Protein AF-A0AAW0F7T2-F1 (afdb_monomer_lite)

Organism: NCBI:txid1808958

pLDDT: mean 71.41, std 20.28, range [28.72, 95.94]

Structure (mmCIF, N/CA/C/O backbone):
data_AF-A0AAW0F7T2-F1
#
_entry.id   AF-A0AAW0F7T2-F1
#
loop_
_atom_site.group_PDB
_atom_site.id
_atom_site.type_symbol
_atom_site.label_atom_id
_atom_site.label_alt_id
_atom_site.label_comp_id
_atom_site.label_asym_id
_atom_site.label_entity_id
_atom_site.label_seq_id
_atom_site.pdbx_PDB_ins_code
_atom_site.Cartn_x
_atom_site.Cartn_y
_atom_site.Cartn_z
_atom_site.occupancy
_atom_site.B_iso_or_equiv
_atom_site.auth_seq_id
_atom_site.auth_comp_id
_atom_site.auth_asym_id
_atom_site.auth_atom_id
_atom_site.pdbx_PDB_model_num
ATOM 1 N N . MET A 1 1 ? -10.206 17.831 54.491 1.00 90.25 1 MET A N 1
ATOM 2 C CA . MET A 1 1 ? -8.932 17.092 54.314 1.00 90.25 1 MET A CA 1
ATOM 3 C C . MET A 1 1 ? -9.171 15.622 53.980 1.00 90.25 1 MET A C 1
ATOM 5 O O . MET A 1 1 ? -8.763 15.217 52.904 1.00 90.25 1 MET A O 1
ATOM 9 N N . ARG A 1 2 ? -9.907 14.862 54.807 1.00 95.25 2 ARG A N 1
ATOM 10 C CA . ARG A 1 2 ? -10.278 13.454 54.549 1.00 95.25 2 ARG A CA 1
ATOM 11 C C . ARG A 1 2 ? -10.832 13.186 53.139 1.00 95.25 2 ARG A C 1
ATOM 13 O O . ARG A 1 2 ? -10.235 12.413 52.409 1.00 95.25 2 ARG A O 1
ATOM 20 N N . ALA A 1 3 ? -11.844 13.939 52.705 1.00 91.94 3 ALA A N 1
ATOM 21 C CA . ALA A 1 3 ? -12.403 13.808 51.353 1.00 91.94 3 ALA A CA 1
ATOM 22 C C . ALA A 1 3 ? -11.383 14.060 50.217 1.00 91.94 3 ALA A C 1
ATOM 24 O O . ALA A 1 3 ? -11.514 13.501 49.135 1.00 91.94 3 ALA A O 1
ATOM 25 N N . ARG A 1 4 ? -10.348 14.890 50.441 1.00 93.81 4 ARG A N 1
ATOM 26 C CA . ARG A 1 4 ? -9.272 15.104 49.453 1.00 93.81 4 ARG A CA 1
ATOM 27 C C . ARG A 1 4 ? -8.321 13.906 49.396 1.00 93.81 4 ARG A C 1
ATOM 29 O O . ARG A 1 4 ? -7.909 13.541 48.304 1.00 93.81 4 ARG A O 1
ATOM 36 N N . LEU A 1 5 ? -8.007 13.298 50.544 1.00 95.19 5 LEU A N 1
ATOM 37 C CA . LEU A 1 5 ? -7.190 12.080 50.615 1.00 95.19 5 LEU A CA 1
ATOM 38 C C . LEU A 1 5 ? -7.923 10.878 50.010 1.00 95.19 5 LEU A C 1
ATOM 40 O O . LEU A 1 5 ? -7.323 10.121 49.261 1.00 95.19 5 LEU A O 1
ATOM 44 N N . GLU A 1 6 ? -9.225 10.741 50.267 1.00 92.94 6 GLU A N 1
ATOM 45 C CA . GLU A 1 6 ? -10.055 9.683 49.675 1.00 92.94 6 GLU A CA 1
ATOM 46 C C . GLU A 1 6 ? -10.135 9.820 48.145 1.00 92.94 6 GLU A C 1
ATOM 48 O O . GLU A 1 6 ? -9.966 8.827 47.441 1.00 92.94 6 GLU A O 1
ATOM 53 N N . ARG A 1 7 ? -10.287 11.048 47.618 1.00 88.56 7 ARG A N 1
ATOM 54 C CA . ARG A 1 7 ? -10.204 11.313 46.168 1.00 88.56 7 ARG A CA 1
ATOM 55 C C . ARG A 1 7 ? -8.823 10.997 45.594 1.00 88.56 7 ARG A C 1
ATOM 57 O O . ARG A 1 7 ? -8.749 10.329 44.573 1.00 88.56 7 ARG A O 1
ATOM 64 N N . ALA A 1 8 ? -7.742 11.431 46.246 1.00 91.00 8 ALA A N 1
ATOM 65 C CA . ALA A 1 8 ? -6.381 11.150 45.785 1.00 91.00 8 ALA A CA 1
ATOM 66 C C . ALA A 1 8 ? -6.091 9.640 45.742 1.00 91.00 8 ALA A C 1
ATOM 68 O O . ALA A 1 8 ? -5.611 9.139 44.733 1.00 91.00 8 ALA A O 1
ATOM 69 N N . ALA A 1 9 ? -6.477 8.902 46.785 1.00 89.75 9 ALA A N 1
ATOM 70 C CA . ALA A 1 9 ? -6.328 7.449 46.833 1.00 89.75 9 ALA A CA 1
ATOM 71 C C . ALA A 1 9 ? -7.230 6.720 45.822 1.00 89.75 9 ALA A C 1
ATOM 73 O O . ALA A 1 9 ? -6.949 5.579 45.463 1.00 89.75 9 ALA A O 1
ATOM 74 N N . CYS A 1 10 ? -8.343 7.332 45.404 1.00 84.56 10 CYS A N 1
ATOM 75 C CA . CYS A 1 10 ? -9.192 6.820 44.330 1.00 84.56 10 CYS A CA 1
ATOM 76 C C . CYS A 1 10 ? -8.508 6.987 42.967 1.00 84.56 10 CYS A C 1
ATOM 78 O O . CYS A 1 10 ? -8.368 6.006 42.247 1.00 84.56 10 CYS A O 1
ATOM 80 N N . ILE A 1 11 ? -8.007 8.191 42.669 1.00 84.31 11 ILE A N 1
ATOM 81 C CA . ILE A 1 11 ? -7.270 8.502 41.432 1.00 84.31 11 ILE A CA 1
ATOM 82 C C . ILE A 1 11 ? -6.021 7.622 41.307 1.00 84.31 11 ILE A C 1
ATOM 84 O O . ILE A 1 11 ? -5.758 7.064 40.251 1.00 84.31 11 ILE A O 1
ATOM 88 N N . GLU A 1 12 ? -5.267 7.441 42.391 1.00 89.38 12 GLU A N 1
ATOM 89 C CA . GLU A 1 12 ? -4.058 6.612 42.384 1.00 89.38 12 GLU A CA 1
ATOM 90 C C . GLU A 1 12 ? -4.367 5.126 42.138 1.00 89.38 12 GLU A C 1
ATOM 92 O O . GLU A 1 12 ? -3.623 4.445 41.435 1.00 89.38 12 GLU A O 1
ATOM 97 N N . ARG A 1 13 ? -5.471 4.608 42.695 1.00 84.31 13 ARG A N 1
ATOM 98 C CA . ARG A 1 13 ? -5.924 3.234 42.423 1.00 84.31 13 ARG A CA 1
ATOM 99 C C . ARG A 1 13 ? -6.389 3.068 40.982 1.00 84.31 13 ARG A C 1
ATOM 101 O O . ARG A 1 13 ? -6.028 2.075 40.365 1.00 84.31 13 ARG A O 1
ATOM 108 N N . GLN A 1 14 ? -7.130 4.042 40.462 1.00 82.62 14 GLN A N 1
ATOM 109 C CA . GLN A 1 14 ? -7.554 4.062 39.068 1.00 82.62 14 GLN A CA 1
ATOM 110 C C . GLN A 1 14 ? -6.341 4.080 38.128 1.00 82.62 14 GLN A C 1
ATOM 112 O O . GLN A 1 14 ? -6.240 3.230 37.257 1.00 82.62 14 GLN A O 1
ATOM 117 N N . HIS A 1 15 ? -5.364 4.954 38.375 1.00 85.88 15 HIS A N 1
ATOM 118 C CA . HIS A 1 15 ? -4.148 5.022 37.569 1.00 85.88 15 HIS A CA 1
ATOM 119 C C . HIS A 1 15 ? -3.354 3.705 37.580 1.00 85.88 15 HIS A C 1
ATOM 121 O O . HIS A 1 15 ? -2.890 3.261 36.537 1.00 85.88 15 HIS A O 1
ATOM 127 N N . ARG A 1 16 ? -3.224 3.039 38.737 1.00 88.12 16 ARG A N 1
ATOM 128 C CA . ARG A 1 16 ? -2.580 1.714 38.805 1.00 88.12 16 ARG A CA 1
ATOM 129 C C . ARG A 1 16 ? -3.336 0.650 38.009 1.00 88.12 16 ARG A C 1
ATOM 131 O O . ARG A 1 16 ? -2.690 -0.186 37.391 1.00 88.12 16 ARG A O 1
ATOM 138 N N . ALA A 1 17 ? -4.668 0.669 38.049 1.00 84.62 17 ALA A N 1
ATOM 139 C CA . ALA A 1 17 ? -5.490 -0.253 37.271 1.00 84.62 17 ALA A CA 1
ATOM 140 C C . ALA A 1 17 ? -5.351 0.011 35.764 1.00 84.62 17 ALA A C 1
ATOM 142 O O . ALA A 1 17 ? -5.186 -0.930 35.001 1.00 84.62 17 ALA A O 1
ATOM 143 N N . GLU A 1 18 ? -5.326 1.281 35.350 1.00 85.75 18 GLU A N 1
ATOM 144 C CA . GLU A 1 18 ? -5.090 1.674 33.956 1.00 85.75 18 GLU A CA 1
ATOM 145 C C . GLU A 1 18 ? -3.715 1.217 33.460 1.00 85.75 18 GLU A C 1
ATOM 147 O O . GLU A 1 18 ? -3.623 0.665 32.372 1.00 85.75 18 GLU A O 1
ATOM 152 N N . VAL A 1 19 ? -2.656 1.389 34.259 1.00 90.62 19 VAL A N 1
ATOM 153 C CA . VAL A 1 19 ? -1.307 0.912 33.907 1.00 90.62 19 VAL A CA 1
ATOM 154 C C . VAL A 1 19 ? -1.271 -0.613 33.793 1.00 90.62 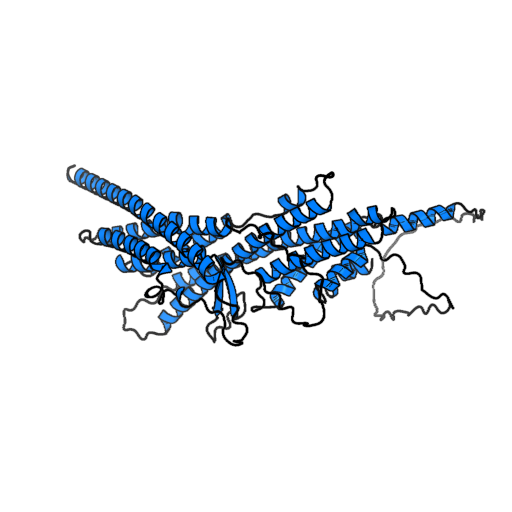19 VAL A C 1
ATOM 156 O O . VAL A 1 19 ? -0.728 -1.131 32.825 1.00 90.62 19 VAL A O 1
ATOM 159 N N . ALA A 1 20 ? -1.878 -1.332 34.742 1.00 90.25 20 ALA A N 1
ATOM 160 C CA . ALA A 1 20 ? -1.921 -2.793 34.708 1.00 90.25 20 ALA A CA 1
ATOM 161 C C . ALA A 1 20 ? -2.683 -3.321 33.482 1.00 90.25 20 ALA A C 1
ATOM 163 O O . ALA A 1 20 ? -2.239 -4.269 32.838 1.00 90.25 20 ALA A O 1
ATOM 164 N N . LEU A 1 21 ? -3.801 -2.684 33.132 1.00 89.19 21 LEU A N 1
ATOM 165 C CA . LEU A 1 21 ? -4.538 -2.998 31.918 1.00 89.19 21 LEU A CA 1
ATOM 166 C C . LEU A 1 21 ? -3.710 -2.696 30.664 1.00 89.19 21 LEU A C 1
ATOM 168 O O . LEU A 1 21 ? -3.705 -3.502 29.741 1.00 89.19 21 LEU A O 1
ATOM 172 N N . ASP A 1 22 ? -3.039 -1.543 30.610 1.00 91.88 22 ASP A N 1
ATOM 173 C CA . ASP A 1 22 ? -2.213 -1.140 29.466 1.00 91.88 22 ASP A CA 1
ATOM 174 C C . ASP A 1 22 ? -1.095 -2.165 29.210 1.00 91.88 22 ASP A C 1
ATOM 176 O O . ASP A 1 22 ? -0.863 -2.544 28.065 1.00 91.88 22 ASP A O 1
ATOM 180 N N . GLU A 1 23 ? -0.465 -2.670 30.277 1.00 94.25 23 GLU A N 1
ATOM 181 C CA . GLU A 1 23 ? 0.548 -3.732 30.225 1.00 94.25 23 GLU A CA 1
ATOM 182 C C . GLU A 1 23 ? -0.031 -5.072 29.742 1.00 94.25 23 GLU A C 1
ATOM 184 O O . GLU A 1 23 ? 0.541 -5.706 28.854 1.00 94.25 23 GLU A O 1
ATOM 189 N N . GLN A 1 24 ? -1.180 -5.495 30.278 1.00 95.00 24 GLN A N 1
ATOM 190 C CA . GLN A 1 24 ? -1.834 -6.747 29.872 1.00 95.00 24 GLN A CA 1
ATOM 191 C C . GLN A 1 24 ? -2.334 -6.687 28.425 1.00 95.00 24 GLN A C 1
ATOM 193 O O . GLN A 1 24 ? -2.203 -7.652 27.672 1.00 95.00 24 GLN A O 1
ATOM 198 N N . LEU A 1 25 ? -2.884 -5.544 28.013 1.00 93.56 25 LEU A N 1
ATOM 199 C CA . LEU A 1 25 ? -3.337 -5.332 26.647 1.00 93.56 25 LEU A CA 1
ATOM 200 C C . LEU A 1 25 ? -2.157 -5.297 25.667 1.00 93.56 25 LEU A C 1
ATOM 202 O O . LEU A 1 25 ? -2.276 -5.851 24.577 1.00 93.56 25 LEU A O 1
ATOM 206 N N . ASP A 1 26 ? -1.020 -4.700 26.044 1.00 94.44 26 ASP A N 1
ATOM 207 C CA . ASP A 1 26 ? 0.216 -4.743 25.247 1.00 94.44 26 ASP A CA 1
ATOM 208 C C . ASP A 1 26 ? 0.658 -6.194 25.003 1.00 94.44 26 ASP A C 1
ATOM 210 O O . ASP A 1 26 ? 0.854 -6.593 23.855 1.00 94.44 26 ASP A O 1
ATOM 214 N N . GLU A 1 27 ? 0.729 -7.017 26.054 1.00 95.12 27 GLU A N 1
ATOM 215 C CA . GLU A 1 27 ? 1.109 -8.432 25.945 1.00 95.12 27 GLU A CA 1
ATOM 216 C C . GLU A 1 27 ? 0.171 -9.216 25.013 1.00 95.12 27 GLU A C 1
ATOM 218 O O . GLU A 1 27 ? 0.636 -9.898 24.094 1.00 95.12 27 GLU A O 1
ATOM 223 N N . LEU A 1 28 ? -1.148 -9.070 25.183 1.00 95.94 28 LEU A N 1
ATOM 224 C CA . LEU A 1 28 ? -2.134 -9.766 24.352 1.00 95.94 28 LEU A CA 1
ATOM 225 C C . LEU A 1 28 ? -2.121 -9.300 22.891 1.00 95.94 28 LEU A C 1
ATOM 227 O O . LEU A 1 28 ? -2.297 -10.112 21.982 1.00 95.94 28 LEU A O 1
ATOM 231 N N . LEU A 1 29 ? -1.910 -8.006 22.630 1.00 95.69 29 LEU A N 1
ATOM 232 C CA . LEU A 1 29 ? -1.833 -7.489 21.261 1.00 95.69 29 LEU A CA 1
ATOM 233 C C . LEU A 1 29 ? -0.533 -7.893 20.560 1.00 95.69 29 LEU A C 1
ATOM 235 O O . LEU A 1 29 ? -0.545 -8.127 19.348 1.00 95.69 29 LEU A O 1
ATOM 239 N N . LEU A 1 30 ? 0.570 -8.018 21.301 1.00 93.69 30 LEU A N 1
ATOM 240 C CA . LEU A 1 30 ? 1.815 -8.584 20.785 1.00 93.69 30 LEU A CA 1
ATOM 241 C C . LEU A 1 30 ? 1.654 -10.073 20.452 1.00 93.69 30 LEU A C 1
ATOM 243 O O . LEU A 1 30 ? 2.085 -10.501 19.376 1.00 93.69 30 LEU A O 1
ATOM 247 N N . ASP A 1 31 ? 0.990 -10.845 21.316 1.00 95.31 31 ASP A N 1
ATOM 248 C CA . ASP A 1 31 ? 0.675 -12.252 21.049 1.00 95.31 31 ASP A CA 1
ATOM 249 C C . ASP A 1 31 ? -0.259 -12.407 19.839 1.00 95.31 31 ASP A C 1
ATOM 251 O O . ASP A 1 31 ? 0.004 -13.210 18.940 1.00 95.31 31 ASP A O 1
ATOM 255 N N . LEU A 1 32 ? -1.282 -11.553 19.722 1.00 95.31 32 LEU A N 1
ATOM 256 C CA . LEU A 1 32 ? -2.145 -11.493 18.541 1.00 95.31 32 LEU A CA 1
ATOM 257 C C . LEU A 1 32 ? -1.340 -11.186 17.270 1.00 95.31 32 LEU A C 1
ATOM 259 O O . LEU A 1 32 ? -1.518 -11.856 16.251 1.00 95.31 32 LEU A O 1
ATOM 263 N N . GLY A 1 33 ? -0.428 -10.212 17.316 1.00 94.50 33 GLY A N 1
ATOM 264 C CA . GLY A 1 33 ? 0.466 -9.895 16.201 1.00 94.50 33 GLY A CA 1
ATOM 265 C C . GLY A 1 33 ? 1.339 -11.088 15.787 1.00 94.50 33 GLY A C 1
ATOM 266 O O . GLY A 1 33 ? 1.466 -11.377 14.595 1.00 94.50 33 GLY A O 1
ATOM 267 N N . SER A 1 34 ? 1.878 -11.826 16.761 1.00 94.00 34 SER A N 1
ATOM 268 C CA . SER A 1 34 ? 2.644 -13.064 16.547 1.00 94.00 34 SER A CA 1
ATOM 269 C C . SER A 1 34 ? 1.791 -14.180 15.928 1.00 94.00 34 SER A C 1
ATOM 271 O O . SER A 1 34 ? 2.203 -14.833 14.960 1.00 94.00 34 SER A O 1
ATOM 273 N N . CYS A 1 35 ? 0.563 -14.360 16.421 1.00 93.31 35 CYS A N 1
ATOM 274 C CA . CYS A 1 35 ? -0.406 -15.308 15.880 1.00 93.31 35 CYS A CA 1
ATOM 275 C C . CYS A 1 35 ? -0.763 -14.977 14.426 1.00 93.31 35 CYS A C 1
ATOM 277 O O . CYS A 1 35 ? -0.783 -15.874 13.585 1.00 93.31 35 CYS A O 1
ATOM 279 N N . ILE A 1 36 ? -0.985 -13.698 14.103 1.00 93.75 36 ILE A N 1
ATOM 280 C CA . ILE A 1 36 ? -1.265 -13.238 12.735 1.00 93.75 36 ILE A CA 1
ATOM 281 C C . ILE A 1 36 ? -0.067 -13.493 11.821 1.00 93.75 36 ILE A C 1
ATOM 283 O O . ILE A 1 36 ? -0.248 -14.002 10.716 1.00 93.75 36 ILE A O 1
ATOM 287 N N . ALA A 1 37 ? 1.153 -13.192 12.270 1.00 90.69 37 ALA A N 1
ATOM 288 C CA . ALA A 1 37 ? 2.360 -13.462 11.495 1.00 90.69 37 ALA A CA 1
ATOM 289 C C . ALA A 1 37 ? 2.514 -14.966 11.203 1.00 90.69 37 ALA A C 1
ATOM 291 O O . ALA A 1 37 ? 2.692 -15.357 10.048 1.00 90.69 37 ALA A O 1
ATOM 292 N N . THR A 1 38 ? 2.350 -15.816 12.218 1.00 90.62 38 THR A N 1
ATOM 293 C CA . THR A 1 38 ? 2.440 -17.279 12.083 1.00 90.62 38 THR A CA 1
ATOM 294 C C . THR A 1 38 ? 1.352 -17.837 11.165 1.00 90.62 38 THR A C 1
ATOM 296 O O . THR A 1 38 ? 1.649 -18.610 10.255 1.00 90.62 38 THR A O 1
ATOM 299 N N . CYS A 1 39 ? 0.105 -17.403 11.365 1.00 89.69 39 CYS A N 1
ATOM 300 C CA . CYS A 1 39 ? -1.043 -17.791 10.549 1.00 89.69 39 CYS A CA 1
ATOM 301 C C . CYS A 1 39 ? -0.854 -17.364 9.090 1.00 89.69 39 CYS A C 1
ATOM 303 O O . CYS A 1 39 ? -1.066 -18.159 8.176 1.00 89.69 39 CYS A O 1
ATOM 305 N N . SER A 1 40 ? -0.379 -16.135 8.862 1.00 88.38 40 SER A N 1
ATOM 306 C CA . SER A 1 40 ? -0.085 -15.655 7.514 1.00 88.38 40 SER A CA 1
ATOM 307 C C . SER A 1 40 ? 0.957 -16.543 6.835 1.00 88.38 40 SER A C 1
ATOM 309 O O . SER A 1 40 ? 0.699 -17.038 5.746 1.00 88.38 40 SER A O 1
ATOM 311 N N . ALA A 1 41 ? 2.063 -16.870 7.511 1.00 86.06 41 ALA A N 1
ATOM 312 C CA . ALA A 1 41 ? 3.103 -17.730 6.957 1.00 86.06 41 ALA A CA 1
ATOM 313 C C . ALA A 1 41 ? 2.606 -19.156 6.650 1.00 86.06 41 ALA A C 1
ATOM 315 O O . ALA A 1 41 ? 2.922 -19.702 5.589 1.00 86.06 41 ALA A O 1
ATOM 316 N N . SER A 1 42 ? 1.810 -19.766 7.540 1.00 84.69 42 SER A N 1
ATOM 317 C CA . SER A 1 42 ? 1.251 -21.102 7.296 1.00 84.69 42 SER A CA 1
ATOM 318 C C . SER A 1 42 ? 0.278 -21.101 6.123 1.00 84.69 42 SER A C 1
ATOM 320 O O . SER A 1 42 ? 0.299 -22.016 5.300 1.00 84.69 42 SER A O 1
ATOM 322 N N . TRP A 1 43 ? -0.534 -20.050 6.017 1.00 81.94 43 TRP A N 1
ATOM 323 C CA . TRP A 1 43 ? -1.490 -19.879 4.934 1.00 81.94 43 TRP A CA 1
ATOM 324 C C . TRP A 1 43 ? -0.795 -19.731 3.577 1.00 81.94 43 TRP A C 1
ATOM 326 O O . TRP A 1 43 ? -1.147 -20.423 2.617 1.00 81.94 43 TRP A O 1
ATOM 336 N N . CYS A 1 44 ? 0.254 -18.906 3.506 1.00 79.94 44 CYS A N 1
ATOM 337 C CA . CYS A 1 44 ? 1.088 -18.773 2.312 1.00 79.94 44 CYS A CA 1
ATOM 338 C C . CYS A 1 44 ? 1.696 -20.124 1.909 1.00 79.94 44 CYS A C 1
ATOM 340 O O . CYS A 1 44 ? 1.631 -20.520 0.744 1.00 79.94 44 CYS A O 1
ATOM 342 N N . ALA A 1 45 ? 2.216 -20.885 2.880 1.00 78.12 45 ALA A N 1
ATOM 343 C CA . ALA A 1 45 ? 2.798 -22.205 2.641 1.00 78.12 45 ALA A CA 1
ATOM 344 C C . ALA A 1 45 ? 1.768 -23.246 2.160 1.00 78.12 45 ALA A C 1
ATOM 346 O O . ALA A 1 45 ? 2.099 -24.110 1.341 1.00 78.12 45 ALA A O 1
ATOM 347 N N . ALA A 1 46 ? 0.524 -23.174 2.640 1.00 71.69 46 ALA A N 1
ATOM 348 C CA . ALA A 1 46 ? -0.560 -24.057 2.218 1.00 71.69 46 ALA A CA 1
ATOM 349 C C . ALA A 1 46 ? -1.029 -23.747 0.786 1.00 71.69 46 ALA A C 1
ATOM 351 O O . ALA A 1 46 ? -1.273 -24.666 0.001 1.00 71.69 46 ALA A O 1
ATOM 352 N N . ARG A 1 47 ? -1.095 -22.463 0.408 1.00 64.19 47 ARG A N 1
ATOM 353 C CA . ARG A 1 47 ? -1.559 -22.034 -0.921 1.00 64.19 47 ARG A CA 1
ATOM 354 C C . ARG A 1 47 ? -0.619 -22.382 -2.065 1.00 64.19 47 ARG A C 1
ATOM 356 O O . ARG A 1 47 ? -1.105 -22.663 -3.157 1.00 64.19 47 ARG A O 1
ATOM 363 N N . VAL A 1 48 ? 0.689 -22.462 -1.813 1.00 55.81 48 VAL A N 1
ATOM 364 C CA . VAL A 1 48 ? 1.678 -22.942 -2.803 1.00 55.81 48 VAL A CA 1
ATOM 365 C C . VAL A 1 48 ? 1.353 -24.362 -3.305 1.00 55.81 48 VAL A C 1
ATOM 367 O O . VAL A 1 48 ? 1.853 -24.777 -4.346 1.00 55.81 48 VAL A O 1
ATOM 370 N N . ARG A 1 49 ? 0.492 -25.117 -2.606 1.00 44.06 49 ARG A N 1
ATOM 371 C CA . ARG A 1 49 ? 0.137 -26.502 -2.954 1.00 44.06 49 ARG A CA 1
ATOM 372 C C . ARG A 1 49 ? -1.194 -26.670 -3.687 1.00 44.06 49 ARG A C 1
ATOM 374 O O . ARG A 1 49 ? -1.514 -27.803 -4.042 1.00 44.06 49 ARG A O 1
ATOM 381 N N . VAL A 1 50 ? -1.983 -25.613 -3.899 1.00 39.94 50 VAL A N 1
ATOM 382 C CA . VAL A 1 50 ? -3.251 -25.751 -4.635 1.00 39.94 50 VAL A CA 1
ATOM 383 C C . VAL A 1 50 ? -2.930 -25.858 -6.132 1.00 39.94 50 VAL A C 1
ATOM 385 O O . VAL A 1 50 ? -2.332 -24.928 -6.671 1.00 39.94 50 VAL A O 1
ATOM 388 N N . PRO A 1 51 ? -3.271 -26.974 -6.806 1.00 41.09 51 PRO A N 1
ATOM 389 C CA . PRO A 1 51 ? -2.968 -27.155 -8.219 1.00 41.09 51 PRO A CA 1
ATOM 390 C C . PRO A 1 51 ? -3.679 -26.091 -9.056 1.00 41.09 51 PRO A C 1
ATOM 392 O O . PRO A 1 51 ? -4.827 -25.746 -8.780 1.00 41.09 51 PRO A O 1
ATOM 395 N N . ASP A 1 52 ? -2.967 -25.585 -10.061 1.00 42.47 52 ASP A N 1
ATOM 396 C CA . ASP A 1 52 ? -3.407 -24.575 -11.023 1.00 42.47 52 ASP A CA 1
ATOM 397 C C . ASP A 1 52 ? -4.734 -25.026 -11.666 1.00 42.47 52 ASP A C 1
ATOM 399 O O . ASP A 1 52 ? -4.759 -25.888 -12.547 1.00 42.47 52 ASP A O 1
ATOM 403 N N . VAL A 1 53 ? -5.869 -24.519 -11.167 1.00 42.56 53 VAL A N 1
ATOM 404 C CA . VAL A 1 53 ? -7.207 -24.841 -11.690 1.00 42.56 53 VAL A CA 1
ATOM 405 C C . VAL A 1 53 ? -7.395 -24.053 -12.988 1.00 42.56 53 VAL A C 1
ATOM 407 O O . VAL A 1 53 ? -8.080 -23.035 -13.025 1.00 42.56 53 VAL A O 1
ATOM 410 N N . ARG A 1 54 ? -6.734 -24.509 -14.056 1.00 44.28 54 ARG A N 1
ATOM 411 C CA . ARG A 1 54 ? -6.746 -23.872 -15.384 1.00 44.28 54 ARG A CA 1
ATOM 412 C C . ARG A 1 54 ? -8.078 -23.989 -16.136 1.00 44.28 54 ARG A C 1
ATOM 414 O O . ARG A 1 54 ? -8.284 -23.241 -17.082 1.00 44.28 54 ARG A O 1
ATOM 421 N N . ASP A 1 55 ? -9.021 -24.815 -15.680 1.00 36.56 55 ASP A N 1
ATOM 422 C CA . ASP A 1 55 ? -10.189 -25.180 -16.504 1.00 36.56 55 ASP A CA 1
ATOM 423 C C . ASP A 1 55 ? -11.536 -24.570 -16.064 1.00 36.56 55 ASP A C 1
ATOM 425 O O . ASP A 1 55 ? -12.594 -25.004 -16.512 1.00 36.56 55 ASP A O 1
ATOM 429 N N . SER A 1 56 ? -11.550 -23.546 -15.202 1.00 37.22 56 SER A N 1
ATOM 430 C CA . SER A 1 56 ? -12.803 -22.896 -14.761 1.00 37.22 56 SER A CA 1
ATOM 431 C C . SER A 1 56 ? -12.849 -21.418 -15.152 1.00 37.22 56 SER A C 1
ATOM 433 O O . SER A 1 56 ? -12.592 -20.547 -14.323 1.00 37.22 56 SER A O 1
ATOM 435 N N . SER A 1 57 ? -13.226 -21.107 -16.398 1.00 36.19 57 SER A N 1
ATOM 436 C CA . SER A 1 57 ? -13.267 -19.733 -16.944 1.00 36.19 57 SER A CA 1
ATOM 437 C C . SER A 1 57 ? -14.318 -18.792 -16.314 1.00 36.19 57 SER A C 1
ATOM 439 O O . SER A 1 57 ? -14.655 -17.756 -16.886 1.00 36.19 57 SER A O 1
ATOM 441 N N . THR A 1 58 ? -14.859 -19.125 -15.145 1.00 34.78 58 THR A N 1
ATOM 442 C CA . THR A 1 58 ? -15.834 -18.312 -14.399 1.00 34.78 58 THR A CA 1
ATOM 443 C C . THR A 1 58 ? -15.556 -18.248 -12.896 1.00 34.78 58 THR A C 1
ATOM 445 O O . THR A 1 58 ? -16.229 -17.500 -12.185 1.00 34.78 58 THR A O 1
ATOM 448 N N . ALA A 1 59 ? -14.538 -18.950 -12.388 1.00 32.81 59 ALA A N 1
ATOM 449 C CA . ALA A 1 59 ? -14.171 -18.883 -10.979 1.00 32.81 59 ALA A CA 1
ATOM 450 C C . ALA A 1 59 ? -13.263 -17.670 -10.738 1.00 32.81 59 ALA A C 1
ATOM 452 O O . ALA A 1 59 ? -12.042 -17.773 -10.647 1.00 32.81 59 ALA A O 1
ATOM 453 N N . CYS A 1 60 ? -13.877 -16.487 -10.651 1.00 36.56 60 CYS A N 1
ATOM 454 C CA . CYS A 1 60 ? -13.227 -15.325 -10.060 1.00 36.56 60 CYS A CA 1
ATOM 455 C C . CYS A 1 60 ? -12.636 -15.750 -8.712 1.00 36.56 60 CYS A C 1
ATOM 457 O O . CYS A 1 60 ? -13.378 -16.212 -7.845 1.00 36.56 60 CYS A O 1
ATOM 459 N N . ALA A 1 61 ? -11.323 -15.594 -8.529 1.00 41.31 61 ALA A N 1
ATOM 460 C CA . ALA A 1 61 ? -10.682 -15.746 -7.231 1.00 41.31 61 ALA A CA 1
ATOM 461 C C . ALA A 1 61 ? -11.194 -14.630 -6.306 1.00 41.31 61 ALA A C 1
ATOM 463 O O . ALA A 1 61 ? -10.576 -13.578 -6.153 1.00 41.31 61 ALA A O 1
ATOM 464 N N . ALA A 1 62 ? -12.389 -14.838 -5.756 1.00 52.19 62 ALA A N 1
ATOM 465 C CA . ALA A 1 62 ? -12.908 -14.104 -4.624 1.00 52.19 62 ALA A CA 1
ATOM 466 C C . ALA A 1 62 ? -11.914 -14.251 -3.469 1.00 52.19 62 ALA A C 1
ATOM 468 O O . ALA A 1 62 ? -11.152 -15.226 -3.417 1.00 52.19 62 ALA A O 1
ATOM 469 N N . VAL A 1 63 ? -11.938 -13.293 -2.536 1.00 55.25 63 VAL A N 1
ATOM 470 C CA . VAL A 1 63 ? -11.293 -13.468 -1.229 1.00 55.25 63 VAL A CA 1
ATOM 471 C C . VAL A 1 63 ? -11.652 -14.875 -0.758 1.00 55.25 63 VAL A C 1
ATOM 473 O O . VAL A 1 63 ? -12.848 -15.179 -0.701 1.00 55.25 63 VAL A O 1
ATOM 476 N N . PRO A 1 64 ? -10.668 -15.771 -0.546 1.00 61.06 64 PRO A N 1
ATOM 477 C CA . PRO A 1 64 ? -10.976 -17.156 -0.241 1.00 61.06 64 PRO A CA 1
ATOM 478 C C . PRO A 1 64 ? -11.933 -17.151 0.946 1.00 61.06 64 PRO A C 1
ATOM 480 O O . PRO A 1 64 ? -11.665 -16.415 1.896 1.00 61.06 64 PRO A O 1
ATOM 483 N N . PRO A 1 65 ? -13.046 -17.904 0.895 1.00 62.56 65 PRO A N 1
ATOM 484 C CA . PRO A 1 65 ? -14.122 -17.768 1.867 1.00 62.56 65 PRO A CA 1
ATOM 485 C C . PRO A 1 65 ? -13.608 -17.790 3.304 1.00 62.56 65 PRO A C 1
ATOM 487 O O . PRO A 1 65 ? -14.082 -17.002 4.106 1.00 62.56 65 PRO A O 1
ATOM 490 N N . ALA A 1 66 ? -12.577 -18.594 3.584 1.00 59.69 66 ALA A N 1
ATOM 491 C CA . ALA A 1 66 ? -11.898 -18.702 4.874 1.00 59.69 66 ALA A CA 1
ATOM 492 C C . ALA A 1 66 ? -11.333 -17.386 5.446 1.00 59.69 66 ALA A C 1
ATOM 494 O O . ALA A 1 66 ? -11.173 -17.290 6.655 1.00 59.69 66 ALA A O 1
ATOM 495 N N . LEU A 1 67 ? -11.032 -16.384 4.615 1.00 62.69 67 LEU A N 1
ATOM 496 C CA . LEU A 1 67 ? -10.544 -15.071 5.048 1.00 62.69 67 LEU A CA 1
ATOM 497 C C . LEU A 1 67 ? -11.674 -14.078 5.350 1.00 62.69 67 LEU A C 1
ATOM 499 O O . LEU A 1 67 ? -11.413 -13.047 5.966 1.00 62.69 67 LEU A O 1
ATOM 503 N N . LEU A 1 68 ? -12.924 -14.378 4.979 1.00 66.81 68 LEU A N 1
ATOM 504 C CA . LEU A 1 68 ? -14.060 -13.517 5.306 1.00 66.81 68 LEU A CA 1
ATOM 505 C C . LEU A 1 68 ? -14.409 -13.640 6.801 1.00 66.81 68 LEU A C 1
ATOM 507 O O . LEU A 1 68 ? -14.492 -14.766 7.292 1.00 66.81 68 LEU A O 1
ATOM 511 N N . PRO A 1 69 ? -14.689 -12.527 7.509 1.00 56.75 69 PRO A N 1
ATOM 512 C CA . PRO A 1 69 ? -14.906 -12.516 8.962 1.00 56.75 69 PRO A CA 1
ATOM 513 C C . PRO A 1 69 ? -15.935 -13.534 9.480 1.00 56.75 69 PRO A C 1
ATOM 515 O O . PRO A 1 69 ? -15.771 -14.069 10.569 1.00 56.75 69 PRO A O 1
ATOM 518 N N . GLY A 1 70 ? -16.972 -13.849 8.695 1.00 66.31 70 GLY A N 1
ATOM 519 C CA . GLY A 1 70 ? -18.015 -14.817 9.072 1.00 66.31 70 GLY A CA 1
ATOM 520 C C . GLY A 1 70 ? -17.660 -16.292 8.850 1.00 66.31 70 GLY A C 1
ATOM 521 O O . GLY A 1 70 ? -18.423 -17.166 9.238 1.00 66.31 70 GLY A O 1
ATOM 522 N N . ASN A 1 71 ? -16.524 -16.586 8.220 1.00 69.56 71 ASN A N 1
ATOM 523 C CA . ASN A 1 71 ? -16.119 -17.946 7.852 1.00 69.56 71 ASN A CA 1
ATOM 524 C C . ASN A 1 71 ? -14.887 -18.429 8.622 1.00 69.56 71 ASN A C 1
ATOM 526 O O . ASN A 1 71 ? -14.403 -19.535 8.372 1.00 69.56 71 ASN A O 1
ATOM 530 N N . TRP A 1 72 ? -14.362 -17.614 9.541 1.00 75.62 72 TRP A N 1
ATOM 531 C CA . TRP A 1 72 ? -13.187 -17.991 10.317 1.00 75.62 72 TRP A CA 1
ATOM 532 C C . TRP A 1 72 ? -13.486 -19.228 11.158 1.00 75.62 72 TRP A C 1
ATOM 534 O O . TRP A 1 72 ? -12.638 -20.112 11.231 1.00 75.62 72 TRP A O 1
ATOM 544 N N . ASP A 1 73 ? -14.694 -19.351 11.715 1.00 70.81 73 ASP A N 1
ATOM 545 C CA . ASP A 1 73 ? -15.082 -20.384 12.686 1.00 70.81 73 ASP A CA 1
ATOM 546 C C . ASP A 1 73 ? -14.736 -21.824 12.275 1.00 70.81 73 ASP A C 1
ATOM 548 O O . ASP A 1 73 ? -14.324 -22.616 13.125 1.00 70.81 73 ASP A O 1
ATOM 552 N N . GLY A 1 74 ? -14.791 -22.151 10.980 1.00 70.62 74 GLY A N 1
ATOM 553 C CA . GLY A 1 74 ? -14.449 -23.481 10.461 1.00 70.62 74 GLY A CA 1
ATOM 554 C C . GLY A 1 74 ? -12.976 -23.697 10.094 1.00 70.62 74 GLY A C 1
ATOM 555 O O . GLY A 1 74 ? -12.566 -24.832 9.859 1.00 70.62 74 GLY A O 1
ATOM 556 N N . ALA A 1 75 ? -12.166 -22.641 10.028 1.00 78.31 75 ALA A N 1
ATOM 557 C CA . ALA A 1 75 ? -10.780 -22.721 9.586 1.00 78.31 75 ALA A CA 1
ATOM 558 C C . ALA A 1 75 ? -9.827 -22.888 10.782 1.00 78.31 75 ALA A C 1
ATOM 560 O O . ALA A 1 75 ? -9.621 -21.970 11.579 1.00 78.31 75 ALA A O 1
ATOM 561 N N . SER A 1 76 ? -9.217 -24.075 10.890 1.00 81.56 76 SER A N 1
ATOM 562 C CA . SER A 1 76 ? -8.283 -24.435 11.971 1.00 81.56 76 SER A CA 1
ATOM 563 C C . SER A 1 76 ? -7.061 -23.517 12.050 1.00 81.56 76 SER A C 1
ATOM 565 O O . SER A 1 76 ? -6.487 -23.338 13.119 1.00 81.56 76 SER A O 1
ATOM 567 N N . GLU A 1 77 ? -6.681 -22.913 10.925 1.00 80.88 77 GLU A N 1
ATOM 568 C CA . GLU A 1 77 ? -5.537 -22.005 10.805 1.00 80.88 77 GLU A CA 1
ATOM 569 C C . GLU A 1 77 ? -5.741 -20.687 11.574 1.00 80.88 77 GLU A C 1
ATOM 571 O O . GLU A 1 77 ? -4.764 -20.071 11.993 1.00 80.88 77 GLU A O 1
ATOM 576 N N . PHE A 1 78 ? -6.993 -20.285 11.833 1.00 85.44 78 PHE A N 1
ATOM 577 C CA . PHE A 1 78 ? -7.326 -19.044 12.545 1.00 85.44 78 PHE A CA 1
ATOM 578 C C . PHE A 1 78 ? -7.660 -19.253 14.024 1.00 85.44 78 PHE A C 1
ATOM 580 O O . PHE A 1 78 ? -8.003 -18.292 14.709 1.00 85.44 78 PHE A O 1
ATOM 587 N N . VAL A 1 79 ? -7.561 -20.480 14.548 1.00 90.44 79 VAL A N 1
ATOM 588 C CA . VAL A 1 79 ? -7.924 -20.781 15.946 1.00 90.44 79 VAL A CA 1
ATOM 589 C C . VAL A 1 79 ? -7.086 -19.963 16.930 1.00 90.44 79 VAL A C 1
ATOM 591 O O . VAL A 1 79 ? -7.646 -19.399 17.864 1.00 90.44 79 VAL A O 1
ATOM 594 N N . ALA A 1 80 ? -5.777 -19.839 16.692 1.00 90.31 80 ALA A N 1
ATOM 595 C CA . ALA A 1 80 ? -4.889 -19.044 17.543 1.00 90.31 80 ALA A CA 1
ATOM 596 C C . ALA A 1 80 ? -5.236 -17.545 17.498 1.00 90.31 80 ALA A C 1
ATOM 598 O O . ALA A 1 80 ? -5.359 -16.911 18.540 1.00 90.31 80 ALA A O 1
ATOM 599 N N . VAL A 1 81 ? -5.490 -16.999 16.301 1.00 91.62 81 VAL A N 1
ATOM 600 C CA . VAL A 1 81 ? -5.897 -15.594 16.120 1.00 91.62 81 VAL A CA 1
ATOM 601 C C . VAL A 1 81 ? -7.222 -15.314 16.837 1.00 91.62 81 VAL A C 1
ATOM 603 O O . VAL A 1 81 ? -7.327 -14.332 17.566 1.00 91.62 81 VAL A O 1
ATOM 606 N N . ARG A 1 82 ? -8.219 -16.201 16.698 1.00 90.81 82 ARG A N 1
ATOM 607 C CA . ARG A 1 82 ? -9.501 -16.076 17.409 1.00 90.81 82 ARG A CA 1
ATOM 608 C C . ARG A 1 82 ? -9.341 -16.164 18.921 1.00 90.81 82 ARG A C 1
ATOM 610 O O . ARG A 1 82 ? -9.962 -15.381 19.628 1.00 90.81 82 ARG A O 1
ATOM 617 N N . ALA A 1 83 ? -8.532 -17.101 19.411 1.00 92.56 83 ALA A N 1
ATOM 618 C CA . ALA A 1 83 ? -8.276 -17.248 20.840 1.00 92.56 83 ALA A CA 1
ATOM 619 C C . ALA A 1 83 ? -7.612 -15.990 21.421 1.00 92.56 83 ALA A C 1
ATOM 621 O O . ALA A 1 83 ? -8.041 -15.514 22.468 1.00 92.56 83 ALA A O 1
ATOM 622 N N . ALA A 1 84 ? -6.641 -15.407 20.711 1.00 92.25 84 ALA A N 1
ATOM 623 C CA . ALA A 1 84 ? -6.001 -14.155 21.108 1.00 92.25 84 ALA A CA 1
ATOM 624 C C . ALA A 1 84 ? -6.981 -12.964 21.082 1.00 92.25 84 ALA A C 1
ATOM 626 O O . ALA A 1 84 ? -7.032 -12.190 22.034 1.00 92.25 84 ALA A O 1
ATOM 627 N N . MET A 1 85 ? -7.825 -12.839 20.047 1.00 93.75 85 MET A N 1
ATOM 628 C CA . MET A 1 85 ? -8.881 -11.812 20.013 1.00 93.75 85 MET A CA 1
ATOM 629 C C . MET A 1 85 ? -9.883 -11.970 21.164 1.00 93.75 85 MET A C 1
ATOM 631 O O . MET A 1 85 ? -10.252 -10.978 21.790 1.00 93.75 85 MET A O 1
ATOM 635 N N . ALA A 1 86 ? -10.295 -13.205 21.462 1.00 93.50 86 ALA A N 1
ATOM 636 C CA . ALA A 1 86 ? -11.180 -13.501 22.582 1.00 93.50 86 ALA A CA 1
ATOM 637 C C . ALA A 1 86 ? -10.521 -13.140 23.919 1.00 93.50 86 ALA A C 1
ATOM 639 O O . ALA A 1 86 ? -11.168 -12.532 24.760 1.00 93.50 86 ALA A O 1
ATOM 640 N N . ALA A 1 87 ? -9.228 -13.421 24.102 1.00 94.81 87 ALA A N 1
ATOM 641 C CA . ALA A 1 87 ? -8.501 -13.022 25.307 1.00 94.81 87 ALA A CA 1
ATOM 642 C C . ALA A 1 87 ? -8.492 -11.494 25.501 1.00 94.81 87 ALA A C 1
ATOM 644 O O . ALA A 1 87 ? -8.724 -11.019 26.610 1.00 94.81 87 ALA A O 1
ATOM 645 N N . VAL A 1 88 ? -8.299 -10.719 24.425 1.00 93.38 88 VAL A N 1
ATOM 646 C CA . VAL A 1 88 ? -8.397 -9.247 24.470 1.00 93.38 88 VAL A CA 1
ATOM 647 C C . VAL A 1 88 ? -9.806 -8.796 24.869 1.00 93.38 88 VAL A C 1
ATOM 649 O O . VAL A 1 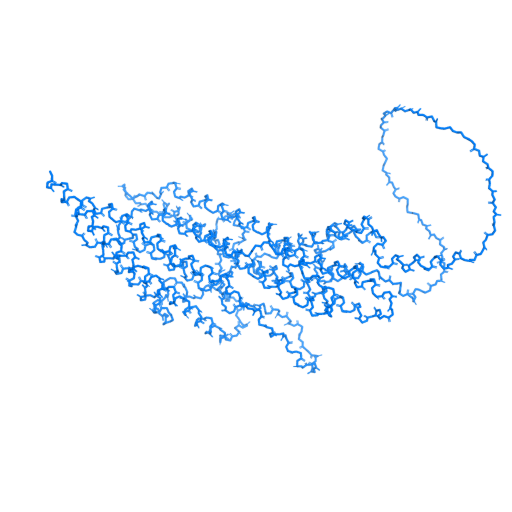88 ? -9.960 -7.918 25.716 1.00 93.38 88 VAL A O 1
ATOM 652 N N . GLN A 1 89 ? -10.840 -9.398 24.279 1.00 93.62 89 GLN A N 1
ATOM 653 C CA . GLN A 1 89 ? -12.241 -9.095 24.587 1.00 93.62 89 GLN A CA 1
ATOM 654 C C . GLN A 1 89 ? -12.599 -9.428 26.041 1.00 93.62 89 GLN A C 1
ATOM 656 O O . GLN A 1 89 ? -13.258 -8.636 26.707 1.00 93.62 89 GLN A O 1
ATO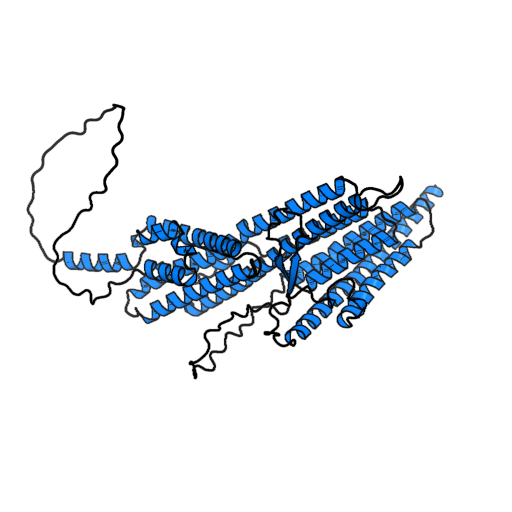M 661 N N . GLU A 1 90 ? -12.155 -10.578 26.545 1.00 94.38 90 GLU A N 1
ATOM 662 C CA . GLU A 1 90 ? -12.380 -10.993 27.930 1.00 94.38 90 GLU A CA 1
ATOM 663 C C . GLU A 1 90 ? -11.678 -10.056 28.916 1.00 94.38 90 GLU A C 1
ATOM 665 O O . GLU A 1 90 ? -12.302 -9.623 29.883 1.00 94.38 90 GLU A O 1
ATOM 670 N N . LEU A 1 91 ? -10.436 -9.651 28.627 1.00 93.56 91 LEU A N 1
ATOM 671 C CA . LEU A 1 91 ? -9.711 -8.674 29.439 1.00 93.56 91 LEU A CA 1
ATOM 672 C C . LEU A 1 91 ? -10.482 -7.350 29.552 1.00 93.56 91 LEU A C 1
ATOM 674 O O . LEU A 1 91 ? -10.632 -6.807 30.647 1.00 93.56 91 LEU A O 1
ATOM 678 N N . VAL A 1 92 ? -10.997 -6.830 28.433 1.00 92.19 92 VAL A N 1
ATOM 679 C CA . VAL A 1 92 ? -11.813 -5.605 28.428 1.00 92.19 92 VAL A CA 1
ATOM 680 C C . VAL A 1 92 ? -13.101 -5.807 29.220 1.00 92.19 92 VAL A C 1
ATOM 682 O O . VAL A 1 92 ? -13.455 -4.945 30.023 1.00 92.19 92 VAL A O 1
ATOM 685 N N . ARG A 1 93 ? -13.787 -6.940 29.038 1.00 92.50 93 ARG A N 1
ATOM 686 C CA . ARG A 1 93 ? -15.032 -7.263 29.745 1.00 92.50 93 ARG A CA 1
ATOM 687 C C . ARG A 1 93 ? -14.830 -7.314 31.261 1.00 92.50 93 ARG A C 1
ATOM 689 O O . ARG A 1 93 ? -15.617 -6.728 31.997 1.00 92.50 93 ARG A O 1
ATOM 696 N N . GLU A 1 94 ? -13.748 -7.936 31.729 1.00 91.69 94 GLU A N 1
ATOM 697 C CA . GLU A 1 94 ? -13.392 -7.982 33.155 1.00 91.69 94 GLU A CA 1
ATOM 698 C C . GLU A 1 94 ? -13.192 -6.582 33.757 1.00 91.69 94 GLU A C 1
ATOM 700 O O . GLU A 1 94 ? -13.587 -6.337 34.898 1.00 91.69 94 GLU A O 1
ATOM 705 N N . HIS A 1 95 ? -12.632 -5.648 32.984 1.00 88.00 95 HIS A N 1
ATOM 706 C CA . HIS A 1 95 ? -12.451 -4.252 33.395 1.00 88.00 95 HIS A CA 1
ATOM 707 C C . HIS A 1 95 ? -13.721 -3.402 33.221 1.00 88.00 95 HIS A C 1
ATOM 709 O O . HIS A 1 95 ? -13.880 -2.382 33.893 1.00 88.00 95 HIS A O 1
ATOM 715 N N . ALA A 1 96 ? -14.648 -3.814 32.357 1.00 87.31 96 ALA A N 1
ATOM 716 C CA . ALA A 1 96 ? -15.945 -3.166 32.186 1.00 87.31 96 ALA A CA 1
ATOM 717 C C . ALA A 1 96 ? -16.901 -3.464 33.355 1.00 87.31 96 ALA A C 1
ATOM 719 O O . ALA A 1 96 ? -17.657 -2.587 33.767 1.00 87.31 96 ALA A O 1
ATOM 720 N N . ASP A 1 97 ? -16.826 -4.666 33.939 1.00 85.12 97 ASP A N 1
ATOM 721 C CA . ASP A 1 97 ? -17.729 -5.147 34.998 1.00 85.12 97 ASP A CA 1
ATOM 722 C C . ASP A 1 97 ? -17.503 -4.481 36.388 1.00 85.12 97 ASP A C 1
ATOM 724 O O . ASP A 1 97 ? -18.169 -4.819 37.375 1.00 85.12 97 ASP A O 1
ATOM 728 N N . THR A 1 98 ? -16.594 -3.503 36.509 1.00 75.06 98 THR A N 1
ATOM 729 C CA . THR A 1 98 ? -16.404 -2.713 37.747 1.00 75.06 98 THR A CA 1
ATOM 730 C C . THR A 1 98 ? -17.659 -1.873 38.084 1.00 75.06 98 THR A C 1
ATOM 732 O O . THR A 1 98 ? -18.301 -1.329 37.188 1.00 75.06 98 THR A O 1
ATOM 735 N N . PRO A 1 99 ? -18.069 -1.747 39.368 1.00 54.53 99 PRO A N 1
ATOM 736 C CA . PRO A 1 99 ? -19.453 -1.437 39.724 1.00 54.53 99 PRO A CA 1
ATOM 737 C C . PRO A 1 99 ? -19.922 -0.039 39.275 1.00 54.53 99 PRO A C 1
ATOM 739 O O . PRO A 1 99 ? -19.173 0.936 39.381 1.00 54.53 99 PRO A O 1
ATOM 742 N N . PRO A 1 100 ? -21.194 0.077 38.848 1.00 47.81 100 PRO A N 1
ATOM 743 C CA . PRO A 1 100 ? -21.704 1.234 38.126 1.00 47.81 100 PRO A CA 1
ATOM 744 C C . PRO A 1 100 ? -21.894 2.466 39.020 1.00 47.81 100 PRO A C 1
ATOM 746 O O . PRO A 1 100 ? -22.511 2.423 40.085 1.00 47.81 100 PRO A O 1
ATOM 749 N N . GLY A 1 101 ? -21.422 3.602 38.515 1.00 68.88 101 GLY A N 1
ATOM 750 C CA . GLY A 1 101 ? -21.757 4.955 38.950 1.00 68.88 101 GLY A CA 1
ATOM 751 C C . GLY A 1 101 ? -21.637 5.900 37.755 1.00 68.88 101 GLY A C 1
ATOM 752 O O . GLY A 1 101 ? -21.222 5.482 36.685 1.00 68.88 101 GLY A O 1
ATOM 753 N N . GLN A 1 102 ? -21.951 7.185 37.905 1.00 61.66 102 GLN A N 1
ATOM 754 C CA . GLN A 1 102 ? -21.813 8.174 36.817 1.00 61.66 102 GLN A CA 1
ATOM 755 C C . GLN A 1 102 ? -20.357 8.336 36.320 1.00 61.66 102 GLN A C 1
ATOM 757 O O . GLN A 1 102 ? -20.128 8.856 35.242 1.00 61.66 102 GLN A O 1
ATOM 762 N N . ALA A 1 103 ? -19.381 7.826 37.081 1.00 65.88 103 ALA A N 1
ATOM 763 C CA . ALA A 1 103 ? -17.987 7.663 36.666 1.00 65.88 103 ALA A CA 1
ATOM 764 C C . ALA A 1 103 ? -17.754 6.497 35.675 1.00 65.88 103 ALA A C 1
ATOM 766 O O . ALA A 1 103 ? -16.645 6.344 35.178 1.00 65.88 103 ALA A O 1
ATOM 767 N N . ALA A 1 104 ? -18.762 5.658 35.408 1.00 76.31 104 ALA A N 1
ATOM 768 C CA . ALA A 1 104 ? -18.636 4.477 34.555 1.00 76.31 104 ALA A CA 1
ATOM 769 C C . ALA A 1 104 ? -18.606 4.827 33.062 1.00 76.31 104 ALA A C 1
ATOM 771 O O . ALA A 1 104 ? -17.872 4.186 32.321 1.00 76.31 104 ALA A O 1
ATOM 772 N N . THR A 1 105 ? -19.339 5.857 32.622 1.00 80.31 105 THR A N 1
ATOM 773 C CA . THR A 1 105 ? -19.300 6.316 31.221 1.00 80.31 105 THR A CA 1
ATOM 774 C C . THR A 1 105 ? -17.936 6.908 30.881 1.00 80.31 105 THR A C 1
ATOM 776 O O . THR A 1 105 ? -17.326 6.519 29.892 1.00 80.31 105 THR A O 1
ATOM 779 N N . ASP A 1 106 ? -17.405 7.768 31.754 1.00 82.94 106 ASP A N 1
ATOM 780 C CA . ASP A 1 106 ? -16.081 8.373 31.568 1.00 82.94 106 ASP A CA 1
ATOM 781 C C . ASP A 1 106 ? -14.975 7.306 31.596 1.00 82.94 106 ASP A C 1
ATOM 783 O O . ASP A 1 106 ? -14.031 7.355 30.807 1.00 82.94 106 ASP A O 1
ATOM 787 N N . ALA A 1 107 ? -15.108 6.302 32.471 1.00 84.25 107 ALA A N 1
ATOM 788 C CA . ALA A 1 107 ? -14.188 5.171 32.526 1.00 84.25 107 ALA A CA 1
ATOM 789 C C . ALA A 1 107 ? -14.262 4.297 31.263 1.00 84.25 107 ALA A C 1
ATOM 791 O O . ALA A 1 107 ? -13.217 3.902 30.754 1.00 84.25 107 ALA A O 1
ATOM 792 N N . ALA A 1 108 ? -15.460 4.031 30.730 1.00 87.62 108 ALA A N 1
ATOM 793 C CA . ALA A 1 108 ? -15.648 3.261 29.501 1.00 87.62 108 ALA A CA 1
ATOM 794 C C . ALA A 1 108 ? -15.030 3.966 28.284 1.00 87.62 108 ALA A C 1
ATOM 796 O O . ALA A 1 108 ? -14.304 3.336 27.517 1.00 87.62 108 ALA A O 1
ATOM 797 N N . VAL A 1 109 ? -15.237 5.280 28.140 1.00 87.88 109 VAL A N 1
ATOM 798 C CA . VAL A 1 109 ? -14.632 6.078 27.058 1.00 87.88 109 VAL A CA 1
ATOM 799 C C . VAL A 1 109 ? -13.106 6.095 27.171 1.00 87.88 109 VAL A C 1
ATOM 801 O O . VAL A 1 109 ? -12.405 5.918 26.172 1.00 87.88 109 VAL A O 1
ATOM 804 N N . HIS A 1 110 ? -12.564 6.257 28.380 1.00 87.38 110 HIS A N 1
ATOM 805 C CA . HIS A 1 110 ? -11.114 6.238 28.603 1.00 87.38 110 HIS A CA 1
ATOM 806 C C . HIS A 1 110 ? -10.496 4.858 28.330 1.00 87.38 110 HIS A C 1
ATOM 808 O O . HIS A 1 110 ? -9.453 4.749 27.678 1.00 87.38 110 HIS A O 1
ATOM 814 N N . LEU A 1 111 ? -11.178 3.793 28.758 1.00 88.25 111 LEU A N 1
ATOM 815 C CA . LEU A 1 111 ? -10.825 2.404 28.473 1.00 88.25 111 LEU A CA 1
ATOM 816 C C . LEU A 1 111 ? -10.808 2.136 26.962 1.00 88.25 111 LEU A C 1
ATOM 818 O O . LEU A 1 111 ? -9.828 1.610 26.431 1.00 88.25 111 LEU A O 1
ATOM 822 N N . TYR A 1 112 ? -11.853 2.572 26.258 1.00 90.81 112 TYR A N 1
ATOM 823 C CA . TYR A 1 112 ? -11.959 2.457 24.808 1.00 90.81 112 TYR A CA 1
ATOM 824 C C . TYR A 1 112 ? -10.836 3.218 24.096 1.00 90.81 112 TYR A C 1
ATOM 826 O O . TYR A 1 112 ? -10.128 2.648 23.271 1.00 90.81 112 TYR A O 1
ATOM 834 N N . THR A 1 113 ? -10.587 4.471 24.482 1.00 90.44 113 THR A N 1
ATOM 835 C CA . THR A 1 113 ? -9.503 5.300 23.925 1.00 90.44 113 THR A CA 1
ATOM 836 C C . THR A 1 113 ? -8.130 4.652 24.132 1.00 90.44 113 THR A C 1
ATOM 838 O O . THR A 1 113 ? -7.288 4.639 23.229 1.00 90.44 113 THR A O 1
ATOM 841 N N . THR A 1 114 ? -7.902 4.059 25.306 1.00 90.50 114 THR A N 1
ATOM 842 C CA . THR A 1 114 ? -6.672 3.315 25.612 1.00 90.50 114 THR A CA 1
ATOM 843 C C . THR A 1 114 ? -6.529 2.095 24.705 1.00 90.50 114 THR A C 1
ATOM 845 O O . THR A 1 114 ? -5.457 1.885 24.131 1.00 90.50 114 THR A O 1
ATOM 848 N N . ALA A 1 115 ? -7.612 1.342 24.499 1.00 91.12 115 ALA A N 1
ATOM 849 C CA . ALA A 1 115 ? -7.618 0.195 23.602 1.00 91.12 115 ALA A CA 1
ATOM 850 C C . ALA A 1 115 ? -7.327 0.587 22.146 1.00 91.12 115 ALA A C 1
ATOM 852 O O . ALA A 1 115 ? -6.491 -0.043 21.500 1.00 91.12 115 ALA A O 1
ATOM 853 N N . VAL A 1 116 ? -7.934 1.668 21.646 1.00 92.44 116 VAL A N 1
ATOM 854 C CA . VAL A 1 116 ? -7.677 2.213 20.299 1.00 92.44 116 VAL A CA 1
ATOM 855 C C . VAL A 1 116 ? -6.202 2.563 20.131 1.00 92.44 116 VAL A C 1
ATOM 857 O O . VAL A 1 116 ? -5.560 2.146 19.163 1.00 92.44 116 VAL A O 1
ATOM 860 N N . ARG A 1 117 ? -5.630 3.277 21.106 1.00 93.75 117 ARG A N 1
ATOM 861 C CA . ARG A 1 117 ? -4.210 3.637 21.105 1.00 93.75 117 ARG A CA 1
ATOM 862 C C . ARG A 1 117 ? -3.316 2.398 21.046 1.00 93.75 117 ARG A C 1
ATOM 864 O O . ARG A 1 117 ? -2.382 2.382 20.248 1.00 93.75 117 ARG A O 1
ATOM 871 N N . GLN A 1 118 ? -3.594 1.375 21.854 1.00 92.88 118 GLN A N 1
ATOM 872 C CA . GLN A 1 118 ? -2.793 0.147 21.876 1.00 92.88 118 GLN A CA 1
ATOM 873 C C . GLN A 1 118 ? -2.951 -0.677 20.590 1.00 92.88 118 GLN A C 1
ATOM 875 O O . GLN A 1 118 ? -1.956 -1.158 20.046 1.00 92.88 118 GLN A O 1
ATOM 880 N N . LEU A 1 119 ? -4.158 -0.762 20.021 1.00 92.81 119 LEU A N 1
ATOM 881 C CA . LEU A 1 119 ? -4.381 -1.373 18.704 1.00 92.81 119 LEU A CA 1
ATOM 882 C C . LEU A 1 119 ? -3.521 -0.700 17.628 1.00 92.81 119 LEU A C 1
ATOM 884 O O . LEU A 1 119 ? -2.874 -1.378 16.827 1.00 92.81 119 LEU A O 1
ATOM 888 N N . ILE A 1 120 ? -3.454 0.632 17.635 1.00 91.75 120 ILE A N 1
ATOM 889 C CA . ILE A 1 120 ? -2.611 1.388 16.708 1.00 91.75 120 ILE A CA 1
ATOM 890 C C . ILE A 1 120 ? -1.127 1.059 16.919 1.00 91.75 120 ILE A C 1
ATOM 892 O O . ILE A 1 120 ? -0.432 0.685 15.968 1.00 91.75 120 ILE A O 1
ATOM 896 N N . THR A 1 121 ? -0.622 1.217 18.144 1.00 93.19 121 THR A N 1
ATOM 897 C CA . THR A 1 121 ? 0.821 1.187 18.421 1.00 93.19 121 THR A CA 1
ATOM 898 C C . THR A 1 121 ? 1.406 -0.222 18.435 1.00 93.19 121 THR A C 1
ATOM 900 O O . THR A 1 121 ? 2.567 -0.384 18.048 1.00 93.19 121 THR A O 1
ATOM 903 N N . ARG A 1 122 ? 0.632 -1.231 18.851 1.00 93.88 122 ARG A N 1
ATOM 904 C CA . ARG A 1 122 ? 1.112 -2.605 19.081 1.00 93.88 122 ARG A CA 1
ATOM 905 C C . ARG A 1 122 ? 0.702 -3.593 18.009 1.00 93.88 122 ARG A C 1
ATOM 907 O O . ARG A 1 122 ? 1.458 -4.522 17.742 1.00 93.88 122 ARG A O 1
ATOM 914 N N . LEU A 1 123 ? -0.429 -3.364 17.344 1.00 93.69 123 LEU A N 1
ATOM 915 C CA . LEU A 1 123 ? -0.909 -4.255 16.292 1.00 93.69 123 LEU A CA 1
ATOM 916 C C . LEU A 1 123 ? -0.698 -3.653 14.900 1.00 93.69 123 LEU A C 1
ATOM 918 O O . LEU A 1 123 ? 0.086 -4.175 14.106 1.00 93.69 123 LEU A O 1
ATOM 922 N N . ILE A 1 124 ? -1.357 -2.532 14.594 1.00 92.44 124 ILE A N 1
ATOM 923 C CA . ILE A 1 124 ? -1.400 -1.990 13.229 1.00 92.44 124 ILE A CA 1
ATOM 924 C C . ILE A 1 124 ? -0.035 -1.480 12.770 1.00 92.44 124 ILE A C 1
ATOM 926 O O . ILE A 1 124 ? 0.426 -1.858 11.689 1.00 92.44 124 ILE A O 1
ATOM 930 N N . ALA A 1 125 ? 0.633 -0.641 13.565 1.00 91.00 125 ALA A N 1
ATOM 931 C CA . ALA A 1 125 ? 1.896 -0.030 13.157 1.00 91.00 125 ALA A CA 1
ATOM 932 C C . ALA A 1 125 ? 3.043 -1.046 12.980 1.00 91.00 125 ALA A C 1
ATOM 934 O O . ALA A 1 125 ? 3.771 -0.941 11.984 1.00 91.00 125 ALA A O 1
ATOM 935 N N . PRO A 1 126 ? 3.249 -2.028 13.883 1.00 92.38 126 PRO A N 1
ATOM 936 C CA . PRO A 1 126 ? 4.292 -3.036 13.711 1.00 92.38 126 PRO A CA 1
ATOM 937 C C . PRO A 1 126 ? 4.001 -3.989 12.552 1.00 92.38 126 PRO A C 1
ATOM 939 O O . PRO A 1 126 ? 4.900 -4.236 11.751 1.00 92.38 126 PRO A O 1
ATOM 942 N N . LEU A 1 127 ? 2.754 -4.460 12.400 1.00 90.81 127 LEU A N 1
ATOM 943 C CA . LEU A 1 127 ? 2.383 -5.348 11.291 1.00 90.81 127 LEU A CA 1
ATOM 944 C C . LEU A 1 127 ? 2.522 -4.655 9.936 1.00 90.81 127 LEU A C 1
ATOM 946 O O . LEU A 1 127 ? 3.054 -5.248 9.001 1.00 90.81 127 LEU A O 1
ATOM 950 N N . THR A 1 128 ? 2.101 -3.392 9.833 1.00 88.44 128 THR A N 1
ATOM 951 C CA . THR A 1 128 ? 2.211 -2.621 8.586 1.00 88.44 128 THR A CA 1
ATOM 952 C C . THR A 1 128 ? 3.675 -2.428 8.189 1.00 88.44 128 THR A C 1
ATOM 954 O O . THR A 1 128 ? 4.044 -2.705 7.048 1.00 88.44 128 THR A O 1
ATOM 957 N N . ARG A 1 129 ? 4.536 -2.043 9.144 1.00 89.00 129 ARG A N 1
ATOM 958 C CA . ARG A 1 129 ? 5.984 -1.931 8.913 1.00 89.00 129 ARG A CA 1
ATOM 959 C C . ARG A 1 129 ? 6.603 -3.271 8.527 1.00 89.00 129 ARG A C 1
ATOM 961 O O . ARG A 1 129 ? 7.313 -3.338 7.530 1.00 89.00 129 ARG A O 1
ATOM 968 N N . ALA A 1 130 ? 6.309 -4.338 9.268 1.00 88.19 130 ALA A N 1
ATOM 969 C CA . ALA A 1 130 ? 6.837 -5.666 8.978 1.00 88.19 130 ALA A CA 1
ATOM 970 C C . ALA A 1 130 ? 6.415 -6.152 7.584 1.00 88.19 130 ALA A C 1
ATOM 972 O O . ALA A 1 130 ? 7.257 -6.621 6.829 1.00 88.19 130 ALA A O 1
ATOM 973 N N . ALA A 1 131 ? 5.148 -5.980 7.201 1.00 86.00 131 ALA A N 1
ATOM 974 C CA . ALA A 1 131 ? 4.625 -6.423 5.909 1.00 86.00 131 ALA A CA 1
ATOM 975 C C . ALA A 1 131 ? 5.216 -5.658 4.709 1.00 86.00 131 ALA A C 1
ATOM 977 O O . ALA A 1 131 ? 5.420 -6.240 3.638 1.00 86.00 131 ALA A O 1
ATOM 978 N N . LEU A 1 132 ? 5.494 -4.361 4.877 1.00 82.81 132 LEU A N 1
ATOM 979 C CA . LEU A 1 132 ? 6.091 -3.528 3.830 1.00 82.81 132 LEU A CA 1
ATOM 980 C C . LEU A 1 132 ? 7.613 -3.711 3.728 1.00 82.81 132 LEU A C 1
ATOM 982 O O . LEU A 1 132 ? 8.144 -3.667 2.622 1.00 82.81 132 LEU A O 1
ATOM 986 N N . VAL A 1 133 ? 8.299 -4.000 4.840 1.00 82.12 133 VAL A N 1
ATOM 987 C CA . VAL A 1 133 ? 9.742 -4.310 4.857 1.00 82.12 133 VAL A CA 1
ATOM 988 C C . VAL A 1 133 ? 10.028 -5.740 4.397 1.00 82.12 133 VAL A C 1
ATOM 990 O O . VAL A 1 133 ? 11.025 -5.983 3.720 1.00 82.12 133 VAL A O 1
ATOM 993 N N . ALA A 1 134 ? 9.156 -6.696 4.720 1.00 74.44 134 ALA A N 1
ATOM 994 C CA . ALA A 1 134 ? 9.332 -8.112 4.404 1.00 74.44 134 ALA A CA 1
ATOM 995 C C . ALA A 1 134 ? 9.104 -8.450 2.921 1.00 74.44 134 ALA A C 1
ATOM 997 O O . ALA A 1 134 ? 8.720 -9.573 2.608 1.00 74.44 134 ALA A O 1
ATOM 998 N N . THR A 1 135 ? 9.321 -7.518 1.984 1.00 62.50 135 THR A N 1
ATOM 999 C CA . THR A 1 135 ? 9.369 -7.866 0.559 1.00 62.50 135 THR A CA 1
ATOM 1000 C C . THR A 1 135 ? 10.435 -8.940 0.363 1.00 62.50 135 THR A C 1
ATOM 1002 O O . THR A 1 135 ? 11.618 -8.643 0.566 1.00 62.50 135 THR A O 1
ATOM 1005 N N . PRO A 1 136 ? 10.050 -10.185 0.017 1.00 58.16 136 PRO A N 1
ATOM 1006 C CA . PRO A 1 136 ? 11.024 -11.244 -0.132 1.00 58.16 136 PRO A CA 1
ATOM 1007 C C . PRO A 1 136 ? 12.011 -10.813 -1.218 1.00 58.16 136 PRO A C 1
ATOM 1009 O O . PRO A 1 136 ? 11.587 -10.255 -2.240 1.00 58.16 136 PRO A O 1
ATOM 1012 N N . PRO A 1 137 ? 13.324 -11.039 -1.031 1.00 52.78 137 PRO A N 1
ATOM 1013 C CA . PRO A 1 137 ? 14.255 -10.867 -2.127 1.00 52.78 137 PRO A CA 1
ATOM 1014 C C . PRO A 1 137 ? 13.735 -11.759 -3.248 1.00 52.78 137 PRO A C 1
ATOM 1016 O O . PRO A 1 137 ? 13.597 -12.960 -3.026 1.00 52.78 137 PRO A O 1
ATOM 1019 N N . LEU A 1 138 ? 13.395 -11.163 -4.400 1.00 54.38 138 LEU A N 1
ATOM 1020 C CA . LEU A 1 138 ? 12.998 -11.886 -5.610 1.00 54.38 138 LEU A CA 1
ATOM 1021 C C . LEU A 1 138 ? 13.905 -13.105 -5.715 1.00 54.38 138 LEU A C 1
ATOM 1023 O O . LEU A 1 138 ? 15.115 -12.950 -5.921 1.00 54.38 138 LEU A O 1
ATOM 1027 N N . SER A 1 139 ? 13.344 -14.284 -5.431 1.00 44.38 139 SER A N 1
ATOM 1028 C CA . SER A 1 139 ? 14.116 -15.513 -5.438 1.00 44.38 139 SER A CA 1
ATOM 1029 C C . SER A 1 139 ? 14.674 -15.609 -6.842 1.00 44.38 139 SER A C 1
ATOM 1031 O O . SER A 1 139 ? 13.920 -15.642 -7.812 1.00 44.38 139 SER A O 1
ATOM 1033 N N . ALA A 1 140 ? 15.999 -15.566 -6.949 1.00 41.53 140 ALA A N 1
ATOM 1034 C CA . ALA A 1 140 ? 16.735 -15.598 -8.202 1.00 41.53 140 ALA A CA 1
ATOM 1035 C C . ALA A 1 140 ? 16.666 -16.987 -8.862 1.00 41.53 140 ALA A C 1
ATOM 1037 O O . ALA A 1 140 ? 17.610 -17.399 -9.531 1.00 41.53 140 ALA A O 1
ATOM 1038 N N . ALA A 1 141 ? 15.556 -17.708 -8.680 1.00 42.53 141 ALA A N 1
ATOM 1039 C CA . ALA A 1 141 ? 15.125 -18.754 -9.581 1.00 42.53 141 ALA A CA 1
ATOM 1040 C C . ALA A 1 141 ? 14.794 -18.071 -10.912 1.00 42.53 141 ALA A C 1
ATOM 1042 O O . ALA A 1 141 ? 13.641 -17.816 -11.252 1.00 42.53 141 ALA A O 1
ATOM 1043 N N . GLY A 1 142 ? 15.850 -17.699 -11.638 1.00 41.44 142 GLY A N 1
ATOM 1044 C CA . GLY A 1 142 ? 15.739 -17.465 -13.058 1.00 41.44 142 GLY A CA 1
ATOM 1045 C C . GLY A 1 142 ? 15.093 -18.696 -13.693 1.00 41.44 142 GLY A C 1
ATOM 1046 O O . GLY A 1 142 ? 15.213 -19.797 -13.136 1.00 41.44 142 GLY A O 1
ATOM 1047 N N . PRO A 1 143 ? 14.403 -18.529 -14.832 1.00 43.72 143 PRO A N 1
ATOM 1048 C CA . PRO A 1 143 ? 14.051 -19.672 -15.656 1.00 43.72 143 PRO A CA 1
ATOM 1049 C C . PRO A 1 143 ? 15.344 -20.456 -15.836 1.00 43.72 143 PRO A C 1
ATOM 1051 O O . PRO A 1 143 ? 16.340 -19.929 -16.328 1.00 43.72 143 PRO A O 1
ATOM 1054 N N . THR A 1 144 ? 15.392 -21.650 -15.264 1.00 40.19 144 THR A N 1
ATOM 1055 C CA . THR A 1 144 ? 16.576 -22.482 -15.363 1.00 40.19 144 THR A CA 1
ATOM 1056 C C . THR A 1 144 ? 16.647 -22.810 -16.844 1.00 40.19 144 THR A C 1
ATOM 1058 O O . THR A 1 144 ? 15.781 -23.522 -17.343 1.00 40.19 144 THR A O 1
ATOM 1061 N N . GLU A 1 145 ? 17.610 -22.224 -17.557 1.00 43.34 145 GLU A N 1
ATOM 1062 C CA . GLU A 1 145 ? 17.954 -22.525 -18.954 1.00 43.34 145 GLU A CA 1
ATOM 1063 C C . GLU A 1 145 ? 18.526 -23.955 -19.061 1.00 43.34 145 GLU A C 1
ATOM 1065 O O . GLU A 1 145 ? 19.576 -24.206 -19.638 1.00 43.34 145 GLU A O 1
ATOM 1070 N N . ALA A 1 146 ? 17.864 -24.918 -18.426 1.00 41.62 146 ALA A N 1
ATOM 1071 C CA . ALA A 1 146 ? 18.161 -26.331 -18.489 1.00 41.62 146 ALA A CA 1
ATOM 1072 C C . ALA A 1 146 ? 17.116 -26.961 -19.412 1.00 41.62 146 ALA A C 1
ATOM 1074 O O . ALA A 1 146 ? 16.098 -27.471 -18.950 1.00 41.62 146 ALA A O 1
ATOM 1075 N N . GLY A 1 147 ? 17.361 -26.877 -20.720 1.00 41.41 147 GLY A N 1
ATOM 1076 C CA . GLY A 1 147 ? 16.581 -27.612 -21.716 1.00 41.41 147 GLY A CA 1
ATOM 1077 C C . GLY A 1 147 ? 16.321 -26.860 -23.013 1.00 41.41 147 GLY A C 1
ATOM 1078 O O . GLY A 1 147 ? 15.179 -26.777 -23.451 1.00 41.41 147 GLY A O 1
ATOM 1079 N N . GLU A 1 148 ? 17.366 -26.331 -23.645 1.00 45.06 148 GLU A N 1
ATOM 1080 C CA . GLU A 1 148 ? 17.353 -25.992 -25.071 1.00 45.06 148 GLU A CA 1
ATOM 1081 C C . GLU A 1 148 ? 17.343 -27.293 -25.896 1.00 45.06 148 GLU A C 1
ATOM 1083 O O . GLU A 1 148 ? 18.327 -27.643 -26.523 1.00 45.06 148 GLU A O 1
ATOM 1088 N N . GLU A 1 149 ? 16.267 -28.076 -25.834 1.00 42.94 149 GLU A N 1
ATOM 1089 C CA . GLU A 1 149 ? 16.044 -29.226 -26.719 1.00 42.94 149 GLU A CA 1
ATOM 1090 C C . GLU A 1 149 ? 14.571 -29.648 -26.604 1.00 42.94 149 GLU A C 1
ATOM 1092 O O . GLU A 1 149 ? 14.208 -30.457 -25.759 1.00 42.94 149 GLU A O 1
ATOM 1097 N N . ASP A 1 150 ? 13.701 -28.983 -27.374 1.00 41.50 150 ASP A N 1
ATOM 1098 C CA . ASP A 1 150 ? 12.657 -29.578 -28.240 1.00 41.50 150 ASP A CA 1
ATOM 1099 C C . ASP A 1 150 ? 11.531 -28.556 -28.515 1.00 41.50 150 ASP A C 1
ATOM 1101 O O . ASP A 1 150 ? 10.389 -28.650 -28.062 1.00 41.50 150 ASP A O 1
ATOM 1105 N N . ASN A 1 151 ? 11.883 -27.494 -29.244 1.00 44.94 151 ASN A N 1
ATOM 1106 C CA . ASN A 1 151 ? 11.004 -26.363 -29.517 1.00 44.94 151 ASN A CA 1
ATOM 1107 C C . ASN A 1 151 ? 10.223 -26.584 -30.826 1.00 44.94 151 ASN A C 1
ATOM 1109 O O . ASN A 1 151 ? 10.611 -26.079 -31.880 1.00 44.94 151 ASN A O 1
ATOM 1113 N N . ARG A 1 152 ? 9.132 -27.365 -30.778 1.00 47.22 152 ARG A N 1
ATOM 1114 C CA . ARG A 1 152 ? 8.055 -27.369 -31.795 1.00 47.22 152 ARG A CA 1
ATOM 1115 C C . ARG A 1 152 ? 6.704 -27.811 -31.212 1.00 47.22 152 ARG A C 1
ATOM 1117 O O . ARG A 1 152 ? 6.201 -28.867 -31.585 1.00 47.22 152 ARG A O 1
ATOM 1124 N N . ARG A 1 153 ? 6.079 -26.993 -30.356 1.00 41.94 153 ARG A N 1
ATOM 1125 C CA . ARG A 1 153 ? 4.606 -26.835 -30.256 1.00 41.94 153 ARG A CA 1
ATOM 1126 C C . ARG A 1 153 ? 4.215 -25.964 -29.064 1.00 41.94 153 ARG A C 1
ATOM 1128 O O . ARG A 1 153 ? 4.507 -26.335 -27.936 1.00 41.94 153 ARG A O 1
ATOM 1135 N N . GLY A 1 154 ? 3.420 -24.931 -29.334 1.00 39.12 154 GLY A N 1
ATOM 1136 C CA . GLY A 1 154 ? 2.508 -24.336 -28.354 1.00 39.12 154 GLY A CA 1
ATOM 1137 C C . GLY A 1 154 ? 2.735 -22.850 -28.133 1.00 39.12 154 GLY A C 1
ATOM 1138 O O . GLY A 1 154 ? 3.425 -22.469 -27.202 1.00 39.12 154 GLY A O 1
ATOM 1139 N N . ASP A 1 155 ? 2.114 -22.041 -28.985 1.00 41.56 155 ASP A N 1
ATOM 1140 C CA . ASP A 1 155 ? 2.012 -20.578 -28.910 1.00 41.56 155 ASP A CA 1
ATOM 1141 C C . ASP A 1 155 ? 0.973 -20.162 -27.838 1.00 41.56 155 ASP A C 1
ATOM 1143 O O . ASP A 1 155 ? 0.035 -19.425 -28.117 1.00 41.56 155 ASP A O 1
ATOM 1147 N N . ASP A 1 156 ? 1.103 -20.690 -26.615 1.00 39.00 156 ASP A N 1
ATOM 1148 C CA . ASP A 1 156 ? 0.234 -20.384 -25.464 1.00 39.00 156 ASP A CA 1
ATOM 1149 C C . ASP A 1 156 ? 1.095 -19.961 -24.257 1.00 39.00 156 ASP A C 1
ATOM 1151 O O . ASP A 1 156 ? 1.008 -20.510 -23.154 1.00 39.00 156 ASP A O 1
ATOM 1155 N N . ASP A 1 157 ? 1.961 -18.966 -24.475 1.00 39.75 157 ASP A N 1
ATOM 1156 C CA . ASP A 1 157 ? 2.735 -18.284 -23.432 1.00 39.75 157 ASP A CA 1
ATOM 1157 C C . ASP A 1 157 ? 1.813 -17.387 -22.587 1.00 39.75 157 ASP A C 1
ATOM 1159 O O . ASP A 1 157 ? 1.808 -16.156 -22.654 1.00 39.75 157 ASP A O 1
ATOM 1163 N N . ALA A 1 158 ? 1.008 -18.026 -21.739 1.00 41.12 158 ALA A N 1
ATOM 1164 C CA . ALA A 1 158 ? 0.392 -17.367 -20.604 1.00 41.12 158 ALA A CA 1
ATOM 1165 C C . ALA A 1 158 ? 1.491 -17.061 -19.579 1.00 41.12 158 ALA A C 1
ATOM 1167 O O . ALA A 1 158 ? 1.882 -17.910 -18.776 1.00 41.12 158 ALA A O 1
ATOM 1168 N N . THR A 1 159 ? 1.970 -15.818 -19.615 1.00 42.81 159 THR A N 1
ATOM 1169 C CA . THR A 1 159 ? 2.683 -15.120 -18.543 1.00 42.81 159 THR A CA 1
ATOM 1170 C C . THR A 1 159 ? 1.977 -15.335 -17.204 1.00 42.81 159 THR A C 1
ATOM 1172 O O . THR A 1 159 ? 1.136 -14.542 -16.783 1.00 42.81 159 THR A O 1
ATOM 1175 N N . GLY A 1 160 ? 2.321 -16.425 -16.521 1.00 43.28 160 GLY A N 1
ATOM 1176 C CA . GLY A 1 160 ? 1.958 -16.675 -15.137 1.00 43.28 160 GLY A CA 1
ATOM 1177 C C . GLY A 1 160 ? 2.662 -15.639 -14.280 1.00 43.28 160 GLY A C 1
ATOM 1178 O O . GLY A 1 160 ? 3.803 -15.833 -13.868 1.00 43.28 160 GLY A O 1
ATOM 1179 N N . GLY A 1 161 ? 2.008 -14.496 -14.078 1.00 45.97 161 GLY A N 1
ATOM 1180 C CA . GLY A 1 161 ? 2.499 -13.430 -13.225 1.00 45.97 161 GLY A CA 1
ATOM 1181 C C . GLY A 1 161 ? 2.719 -13.989 -11.830 1.00 45.97 161 GLY A C 1
ATOM 1182 O O . GLY A 1 161 ? 1.754 -14.154 -11.086 1.00 45.97 161 GLY A O 1
ATOM 1183 N N . GLY A 1 162 ? 3.980 -14.289 -11.506 1.00 45.12 162 GLY A N 1
ATOM 1184 C CA . GLY A 1 162 ? 4.428 -14.787 -10.212 1.00 45.12 162 GLY A CA 1
ATOM 1185 C C . GLY A 1 162 ? 4.004 -13.824 -9.113 1.00 45.12 162 GLY A C 1
ATOM 1186 O O . GLY A 1 162 ? 4.713 -12.870 -8.787 1.00 45.12 162 GLY A O 1
ATOM 1187 N N . GLY A 1 163 ? 2.797 -14.032 -8.593 1.00 52.94 163 GLY A N 1
ATOM 1188 C CA . GLY A 1 163 ? 2.359 -13.431 -7.353 1.00 52.94 163 GLY A CA 1
ATOM 1189 C C . GLY A 1 163 ? 3.280 -13.946 -6.265 1.00 52.94 163 GLY A C 1
ATOM 1190 O O . GLY A 1 163 ? 3.587 -15.139 -6.229 1.00 52.94 163 GLY A O 1
ATOM 1191 N N . SER A 1 164 ? 3.745 -13.046 -5.402 1.00 61.62 164 SER A N 1
ATOM 1192 C CA . SER A 1 164 ? 4.339 -13.496 -4.153 1.00 61.62 164 SER A CA 1
ATOM 1193 C C . SER A 1 164 ? 3.305 -14.389 -3.468 1.00 61.62 164 SER A C 1
ATOM 1195 O O . SER A 1 164 ? 2.138 -14.001 -3.376 1.00 61.62 164 SER A O 1
ATOM 1197 N N . ALA A 1 165 ? 3.711 -15.577 -3.011 1.00 62.22 165 ALA A N 1
ATOM 1198 C CA . ALA A 1 165 ? 2.832 -16.492 -2.277 1.00 62.22 165 ALA A CA 1
ATOM 1199 C C . ALA A 1 165 ? 2.209 -15.831 -1.027 1.00 62.22 165 ALA A C 1
ATOM 1201 O O . ALA A 1 165 ? 1.231 -16.342 -0.487 1.00 62.22 165 ALA A O 1
ATOM 1202 N N . ASP A 1 166 ? 2.752 -14.674 -0.627 1.00 76.81 166 ASP A N 1
ATOM 1203 C CA . ASP A 1 166 ? 2.371 -13.904 0.550 1.00 76.81 166 ASP A CA 1
ATOM 1204 C C . ASP A 1 166 ? 1.264 -12.861 0.345 1.00 76.81 166 ASP A C 1
ATOM 1206 O O . ASP A 1 166 ? 0.882 -12.179 1.301 1.00 76.81 166 ASP A O 1
ATOM 1210 N N . ASP A 1 167 ? 0.741 -12.718 -0.874 1.00 79.44 167 ASP A N 1
ATOM 1211 C CA . ASP A 1 167 ? -0.284 -11.719 -1.179 1.00 79.44 167 ASP A CA 1
ATOM 1212 C C . ASP A 1 167 ? -1.700 -12.326 -1.228 1.00 79.44 167 ASP A C 1
ATOM 1214 O O . ASP A 1 167 ? -1.965 -13.344 -1.878 1.00 79.44 167 ASP A O 1
ATOM 1218 N N . VAL A 1 168 ? -2.660 -11.642 -0.601 1.00 78.88 168 VAL A N 1
ATOM 1219 C CA . VAL A 1 168 ? -4.097 -11.853 -0.816 1.00 78.88 168 VAL A CA 1
ATOM 1220 C C . VAL A 1 168 ? -4.537 -10.990 -1.988 1.00 78.88 168 VAL A C 1
ATOM 1222 O O . VAL A 1 168 ? -4.311 -9.783 -1.999 1.00 78.88 168 VAL A O 1
ATOM 1225 N N . VAL A 1 169 ? -5.210 -11.601 -2.962 1.00 79.31 169 VAL A N 1
ATOM 1226 C CA . VAL A 1 169 ? -5.889 -10.874 -4.038 1.00 79.31 169 VAL A CA 1
ATOM 1227 C C . VAL A 1 169 ? -7.301 -10.536 -3.569 1.00 79.31 169 VAL A C 1
ATOM 1229 O O . VAL A 1 169 ? -8.113 -11.427 -3.324 1.00 79.31 169 VAL A O 1
ATOM 1232 N N . LEU A 1 170 ? -7.581 -9.247 -3.428 1.00 73.12 170 LEU A N 1
ATOM 1233 C CA . LEU A 1 170 ? -8.873 -8.697 -3.043 1.00 73.12 170 LEU A CA 1
ATOM 1234 C C . LEU A 1 170 ? -9.545 -8.129 -4.286 1.00 73.12 170 LEU A C 1
ATOM 1236 O O . LEU A 1 170 ? -8.911 -7.394 -5.037 1.00 73.12 170 LEU A O 1
ATOM 1240 N N . ARG A 1 171 ? -10.821 -8.444 -4.509 1.00 71.38 171 ARG A N 1
ATOM 1241 C CA . ARG A 1 171 ? -11.614 -7.827 -5.577 1.00 71.38 171 ARG A CA 1
ATOM 1242 C C . ARG A 1 171 ? -12.535 -6.783 -4.959 1.00 71.38 171 ARG A C 1
ATOM 1244 O O . ARG A 1 171 ? -13.408 -7.122 -4.167 1.00 71.38 171 ARG A O 1
ATOM 1251 N N . CYS A 1 172 ? -12.330 -5.526 -5.315 1.00 66.00 172 CYS A N 1
ATOM 1252 C CA . CYS A 1 172 ? -13.203 -4.422 -4.960 1.00 66.00 172 CYS A CA 1
ATOM 1253 C C . CYS A 1 172 ? -14.323 -4.360 -6.005 1.00 66.00 172 CYS A C 1
ATOM 1255 O O . CYS A 1 172 ? -14.075 -3.995 -7.155 1.00 66.00 172 CYS A O 1
ATOM 1257 N N . SER A 1 173 ? -15.538 -4.761 -5.627 1.00 59.72 173 SER A N 1
ATOM 1258 C CA . SER A 1 173 ? -16.736 -4.538 -6.440 1.00 59.72 173 SER A CA 1
ATOM 1259 C C . SER A 1 173 ? -17.413 -3.246 -6.006 1.00 59.72 173 SER A C 1
ATOM 1261 O O . SER A 1 173 ? -17.703 -3.077 -4.819 1.00 59.72 173 SER A O 1
ATOM 1263 N N . ALA A 1 174 ? -17.709 -2.361 -6.954 1.00 57.03 174 ALA A N 1
ATOM 1264 C CA . ALA A 1 174 ? -18.724 -1.340 -6.719 1.00 57.03 174 ALA A CA 1
ATOM 1265 C C . ALA A 1 174 ? -20.086 -2.039 -6.599 1.00 57.03 174 ALA A C 1
ATOM 1267 O O . ALA A 1 174 ? -20.340 -2.993 -7.333 1.00 57.03 174 ALA A O 1
ATOM 1268 N N . ALA A 1 175 ? -20.946 -1.599 -5.681 1.00 55.34 175 ALA A N 1
ATOM 1269 C CA . ALA A 1 175 ? -22.336 -2.038 -5.704 1.00 55.34 175 ALA A CA 1
ATOM 1270 C C . ALA A 1 175 ? -22.978 -1.560 -7.018 1.00 55.34 175 ALA A C 1
ATOM 1272 O O . ALA A 1 175 ? -22.784 -0.407 -7.414 1.00 55.34 175 ALA A O 1
ATOM 1273 N N . ASP A 1 176 ? -23.701 -2.450 -7.701 1.00 47.47 176 ASP A N 1
ATOM 1274 C CA . ASP A 1 176 ? -24.370 -2.155 -8.969 1.00 47.47 176 ASP A CA 1
ATOM 1275 C C . ASP A 1 176 ? -25.300 -0.938 -8.804 1.00 47.47 176 ASP A C 1
ATOM 1277 O O . ASP A 1 176 ? -26.343 -1.029 -8.160 1.00 47.47 176 ASP A O 1
ATOM 1281 N N . GLY A 1 177 ? -24.918 0.216 -9.363 1.00 55.19 177 GLY A N 1
ATOM 1282 C CA . GLY A 1 177 ? -25.753 1.425 -9.384 1.00 55.19 177 GLY A CA 1
ATOM 1283 C C . GLY A 1 177 ? -25.056 2.727 -8.990 1.00 55.19 177 GLY A C 1
ATOM 1284 O O . GLY A 1 177 ? -25.490 3.786 -9.443 1.00 55.19 177 GLY A O 1
ATOM 1285 N N . ASP A 1 178 ? -23.951 2.678 -8.243 1.00 51.84 178 ASP A N 1
ATOM 1286 C CA . ASP A 1 178 ? -23.195 3.887 -7.908 1.00 51.84 178 ASP A CA 1
ATOM 1287 C C . ASP A 1 178 ? -22.136 4.161 -8.976 1.00 51.84 178 ASP A C 1
ATOM 1289 O O . ASP A 1 178 ? -21.004 3.685 -8.914 1.00 51.84 178 ASP A O 1
ATOM 1293 N N . ALA A 1 179 ? -22.495 5.003 -9.949 1.00 46.09 179 ALA A N 1
ATOM 1294 C CA . ALA A 1 179 ? -21.585 5.582 -10.943 1.00 46.09 179 ALA A CA 1
ATOM 1295 C C . ALA A 1 179 ? -20.572 6.574 -10.329 1.00 46.09 179 ALA A C 1
ATOM 1297 O O . ALA A 1 179 ? -20.107 7.501 -10.995 1.00 46.09 179 ALA A O 1
ATOM 1298 N N . SER A 1 180 ? -20.237 6.406 -9.047 1.00 46.84 180 SER A N 1
ATOM 1299 C CA . SER A 1 180 ? -19.132 7.134 -8.448 1.00 46.84 180 SER A CA 1
ATOM 1300 C C . SER A 1 180 ? -17.859 6.706 -9.175 1.00 46.84 180 SER A C 1
ATOM 1302 O O . SER A 1 180 ? -17.622 5.502 -9.306 1.00 46.84 180 SER A O 1
ATOM 1304 N N . PRO A 1 181 ? -17.037 7.654 -9.658 1.00 46.72 181 PRO A N 1
ATOM 1305 C CA . PRO A 1 181 ? -15.747 7.346 -10.240 1.00 46.72 181 PRO A CA 1
ATOM 1306 C C . PRO A 1 181 ? -14.844 6.887 -9.098 1.00 46.72 181 PRO A C 1
ATOM 1308 O O . PRO A 1 181 ? -14.052 7.648 -8.547 1.00 46.72 181 PRO A O 1
ATOM 1311 N N . LEU A 1 182 ? -14.994 5.629 -8.688 1.00 50.81 182 LEU A N 1
ATOM 1312 C CA . LEU A 1 182 ? -13.937 4.943 -7.979 1.00 50.81 182 LEU A CA 1
ATOM 1313 C C . LEU A 1 182 ? -12.683 5.131 -8.838 1.00 50.81 182 LEU A C 1
ATOM 1315 O O . LEU A 1 182 ? -12.733 4.985 -10.062 1.00 50.81 182 LEU A O 1
ATOM 1319 N N . LEU A 1 183 ? -11.562 5.474 -8.201 1.00 49.72 183 LEU A N 1
ATOM 1320 C CA . LEU A 1 183 ? -10.261 5.626 -8.870 1.00 49.72 183 LEU A CA 1
ATOM 1321 C C . LEU A 1 183 ? -9.886 4.416 -9.742 1.00 49.72 183 LEU A C 1
ATOM 1323 O O . LEU A 1 183 ? -9.025 4.520 -10.611 1.00 49.72 183 LEU A O 1
ATOM 1327 N N . PHE A 1 184 ? -10.560 3.287 -9.530 1.00 53.34 184 PHE A N 1
ATOM 1328 C CA . PHE A 1 184 ? -10.487 2.089 -10.337 1.00 53.34 184 PHE A CA 1
ATOM 1329 C C . PHE A 1 184 ? -11.904 1.662 -10.715 1.00 53.34 184 PHE A C 1
ATOM 1331 O O . PHE A 1 184 ? -12.815 1.752 -9.893 1.00 53.34 184 PHE A O 1
ATOM 1338 N N . GLY A 1 185 ? -12.093 1.201 -11.955 1.00 55.56 185 GLY A N 1
ATOM 1339 C CA . GLY A 1 185 ? -13.389 0.714 -12.436 1.00 55.56 185 GLY A CA 1
ATOM 1340 C C . GLY A 1 185 ? -13.992 -0.360 -11.521 1.00 55.56 185 GLY A C 1
ATOM 1341 O O . GLY A 1 185 ? -13.301 -0.926 -10.677 1.00 55.56 185 GLY A O 1
ATOM 1342 N N . ALA A 1 186 ? -15.277 -0.672 -11.715 1.00 56.03 186 ALA A N 1
ATOM 1343 C CA . ALA A 1 186 ? -16.121 -1.501 -10.838 1.00 56.03 186 ALA A CA 1
ATOM 1344 C C . ALA A 1 186 ? -15.612 -2.929 -10.490 1.00 56.03 186 ALA A C 1
ATOM 1346 O O . ALA A 1 186 ? -16.302 -3.666 -9.790 1.00 56.03 186 ALA A O 1
ATOM 1347 N N . ALA A 1 187 ? -14.425 -3.334 -10.951 1.00 61.47 187 ALA A N 1
ATOM 1348 C CA . ALA A 1 187 ? -13.813 -4.640 -10.733 1.00 61.47 187 ALA A CA 1
ATOM 1349 C C . ALA A 1 187 ? -12.296 -4.553 -10.463 1.00 61.47 187 ALA A C 1
ATOM 1351 O O . ALA A 1 187 ? -11.505 -5.290 -11.059 1.00 61.47 187 ALA A O 1
ATOM 1352 N N . ALA A 1 188 ? -11.869 -3.657 -9.573 1.00 65.00 188 ALA A N 1
ATOM 1353 C CA . ALA A 1 188 ? -10.458 -3.542 -9.221 1.00 65.00 188 ALA A CA 1
ATOM 1354 C C . ALA A 1 188 ? -9.971 -4.750 -8.414 1.00 65.00 188 ALA A C 1
ATOM 1356 O O . ALA A 1 188 ? -10.621 -5.168 -7.460 1.00 65.00 188 ALA A O 1
ATOM 1357 N N . THR A 1 189 ? -8.821 -5.315 -8.779 1.00 70.81 189 THR A N 1
ATOM 1358 C CA . THR A 1 189 ? -8.107 -6.299 -7.969 1.00 70.81 189 THR A CA 1
ATOM 1359 C C . THR A 1 189 ? -6.925 -5.620 -7.294 1.00 70.81 189 THR A C 1
ATOM 1361 O O . THR A 1 189 ? -6.109 -4.967 -7.939 1.00 70.81 189 THR A O 1
ATOM 1364 N N . VAL A 1 190 ? -6.846 -5.749 -5.975 1.00 76.69 190 VAL A N 1
ATOM 1365 C CA . VAL A 1 190 ? -5.772 -5.196 -5.152 1.00 76.69 190 VAL A CA 1
ATOM 1366 C C . VAL A 1 190 ? -5.055 -6.352 -4.476 1.00 76.69 190 VAL A C 1
ATOM 1368 O O . VAL A 1 190 ? -5.699 -7.272 -3.975 1.00 76.69 190 VAL A O 1
ATOM 1371 N N . ARG A 1 191 ? -3.723 -6.336 -4.481 1.00 80.94 191 ARG A N 1
ATOM 1372 C CA . ARG A 1 191 ? -2.918 -7.340 -3.782 1.00 80.94 191 ARG A CA 1
ATOM 1373 C C . ARG A 1 191 ? -2.410 -6.751 -2.478 1.00 80.94 191 ARG A C 1
ATOM 1375 O O . ARG A 1 191 ? -1.819 -5.681 -2.477 1.00 80.94 191 ARG A O 1
ATOM 1382 N N . VAL A 1 192 ? -2.675 -7.423 -1.369 1.00 83.31 192 VAL A N 1
ATOM 1383 C CA . VAL A 1 192 ? -2.312 -6.938 -0.033 1.00 83.31 192 VAL A CA 1
ATOM 1384 C C . VAL A 1 192 ? -1.631 -8.074 0.725 1.00 83.31 192 VAL A C 1
ATOM 1386 O O . VAL A 1 192 ? -2.120 -9.202 0.643 1.00 83.31 192 VAL A O 1
ATOM 1389 N N . PRO A 1 193 ? -0.539 -7.829 1.474 1.00 88.19 193 PRO A N 1
ATOM 1390 C CA . PRO A 1 193 ? 0.064 -8.860 2.313 1.00 88.19 193 PRO A CA 1
ATOM 1391 C C . PRO A 1 193 ? -0.968 -9.486 3.253 1.00 88.19 193 PRO A C 1
ATOM 1393 O O . PRO A 1 193 ? -1.721 -8.760 3.907 1.00 88.19 193 PRO A O 1
ATOM 1396 N N . VAL A 1 194 ? -0.979 -10.818 3.361 1.00 88.12 194 VAL A N 1
ATOM 1397 C CA . VAL A 1 194 ? -1.935 -11.553 4.216 1.00 88.12 194 VAL A CA 1
ATOM 1398 C C . VAL A 1 194 ? -1.902 -11.046 5.656 1.00 88.12 194 VAL A C 1
ATOM 1400 O O . VAL A 1 194 ? -2.948 -10.797 6.248 1.00 88.12 194 VAL A O 1
ATOM 1403 N N . SER A 1 195 ? -0.706 -10.834 6.208 1.00 89.38 195 SER A N 1
ATOM 1404 C CA . SER A 1 195 ? -0.515 -10.323 7.569 1.00 89.38 195 SER A CA 1
ATOM 1405 C C . SER A 1 195 ? -1.109 -8.928 7.774 1.00 89.38 195 SER A C 1
ATOM 1407 O O . SER A 1 195 ? -1.696 -8.663 8.819 1.00 89.38 195 SER A O 1
ATOM 1409 N N . LEU A 1 196 ? -1.001 -8.048 6.775 1.00 89.56 196 LEU A N 1
ATOM 1410 C CA . LEU A 1 196 ? -1.557 -6.696 6.823 1.00 89.56 196 LEU A CA 1
ATOM 1411 C C . LEU A 1 196 ? -3.083 -6.731 6.709 1.00 89.56 196 LEU A C 1
ATOM 1413 O O . LEU A 1 196 ? -3.766 -6.087 7.502 1.00 89.56 196 LEU A O 1
ATOM 1417 N N . TYR A 1 197 ? -3.614 -7.532 5.780 1.00 88.06 197 TYR A N 1
ATOM 1418 C CA . TYR A 1 197 ? -5.052 -7.758 5.638 1.00 88.06 197 TYR A CA 1
ATOM 1419 C C . TYR A 1 197 ? -5.665 -8.279 6.946 1.00 88.06 197 TYR A C 1
ATOM 1421 O O . TYR A 1 197 ? -6.606 -7.681 7.468 1.00 88.06 197 TYR A O 1
ATOM 1429 N N . LEU A 1 198 ? -5.091 -9.346 7.512 1.00 88.81 198 LEU A N 1
ATOM 1430 C CA . LEU A 1 198 ? -5.533 -9.926 8.781 1.00 88.81 198 LEU A CA 1
ATOM 1431 C C . LEU A 1 198 ? -5.376 -8.942 9.939 1.00 88.81 198 LEU A C 1
ATOM 1433 O O . LEU A 1 198 ? -6.309 -8.790 10.718 1.00 88.81 198 LEU A O 1
ATOM 1437 N N . GLY A 1 199 ? -4.240 -8.248 10.035 1.00 90.06 199 GLY A N 1
ATOM 1438 C CA . GLY A 1 199 ? -3.973 -7.253 11.073 1.00 90.06 199 GLY A CA 1
ATOM 1439 C C . GLY A 1 199 ? -5.014 -6.145 11.109 1.00 90.06 199 GLY A C 1
ATOM 1440 O O . GLY A 1 199 ? -5.583 -5.864 12.162 1.00 90.06 199 GLY A O 1
ATOM 1441 N N . TRP A 1 200 ? -5.312 -5.550 9.954 1.00 89.44 200 TRP A N 1
ATOM 1442 C CA . TRP A 1 200 ? -6.313 -4.491 9.862 1.00 89.44 200 TRP A CA 1
ATOM 1443 C C . TRP A 1 200 ? -7.715 -5.034 10.147 1.00 89.44 200 TRP A C 1
ATOM 1445 O O . TRP A 1 200 ? -8.450 -4.423 10.918 1.00 89.44 200 TRP A O 1
ATOM 1455 N N . HIS A 1 201 ? -8.077 -6.206 9.615 1.00 86.56 201 HIS A N 1
ATOM 1456 C CA . HIS A 1 201 ? -9.371 -6.825 9.917 1.00 86.56 201 HIS A CA 1
ATOM 1457 C C . HIS A 1 201 ? -9.549 -7.154 11.403 1.00 86.56 201 HIS A C 1
ATOM 1459 O O . HIS A 1 201 ? -10.596 -6.831 11.959 1.00 86.56 201 HIS A O 1
ATOM 1465 N N . CYS A 1 202 ? -8.540 -7.741 12.052 1.00 89.50 202 CYS A N 1
ATOM 1466 C CA . CYS A 1 202 ? -8.564 -8.016 13.489 1.00 89.50 202 CYS A CA 1
ATOM 1467 C C . CYS A 1 202 ? -8.676 -6.715 14.286 1.00 89.50 202 CYS A C 1
ATOM 1469 O O . CYS A 1 202 ? -9.486 -6.637 15.203 1.00 89.50 202 CYS A O 1
ATOM 1471 N N . GLY A 1 203 ? -7.912 -5.684 13.908 1.00 90.50 203 GLY A N 1
ATOM 1472 C CA . GLY A 1 203 ? -7.961 -4.373 14.550 1.00 90.50 203 GLY A CA 1
ATOM 1473 C C . GLY A 1 203 ? -9.352 -3.741 14.492 1.00 90.50 203 GLY A C 1
ATOM 1474 O O . GLY A 1 203 ? -9.884 -3.355 15.528 1.00 90.50 203 GLY A O 1
ATOM 1475 N N . TYR A 1 204 ? -9.977 -3.701 13.310 1.00 88.06 204 TYR A N 1
ATOM 1476 C CA . TYR A 1 204 ? -11.337 -3.170 13.160 1.00 88.06 204 TYR A CA 1
ATOM 1477 C C . TYR A 1 204 ? -12.387 -4.019 13.890 1.00 88.06 204 TYR A C 1
ATOM 1479 O O . TYR A 1 204 ? -13.281 -3.464 14.520 1.00 88.06 204 TYR A O 1
ATOM 1487 N N . ALA A 1 205 ? -12.275 -5.350 13.847 1.00 88.44 205 ALA A N 1
ATOM 1488 C CA . ALA A 1 205 ? -13.211 -6.239 14.534 1.00 88.44 205 ALA A CA 1
ATOM 1489 C C . ALA A 1 205 ? -13.113 -6.123 16.066 1.00 88.44 205 ALA A C 1
ATOM 1491 O O . ALA A 1 205 ? -14.137 -6.118 16.749 1.00 88.44 205 ALA A O 1
ATOM 1492 N N . LEU A 1 206 ? -11.897 -5.995 16.609 1.00 91.56 206 LEU A N 1
ATOM 1493 C CA . LEU A 1 206 ? -11.685 -5.723 18.032 1.00 91.56 206 LEU A CA 1
ATOM 1494 C C . LEU A 1 206 ? -12.263 -4.365 18.418 1.00 91.56 206 LEU A C 1
ATOM 1496 O O . LEU A 1 206 ? -12.946 -4.277 19.430 1.00 91.56 206 LEU A O 1
ATOM 1500 N N . LEU A 1 207 ? -12.047 -3.336 17.599 1.00 91.06 207 LEU A N 1
ATOM 1501 C CA . LEU A 1 207 ? -12.578 -1.995 17.833 1.00 91.06 207 LEU A CA 1
ATOM 1502 C C . LEU A 1 207 ? -14.114 -1.996 17.916 1.00 91.06 207 LEU A C 1
ATOM 1504 O O . LEU A 1 207 ? -14.674 -1.536 18.910 1.00 91.06 207 LEU A O 1
ATOM 1508 N N . ASP A 1 208 ? -14.787 -2.606 16.936 1.00 88.31 208 ASP A N 1
ATOM 1509 C CA . ASP A 1 208 ? -16.250 -2.725 16.925 1.00 88.31 208 ASP A CA 1
ATOM 1510 C C . ASP A 1 208 ? -16.757 -3.545 18.136 1.00 88.31 208 ASP A C 1
ATOM 1512 O O . ASP A 1 208 ? -17.735 -3.169 18.786 1.00 88.31 208 ASP A O 1
ATOM 1516 N N . SER A 1 209 ? -16.071 -4.642 18.483 1.00 91.25 209 SER A N 1
ATOM 1517 C CA . SER A 1 209 ? -16.445 -5.513 19.605 1.00 91.25 209 SER A CA 1
ATOM 1518 C C . SER A 1 209 ? -16.265 -4.852 20.972 1.00 91.25 209 SER A C 1
ATOM 1520 O O . SER A 1 209 ? -17.150 -4.959 21.818 1.00 91.25 209 SER A O 1
ATOM 1522 N N . ILE A 1 210 ? -15.123 -4.207 21.215 1.00 91.81 210 ILE A N 1
ATOM 1523 C CA . ILE A 1 210 ? -14.816 -3.509 22.472 1.00 91.81 210 ILE A CA 1
ATOM 1524 C C . ILE A 1 210 ? -15.797 -2.347 22.639 1.00 91.81 210 ILE A C 1
ATOM 1526 O O . ILE A 1 210 ? -16.388 -2.194 23.704 1.00 91.81 210 ILE A O 1
ATOM 1530 N N . GLY A 1 211 ? -16.041 -1.576 21.574 1.00 90.50 211 GLY A N 1
ATOM 1531 C CA . GLY A 1 211 ? -17.010 -0.483 21.609 1.00 90.50 211 GLY A CA 1
ATOM 1532 C C . GLY A 1 211 ? -18.425 -0.963 21.954 1.00 90.50 211 GLY A C 1
ATOM 1533 O O . GLY A 1 211 ? -19.105 -0.330 22.758 1.00 90.50 211 GLY A O 1
ATOM 1534 N N . ALA A 1 212 ? -18.849 -2.114 21.420 1.00 89.19 212 ALA A N 1
ATOM 1535 C CA . ALA A 1 212 ? -20.139 -2.717 21.757 1.00 89.19 212 ALA A CA 1
ATOM 1536 C C . ALA A 1 212 ? -20.218 -3.197 23.219 1.00 89.19 212 ALA A C 1
ATOM 1538 O O . ALA A 1 212 ? -21.234 -2.971 23.874 1.00 89.19 212 ALA A O 1
ATOM 1539 N N . GLN A 1 213 ? -19.158 -3.828 23.740 1.00 90.69 213 GLN A N 1
ATOM 1540 C CA . GLN A 1 213 ? -19.081 -4.286 25.138 1.00 90.69 213 GLN A CA 1
ATOM 1541 C C . GLN A 1 213 ? -19.118 -3.126 26.136 1.00 90.69 213 GLN A C 1
ATOM 1543 O O . GLN A 1 213 ? -19.727 -3.238 27.195 1.00 90.69 213 GLN A O 1
ATOM 1548 N N . LEU A 1 214 ? -18.483 -2.010 25.782 1.00 89.81 214 LEU A N 1
ATOM 1549 C CA . LEU A 1 214 ? -18.403 -0.812 26.611 1.00 89.81 214 LEU A CA 1
ATOM 1550 C C . LEU A 1 214 ? -19.586 0.147 26.409 1.00 89.81 214 LEU A C 1
ATOM 1552 O O . LEU A 1 214 ? -19.611 1.208 27.026 1.00 89.81 214 LEU A O 1
ATOM 1556 N N . HIS A 1 215 ? -20.558 -0.218 25.564 1.00 90.50 215 HIS A N 1
ATOM 1557 C CA . HIS A 1 215 ? -21.703 0.620 25.197 1.00 90.50 215 HIS A CA 1
ATOM 1558 C C . HIS A 1 215 ? -21.299 2.028 24.726 1.00 90.50 215 HIS A C 1
ATOM 1560 O O . HIS A 1 215 ? -21.954 3.012 25.059 1.00 90.50 215 HIS A O 1
ATOM 1566 N N . ILE A 1 216 ? -20.210 2.113 23.958 1.00 90.00 216 ILE A N 1
ATOM 1567 C CA . ILE A 1 216 ? -19.699 3.370 23.407 1.00 90.00 216 ILE A CA 1
ATOM 1568 C C . ILE A 1 216 ? -20.648 3.880 22.323 1.00 90.00 216 ILE A C 1
ATOM 1570 O O . ILE A 1 216 ? -21.143 3.105 21.491 1.00 90.00 216 ILE A O 1
ATOM 1574 N N . ASP A 1 217 ? -20.872 5.189 22.302 1.00 86.75 217 ASP A N 1
ATOM 1575 C CA . ASP A 1 217 ? -21.707 5.836 21.298 1.00 86.75 217 ASP A CA 1
ATOM 1576 C C . ASP A 1 217 ? -21.163 5.597 19.877 1.00 86.75 217 ASP A C 1
ATOM 1578 O O . ASP A 1 217 ? -19.969 5.374 19.658 1.00 86.75 217 ASP A O 1
ATOM 1582 N N . ASP A 1 218 ? -22.056 5.586 18.883 1.00 80.81 218 ASP A N 1
ATOM 1583 C CA . ASP A 1 218 ? -21.669 5.351 17.484 1.00 80.81 218 ASP A CA 1
ATOM 1584 C C . ASP A 1 218 ? -20.672 6.411 16.978 1.00 80.81 218 ASP A C 1
ATOM 1586 O O . ASP A 1 218 ? -19.777 6.078 16.200 1.00 80.81 218 ASP A O 1
ATOM 1590 N N . ASP A 1 219 ? -20.786 7.657 17.455 1.00 77.94 219 ASP A N 1
ATOM 1591 C CA . ASP A 1 219 ? -19.892 8.761 17.087 1.00 77.94 219 ASP A CA 1
ATOM 1592 C C . ASP A 1 219 ? -18.456 8.523 17.592 1.00 77.94 219 ASP A C 1
ATOM 1594 O O . ASP A 1 219 ? -17.502 8.635 16.823 1.00 77.94 219 ASP A O 1
ATOM 1598 N N . ASP A 1 220 ? -18.287 8.098 18.847 1.00 82.81 220 ASP A N 1
ATOM 1599 C CA . ASP A 1 220 ? -16.973 7.767 19.417 1.00 82.81 220 ASP A CA 1
ATOM 1600 C C . ASP A 1 220 ? -16.368 6.519 18.755 1.00 82.81 220 ASP A C 1
ATOM 1602 O O . ASP A 1 220 ? -15.160 6.444 18.505 1.00 82.81 220 ASP A O 1
ATOM 1606 N N . ARG A 1 221 ? -17.206 5.530 18.412 1.00 82.12 221 ARG A N 1
ATOM 1607 C CA . ARG A 1 221 ? -16.767 4.361 17.638 1.00 82.12 221 ARG A CA 1
ATOM 1608 C C . ARG A 1 221 ? -16.289 4.753 16.245 1.00 82.12 221 ARG A C 1
ATOM 1610 O O . ARG A 1 221 ? -15.257 4.249 15.798 1.00 82.12 221 ARG A O 1
ATOM 1617 N N . ALA A 1 222 ? -16.997 5.662 15.581 1.00 77.31 222 ALA A N 1
ATOM 1618 C CA . ALA A 1 222 ? -16.599 6.193 14.288 1.00 77.31 222 ALA A CA 1
ATOM 1619 C C . ALA A 1 222 ? -15.287 6.988 14.370 1.00 77.31 222 ALA A C 1
ATOM 1621 O O . ALA A 1 222 ? -14.393 6.750 13.557 1.00 77.31 222 ALA A O 1
ATOM 1622 N N . ALA A 1 223 ? -15.125 7.854 15.374 1.00 79.62 223 ALA A N 1
ATOM 1623 C CA . ALA A 1 223 ? -13.888 8.604 15.601 1.00 79.62 223 ALA A CA 1
ATOM 1624 C C . ALA A 1 223 ? -12.687 7.668 15.818 1.00 79.62 223 ALA A C 1
ATOM 1626 O O . ALA A 1 223 ? -11.662 7.784 15.148 1.00 79.62 223 ALA A O 1
ATOM 1627 N N . ALA A 1 224 ? -12.843 6.655 16.669 1.00 83.81 224 ALA A N 1
ATOM 1628 C CA . ALA A 1 224 ? -11.821 5.640 16.905 1.00 83.81 224 ALA A CA 1
ATOM 1629 C C . ALA A 1 224 ? -11.466 4.832 15.643 1.00 83.81 224 ALA A C 1
ATOM 1631 O O . ALA A 1 224 ? -10.302 4.493 15.405 1.00 83.81 224 ALA A O 1
ATOM 1632 N N . TRP A 1 225 ? -12.461 4.538 14.805 1.00 86.88 225 TRP A N 1
ATOM 1633 C CA . TRP A 1 225 ? -12.249 3.893 13.513 1.00 86.88 225 TRP A CA 1
ATOM 1634 C C . TRP A 1 225 ? -11.448 4.788 12.551 1.00 86.88 225 TRP A C 1
ATOM 1636 O O . TRP A 1 225 ? -10.550 4.298 11.853 1.00 86.88 225 TRP A O 1
ATOM 1646 N N . LEU A 1 226 ? -11.729 6.096 12.533 1.00 80.81 226 LEU A N 1
ATOM 1647 C CA . LEU A 1 226 ? -10.977 7.089 11.760 1.00 80.81 226 LEU A CA 1
ATOM 1648 C C . LEU A 1 226 ? -9.536 7.224 12.263 1.00 80.81 226 LEU A C 1
ATOM 1650 O O . LEU A 1 226 ? -8.621 7.269 11.440 1.00 80.81 226 LEU A O 1
ATOM 1654 N N . ASP A 1 227 ? -9.309 7.211 13.578 1.00 84.81 227 ASP A N 1
ATOM 1655 C CA . ASP A 1 227 ? -7.970 7.242 14.177 1.00 84.81 227 ASP A CA 1
ATOM 1656 C C . ASP A 1 227 ? -7.143 6.015 13.785 1.00 84.81 227 ASP A C 1
ATOM 1658 O O . ASP A 1 227 ? -5.999 6.147 13.333 1.00 84.81 227 ASP A O 1
ATOM 1662 N N . LEU A 1 228 ? -7.733 4.818 13.883 1.00 85.31 228 LEU A N 1
ATOM 1663 C CA . LEU A 1 228 ? -7.092 3.570 13.467 1.00 85.31 228 LEU A CA 1
ATOM 1664 C C . LEU A 1 228 ? -6.748 3.597 11.971 1.00 85.31 228 LEU A C 1
ATOM 1666 O O . LEU A 1 228 ? -5.632 3.249 11.575 1.00 85.31 228 LEU A O 1
ATOM 1670 N N . SER A 1 229 ? -7.683 4.072 11.145 1.00 78.94 229 SER A N 1
ATOM 1671 C CA . SER A 1 229 ? -7.502 4.208 9.698 1.00 78.94 229 SER A CA 1
ATOM 1672 C C . SER A 1 229 ? -6.411 5.228 9.357 1.00 78.94 229 SER A C 1
ATOM 1674 O O . SER A 1 229 ? -5.536 4.947 8.538 1.00 78.94 229 SER A O 1
ATOM 1676 N N . SER A 1 230 ? -6.416 6.393 10.003 1.00 79.06 230 SER A N 1
ATOM 1677 C CA . SER A 1 230 ? -5.411 7.449 9.844 1.00 79.06 230 SER A CA 1
ATOM 1678 C C . SER A 1 230 ? -4.016 6.961 10.239 1.00 79.06 230 SER A C 1
ATOM 1680 O O . SER A 1 230 ? -3.039 7.191 9.521 1.00 79.06 230 SER A O 1
ATOM 1682 N N . ALA A 1 231 ? -3.909 6.215 11.339 1.00 83.44 231 ALA A N 1
ATOM 1683 C CA . ALA A 1 231 ? -2.650 5.624 11.764 1.00 83.44 231 ALA A CA 1
ATOM 1684 C C . ALA A 1 231 ? -2.152 4.547 10.792 1.00 83.44 231 ALA A C 1
ATOM 1686 O O . ALA A 1 231 ? -0.963 4.529 10.473 1.00 83.44 231 ALA A O 1
ATOM 1687 N N . ALA A 1 232 ? -3.043 3.693 10.275 1.00 82.00 232 ALA A N 1
ATOM 1688 C CA . ALA A 1 232 ? -2.704 2.724 9.236 1.00 82.00 232 ALA A CA 1
ATOM 1689 C C . ALA A 1 232 ? -2.152 3.424 7.983 1.00 82.00 232 ALA A C 1
ATOM 1691 O O . ALA A 1 232 ? -1.089 3.044 7.492 1.00 82.00 232 ALA A O 1
ATOM 1692 N N . LEU A 1 233 ? -2.814 4.493 7.522 1.00 80.00 233 LEU A N 1
ATOM 1693 C CA . LEU A 1 233 ? -2.363 5.314 6.396 1.00 80.00 233 LEU A CA 1
ATOM 1694 C C . LEU A 1 233 ? -0.964 5.895 6.643 1.00 80.00 233 LEU A C 1
ATOM 1696 O O . LEU A 1 233 ? -0.079 5.729 5.805 1.00 80.00 233 LEU A O 1
ATOM 1700 N N . ARG A 1 234 ? -0.740 6.527 7.803 1.00 84.00 234 ARG A N 1
ATOM 1701 C CA . ARG A 1 234 ? 0.579 7.064 8.183 1.00 84.00 234 ARG A CA 1
ATOM 1702 C C . ARG A 1 234 ? 1.647 5.976 8.191 1.00 84.00 234 ARG A C 1
ATOM 1704 O O . ARG A 1 234 ? 2.692 6.164 7.589 1.00 84.00 234 ARG A O 1
ATOM 1711 N N . CYS A 1 235 ? 1.359 4.811 8.768 1.00 85.81 235 CYS A N 1
ATOM 1712 C CA . CYS A 1 235 ? 2.307 3.697 8.795 1.00 85.81 235 CYS A CA 1
ATOM 1713 C C . CYS A 1 235 ? 2.652 3.185 7.393 1.00 85.81 235 CYS A C 1
ATOM 1715 O O . CYS A 1 235 ? 3.799 2.812 7.158 1.00 85.81 235 CYS A O 1
ATOM 1717 N N . VAL A 1 236 ? 1.685 3.161 6.467 1.00 82.94 236 VAL A N 1
ATOM 1718 C CA . VAL A 1 236 ? 1.954 2.808 5.067 1.00 82.94 236 VAL A CA 1
ATOM 1719 C C . VAL A 1 236 ? 2.864 3.846 4.422 1.00 82.94 236 VAL A C 1
ATOM 1721 O O . VAL A 1 236 ? 3.821 3.455 3.767 1.00 82.94 236 VAL A O 1
ATOM 1724 N N . LEU A 1 237 ? 2.607 5.140 4.626 1.00 80.50 237 LEU A N 1
ATOM 1725 C CA . LEU A 1 237 ? 3.421 6.224 4.066 1.00 80.50 237 LEU A CA 1
ATOM 1726 C C . LEU A 1 237 ? 4.837 6.270 4.662 1.00 80.50 237 LEU A C 1
ATOM 1728 O O . LEU A 1 237 ? 5.793 6.453 3.917 1.00 80.50 237 LEU A O 1
ATOM 1732 N N . ASP A 1 238 ? 4.980 6.048 5.969 1.00 81.44 238 ASP A N 1
ATOM 1733 C CA . ASP A 1 238 ? 6.269 6.050 6.673 1.00 81.44 238 ASP A CA 1
ATOM 1734 C C . ASP A 1 238 ? 7.130 4.833 6.310 1.00 81.44 238 ASP A C 1
ATOM 1736 O O . ASP A 1 238 ? 8.356 4.915 6.258 1.00 81.44 238 ASP A O 1
ATOM 1740 N N . ALA A 1 239 ? 6.494 3.682 6.076 1.00 80.19 239 ALA A N 1
ATOM 1741 C CA . ALA A 1 239 ? 7.175 2.463 5.648 1.00 80.19 239 ALA A CA 1
ATOM 1742 C C . ALA A 1 239 ? 7.368 2.392 4.127 1.00 80.19 239 ALA A C 1
ATOM 1744 O O . ALA A 1 239 ? 8.116 1.537 3.644 1.00 80.19 239 ALA A O 1
ATOM 1745 N N . ALA A 1 240 ? 6.687 3.252 3.368 1.00 76.19 240 ALA A N 1
ATOM 1746 C CA . ALA A 1 240 ? 6.843 3.316 1.931 1.00 76.19 240 ALA A CA 1
ATOM 1747 C C . ALA A 1 240 ? 8.280 3.746 1.616 1.00 76.19 240 ALA A C 1
ATOM 1749 O O . ALA A 1 240 ? 8.767 4.743 2.156 1.00 76.19 240 ALA A O 1
ATOM 1750 N N . PRO A 1 241 ? 8.991 3.012 0.749 1.00 75.50 241 PRO A N 1
ATOM 1751 C CA . PRO A 1 241 ? 10.374 3.338 0.473 1.00 75.50 241 PRO A CA 1
ATOM 1752 C C . PRO A 1 241 ? 10.473 4.752 -0.129 1.00 75.50 241 PRO A C 1
ATOM 1754 O O . PRO A 1 241 ? 9.633 5.119 -0.968 1.00 75.50 241 PRO A O 1
ATOM 1757 N N . PRO A 1 242 ? 11.480 5.543 0.292 1.00 74.88 242 PRO A N 1
ATOM 1758 C CA . PRO A 1 242 ? 11.689 6.896 -0.205 1.00 74.88 242 PRO A CA 1
ATOM 1759 C C . PRO A 1 242 ? 12.078 6.889 -1.692 1.00 74.88 242 PRO A C 1
ATOM 1761 O O . PRO A 1 242 ? 12.221 5.838 -2.326 1.00 74.88 242 PRO A O 1
ATOM 1764 N N . ARG A 1 243 ? 12.239 8.086 -2.269 1.00 69.94 243 ARG A N 1
ATOM 1765 C CA . ARG A 1 243 ? 12.653 8.263 -3.669 1.00 69.94 243 ARG A CA 1
ATOM 1766 C C . ARG A 1 243 ? 13.928 7.468 -3.961 1.00 69.94 243 ARG A C 1
ATOM 1768 O O . ARG A 1 243 ? 14.946 7.657 -3.309 1.00 69.94 243 ARG A O 1
ATOM 1775 N N . GLY A 1 244 ? 13.863 6.606 -4.974 1.00 61.50 244 GLY A N 1
ATOM 1776 C CA . GLY A 1 244 ? 14.958 5.710 -5.349 1.00 61.50 244 GLY A CA 1
ATOM 1777 C C . GLY A 1 244 ? 16.101 6.350 -6.128 1.00 61.50 244 GLY A C 1
ATOM 1778 O O . GLY A 1 244 ? 17.006 5.622 -6.529 1.00 61.50 244 GLY A O 1
ATOM 1779 N N . HIS A 1 245 ? 16.051 7.659 -6.398 1.00 60.66 245 HIS A N 1
ATOM 1780 C CA . HIS A 1 245 ? 17.034 8.315 -7.262 1.00 60.66 245 HIS A CA 1
ATOM 1781 C C . HIS A 1 245 ? 18.458 8.143 -6.733 1.00 60.66 245 HIS A C 1
ATOM 1783 O O . HIS A 1 245 ? 19.306 7.699 -7.499 1.00 60.66 245 HIS A O 1
ATOM 1789 N N . ASP A 1 246 ? 18.678 8.356 -5.435 1.00 62.50 246 ASP A N 1
ATOM 1790 C CA . ASP A 1 246 ? 20.014 8.282 -4.828 1.00 62.50 246 ASP A CA 1
ATOM 1791 C C . ASP A 1 246 ? 20.596 6.857 -4.886 1.00 62.50 246 ASP A C 1
ATOM 1793 O O . ASP A 1 246 ? 21.776 6.654 -5.158 1.00 62.50 246 ASP A O 1
ATOM 1797 N N . VAL A 1 247 ? 19.742 5.836 -4.745 1.00 63.53 247 VAL A N 1
ATOM 1798 C CA . VAL A 1 247 ? 20.160 4.423 -4.761 1.00 63.53 247 VAL A CA 1
ATOM 1799 C C . VAL A 1 247 ? 20.540 3.949 -6.171 1.00 63.53 247 VAL A C 1
ATOM 1801 O O . VAL A 1 247 ? 21.342 3.026 -6.328 1.00 63.53 247 VAL A O 1
ATOM 1804 N N . LEU A 1 248 ? 19.953 4.544 -7.215 1.00 66.94 248 LEU A N 1
ATOM 1805 C CA . LEU A 1 248 ? 20.209 4.154 -8.604 1.00 66.94 248 LEU A CA 1
ATOM 1806 C C . LEU A 1 248 ? 21.391 4.910 -9.232 1.00 66.94 248 LEU A C 1
ATOM 1808 O O . LEU A 1 248 ? 22.001 4.370 -10.158 1.00 66.94 248 LEU A O 1
ATOM 1812 N N . THR A 1 249 ? 21.726 6.105 -8.734 1.00 64.25 249 THR A N 1
ATOM 1813 C CA . THR A 1 249 ? 22.827 6.947 -9.235 1.00 64.25 249 THR A CA 1
ATOM 1814 C C . THR A 1 249 ? 24.171 6.664 -8.560 1.00 64.25 249 THR A C 1
ATOM 1816 O O . THR A 1 249 ? 25.195 6.744 -9.227 1.00 64.25 249 THR A O 1
ATOM 1819 N N . GLU A 1 250 ? 24.207 6.254 -7.287 1.00 56.50 250 GLU A N 1
ATOM 1820 C CA . GLU A 1 250 ? 25.477 5.995 -6.574 1.00 56.50 250 GLU A CA 1
ATOM 1821 C C . GLU A 1 250 ? 26.260 4.771 -7.095 1.00 56.50 250 GLU A C 1
ATOM 1823 O O . GLU A 1 250 ? 27.453 4.621 -6.833 1.00 56.50 250 GLU A O 1
ATOM 1828 N N . SER A 1 251 ? 25.631 3.900 -7.889 1.00 52.84 251 SER A N 1
ATOM 1829 C CA . SER A 1 251 ? 26.276 2.725 -8.488 1.00 52.84 251 SER A CA 1
ATOM 1830 C C . SER A 1 251 ? 26.923 3.044 -9.850 1.00 52.84 251 SER A C 1
ATOM 1832 O O . SER A 1 251 ? 26.646 2.362 -10.844 1.00 52.84 251 SER A O 1
ATOM 1834 N N . GLU A 1 252 ? 27.775 4.069 -9.896 1.00 53.66 252 GLU A 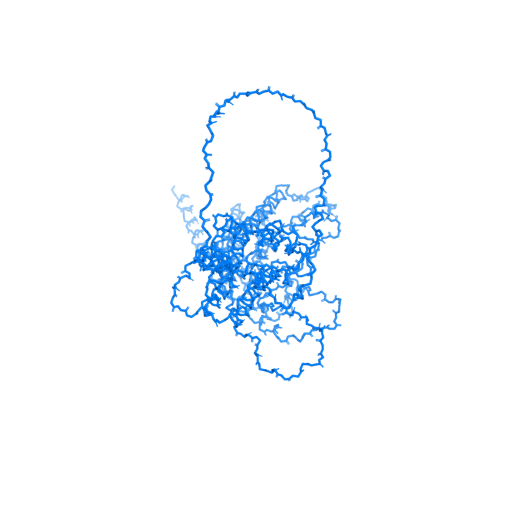N 1
ATOM 1835 C CA . GLU A 1 252 ? 28.660 4.422 -11.026 1.00 53.66 252 GLU A CA 1
ATOM 1836 C C . GLU A 1 252 ? 30.152 4.251 -10.666 1.00 53.66 252 GLU A C 1
ATOM 1838 O O . GLU A 1 252 ? 31.011 5.023 -11.083 1.00 53.66 252 GLU A O 1
ATOM 1843 N N . ALA A 1 253 ? 30.499 3.223 -9.882 1.00 49.12 253 ALA A N 1
ATOM 1844 C CA . ALA A 1 253 ? 31.904 2.856 -9.698 1.00 49.12 253 ALA A CA 1
ATOM 1845 C C . ALA A 1 253 ? 32.475 2.280 -11.024 1.00 49.12 253 ALA A C 1
ATOM 1847 O O . ALA A 1 253 ? 31.928 1.281 -11.505 1.00 49.12 253 ALA A O 1
ATOM 1848 N N . PRO A 1 254 ? 33.553 2.843 -11.617 1.00 51.12 254 PRO A N 1
ATOM 1849 C CA . PRO A 1 254 ? 33.906 2.603 -13.028 1.00 51.12 254 PRO A CA 1
ATOM 1850 C C . PRO A 1 254 ? 34.516 1.233 -13.376 1.00 51.12 254 PRO A C 1
ATOM 1852 O O . PRO A 1 254 ? 34.676 0.937 -14.556 1.00 51.12 254 PRO A O 1
ATOM 1855 N N . ASP A 1 255 ? 34.856 0.385 -12.399 1.00 50.66 255 ASP A N 1
ATOM 1856 C CA . ASP A 1 255 ? 35.868 -0.665 -12.628 1.00 50.66 255 ASP A CA 1
ATOM 1857 C C . ASP A 1 255 ? 35.373 -2.117 -12.509 1.00 50.66 255 ASP A C 1
ATOM 1859 O O . ASP A 1 255 ? 36.166 -3.057 -12.588 1.00 50.66 255 ASP A O 1
ATOM 1863 N N . THR A 1 256 ? 34.066 -2.353 -12.347 1.00 47.75 256 THR A N 1
ATOM 1864 C CA . THR A 1 256 ? 33.519 -3.724 -12.326 1.00 47.75 256 THR A CA 1
ATOM 1865 C C . THR A 1 256 ? 32.818 -4.050 -13.638 1.00 47.75 256 THR A C 1
ATOM 1867 O O . THR A 1 256 ? 31.998 -3.278 -14.121 1.00 47.75 256 THR A O 1
ATOM 1870 N N . THR A 1 257 ? 33.157 -5.201 -14.226 1.00 57.62 257 THR A N 1
ATOM 1871 C CA . THR A 1 257 ? 32.580 -5.759 -15.461 1.00 57.62 257 THR A CA 1
ATOM 1872 C C . THR A 1 257 ? 31.097 -5.403 -15.634 1.00 57.62 257 THR A C 1
ATOM 1874 O O . THR A 1 257 ? 30.260 -5.847 -14.848 1.00 57.62 257 THR A O 1
ATOM 1877 N N . ASN A 1 258 ? 30.776 -4.626 -16.673 1.00 64.12 258 ASN A N 1
ATOM 1878 C CA . ASN A 1 258 ? 29.487 -3.943 -16.872 1.00 64.12 258 ASN A CA 1
ATOM 1879 C C . ASN A 1 258 ? 28.224 -4.811 -16.679 1.00 64.12 258 ASN A C 1
ATOM 1881 O O . ASN A 1 258 ? 27.175 -4.304 -16.276 1.00 64.12 258 ASN A O 1
ATOM 1885 N N . THR A 1 259 ? 28.303 -6.116 -16.936 1.00 66.06 259 THR A N 1
ATOM 1886 C CA . THR A 1 259 ? 27.168 -7.043 -16.838 1.00 66.06 259 THR A CA 1
ATOM 1887 C C . THR A 1 259 ? 26.707 -7.281 -15.395 1.00 66.06 259 THR A C 1
ATOM 1889 O O . THR A 1 259 ? 25.505 -7.380 -15.138 1.00 66.06 259 THR A O 1
ATOM 1892 N N . THR A 1 260 ? 27.628 -7.347 -14.425 1.00 73.69 260 THR A N 1
ATOM 1893 C CA . THR A 1 260 ? 27.271 -7.595 -13.016 1.00 73.69 260 THR A CA 1
ATOM 1894 C C . THR A 1 260 ? 26.640 -6.360 -12.378 1.00 73.69 260 THR A C 1
ATOM 1896 O O . THR A 1 260 ? 25.636 -6.485 -11.677 1.00 73.69 260 THR A O 1
ATOM 1899 N N . ALA A 1 261 ? 27.141 -5.164 -12.699 1.00 76.56 261 ALA A N 1
ATOM 1900 C CA . ALA A 1 261 ? 26.572 -3.897 -12.243 1.00 76.56 261 ALA A CA 1
ATOM 1901 C C . ALA A 1 261 ? 25.141 -3.678 -12.770 1.00 76.56 261 ALA A C 1
ATOM 1903 O O . ALA A 1 261 ? 24.242 -3.335 -12.000 1.00 76.56 261 ALA A O 1
ATOM 1904 N N . ALA A 1 262 ? 24.888 -3.955 -14.056 1.00 75.31 262 ALA A N 1
ATOM 1905 C CA . ALA A 1 262 ? 23.547 -3.865 -14.640 1.00 75.31 262 ALA A CA 1
ATOM 1906 C C . ALA A 1 262 ? 22.562 -4.858 -13.993 1.00 75.31 262 ALA A C 1
ATOM 1908 O O . ALA A 1 262 ? 21.414 -4.506 -13.702 1.00 75.31 262 ALA A O 1
ATOM 1909 N N . ALA A 1 263 ? 23.011 -6.086 -13.710 1.00 79.81 263 ALA A N 1
ATOM 1910 C CA . ALA A 1 263 ? 22.202 -7.092 -13.027 1.00 79.81 263 ALA A CA 1
ATOM 1911 C C . ALA A 1 263 ? 21.862 -6.689 -11.581 1.00 79.81 263 ALA A C 1
ATOM 1913 O O . ALA A 1 263 ? 20.709 -6.833 -11.165 1.00 79.81 263 ALA A O 1
ATOM 1914 N N . VAL A 1 264 ? 22.829 -6.142 -10.835 1.00 82.69 264 VAL A N 1
ATOM 1915 C CA . VAL A 1 264 ? 22.618 -5.621 -9.474 1.00 82.69 264 VAL A CA 1
ATOM 1916 C C . VAL A 1 264 ? 21.656 -4.437 -9.497 1.00 82.69 264 VAL A C 1
ATOM 1918 O O . VAL A 1 264 ? 20.659 -4.468 -8.781 1.00 82.69 264 VAL A O 1
ATOM 1921 N N . ARG A 1 265 ? 21.873 -3.446 -10.372 1.00 82.62 265 ARG A N 1
ATOM 1922 C CA . ARG A 1 265 ? 20.990 -2.276 -10.513 1.00 82.62 265 ARG A CA 1
ATOM 1923 C C . ARG A 1 265 ? 19.556 -2.688 -10.830 1.00 82.62 265 ARG A C 1
ATOM 1925 O O . ARG A 1 265 ? 18.622 -2.206 -10.195 1.00 82.62 265 ARG A O 1
ATOM 1932 N N . ARG A 1 266 ? 19.372 -3.631 -11.761 1.00 84.75 266 ARG A N 1
ATOM 1933 C CA . ARG A 1 266 ? 18.055 -4.197 -12.083 1.00 84.75 266 ARG A CA 1
ATOM 1934 C C . ARG A 1 266 ? 17.439 -4.898 -10.876 1.00 84.75 266 ARG A C 1
ATOM 1936 O O . ARG A 1 266 ? 16.266 -4.677 -10.601 1.00 84.75 266 ARG A O 1
ATOM 1943 N N . ARG A 1 267 ? 18.204 -5.704 -10.133 1.00 84.12 267 ARG A N 1
ATOM 1944 C CA . ARG A 1 267 ? 17.714 -6.376 -8.919 1.00 84.12 267 ARG A CA 1
ATOM 1945 C C . ARG A 1 267 ? 17.260 -5.359 -7.869 1.00 84.12 267 ARG A C 1
ATOM 1947 O O . ARG A 1 267 ? 16.136 -5.468 -7.380 1.00 84.12 267 ARG A O 1
ATOM 1954 N N . THR A 1 268 ? 18.078 -4.349 -7.588 1.00 83.94 268 THR A N 1
ATOM 1955 C CA . THR A 1 268 ? 17.757 -3.263 -6.652 1.00 83.94 268 THR A CA 1
ATOM 1956 C C . THR A 1 268 ? 16.505 -2.508 -7.091 1.00 83.94 268 THR A C 1
ATOM 1958 O O . THR A 1 268 ? 15.576 -2.368 -6.298 1.00 83.94 268 THR A O 1
ATOM 1961 N N . PHE A 1 269 ? 16.418 -2.127 -8.370 1.00 87.06 269 PHE A N 1
ATOM 1962 C CA . PHE A 1 269 ? 15.226 -1.502 -8.942 1.00 87.06 269 PHE A CA 1
ATOM 1963 C C . PHE A 1 269 ? 13.983 -2.378 -8.771 1.00 87.06 269 PHE A C 1
ATOM 1965 O O . PHE A 1 269 ? 12.968 -1.910 -8.269 1.00 87.06 269 PHE A O 1
ATOM 1972 N N . THR A 1 270 ? 14.051 -3.659 -9.141 1.00 85.25 270 THR A N 1
ATOM 1973 C CA . THR A 1 270 ? 12.890 -4.556 -9.048 1.00 85.25 270 THR A CA 1
ATOM 1974 C C . THR A 1 270 ? 12.417 -4.763 -7.613 1.00 85.25 270 THR A C 1
ATOM 1976 O O . THR A 1 270 ? 11.211 -4.854 -7.393 1.00 85.25 270 THR A O 1
ATOM 1979 N N . SER A 1 271 ? 13.336 -4.805 -6.642 1.00 82.88 271 SER A N 1
ATOM 1980 C CA . SER A 1 271 ? 13.004 -4.887 -5.217 1.00 82.88 271 SER A CA 1
ATOM 1981 C C . SER A 1 271 ? 12.321 -3.607 -4.740 1.00 82.88 271 SER A C 1
ATOM 1983 O O . SER A 1 271 ? 11.258 -3.663 -4.125 1.00 82.88 271 SER A O 1
ATOM 1985 N N . LEU A 1 272 ? 12.900 -2.451 -5.072 1.00 83.38 272 LEU A N 1
ATOM 1986 C CA . LEU A 1 272 ? 12.366 -1.147 -4.698 1.00 83.38 272 LEU A CA 1
ATOM 1987 C C . LEU A 1 272 ? 10.984 -0.909 -5.312 1.00 83.38 272 LEU A C 1
ATOM 1989 O O . LEU A 1 272 ? 10.036 -0.589 -4.603 1.00 83.38 272 LEU A O 1
ATOM 1993 N N . ALA A 1 273 ? 10.847 -1.125 -6.618 1.00 82.50 273 ALA A N 1
ATOM 1994 C CA . ALA A 1 273 ? 9.589 -0.945 -7.325 1.00 82.50 273 ALA A CA 1
ATOM 1995 C C . ALA A 1 273 ? 8.509 -1.924 -6.838 1.00 82.50 273 ALA A C 1
ATOM 1997 O O . ALA A 1 273 ? 7.324 -1.602 -6.858 1.00 82.50 273 ALA A O 1
ATOM 1998 N N . HIS A 1 274 ? 8.900 -3.112 -6.361 1.00 82.62 274 HIS A N 1
ATOM 1999 C CA . HIS A 1 274 ? 7.968 -4.040 -5.728 1.00 82.62 274 HIS A CA 1
ATOM 2000 C C . HIS A 1 274 ? 7.451 -3.511 -4.387 1.00 82.62 274 HIS A C 1
ATOM 2002 O O . HIS A 1 274 ? 6.241 -3.506 -4.173 1.00 82.62 274 HIS A O 1
ATOM 2008 N N . ALA A 1 275 ? 8.339 -3.012 -3.524 1.00 81.44 275 ALA A N 1
ATOM 2009 C CA . ALA A 1 275 ? 7.951 -2.386 -2.263 1.00 81.44 275 ALA A CA 1
ATOM 2010 C C . ALA A 1 275 ? 7.057 -1.151 -2.491 1.00 81.44 275 ALA A C 1
ATOM 2012 O O . ALA A 1 275 ? 6.018 -1.014 -1.847 1.00 81.44 275 ALA A O 1
ATOM 2013 N N . GLN A 1 276 ? 7.399 -0.310 -3.473 1.00 84.19 276 GLN A N 1
ATOM 2014 C CA . GLN A 1 276 ? 6.595 0.843 -3.891 1.00 84.19 276 GLN A CA 1
ATOM 2015 C C . GLN A 1 276 ? 5.200 0.432 -4.389 1.00 84.19 276 GLN A C 1
ATOM 2017 O O . GLN A 1 276 ? 4.196 1.006 -3.969 1.00 84.19 276 GLN A O 1
ATOM 2022 N N . ALA A 1 277 ? 5.119 -0.584 -5.256 1.00 83.62 277 ALA A N 1
ATOM 2023 C CA . ALA A 1 277 ? 3.844 -1.080 -5.765 1.00 83.62 277 ALA A CA 1
ATOM 2024 C C . ALA A 1 277 ? 2.969 -1.668 -4.652 1.00 83.62 277 ALA A C 1
ATOM 2026 O O . ALA A 1 277 ? 1.772 -1.397 -4.613 1.00 83.62 277 ALA A O 1
ATOM 2027 N N . ARG A 1 278 ? 3.566 -2.414 -3.717 1.00 83.00 278 ARG A N 1
ATOM 2028 C CA . ARG A 1 278 ? 2.862 -2.979 -2.561 1.00 83.00 278 ARG A CA 1
ATOM 2029 C C . ARG A 1 278 ? 2.329 -1.884 -1.634 1.00 83.00 278 ARG A C 1
ATOM 2031 O O . ARG A 1 278 ? 1.171 -1.948 -1.237 1.00 83.00 278 ARG A O 1
ATOM 2038 N N . ALA A 1 279 ? 3.127 -0.857 -1.333 1.00 83.62 279 ALA A N 1
ATOM 2039 C CA . ALA A 1 279 ? 2.672 0.289 -0.545 1.00 83.62 279 ALA A CA 1
ATOM 2040 C C . ALA A 1 279 ? 1.466 0.975 -1.205 1.00 83.62 279 ALA A C 1
ATOM 2042 O O . ALA A 1 279 ? 0.458 1.229 -0.547 1.00 83.62 279 ALA A O 1
ATOM 2043 N N . LEU A 1 280 ? 1.526 1.190 -2.522 1.00 83.50 280 LEU A N 1
ATOM 2044 C CA . LEU A 1 280 ? 0.431 1.802 -3.267 1.00 83.50 280 LEU A CA 1
ATOM 2045 C C . LEU A 1 280 ? -0.832 0.923 -3.293 1.00 83.50 280 LEU A C 1
ATOM 2047 O O . LEU A 1 280 ? -1.935 1.433 -3.107 1.00 83.50 280 LEU A O 1
ATOM 2051 N N . GLN A 1 281 ? -0.687 -0.397 -3.424 1.00 83.31 281 GLN A N 1
ATOM 2052 C CA . GLN A 1 281 ? -1.808 -1.331 -3.296 1.00 83.31 281 GLN A CA 1
ATOM 2053 C C . GLN A 1 281 ? -2.444 -1.292 -1.901 1.00 83.31 281 GLN A C 1
ATOM 2055 O O . GLN A 1 281 ? -3.669 -1.269 -1.794 1.00 83.31 281 GLN A O 1
ATOM 2060 N N . CYS A 1 282 ? -1.647 -1.207 -0.833 1.00 81.69 282 CYS A N 1
ATOM 2061 C CA . CYS A 1 282 ? -2.170 -1.023 0.521 1.00 81.69 282 CYS A CA 1
ATOM 2062 C C . CYS A 1 282 ? -2.956 0.291 0.656 1.00 81.69 282 CYS A C 1
ATOM 2064 O O . CYS A 1 282 ? -4.045 0.283 1.228 1.00 81.69 282 CYS A O 1
ATOM 2066 N N . LEU A 1 283 ? -2.453 1.399 0.091 1.00 80.31 283 LEU A N 1
ATOM 2067 C CA . LEU A 1 283 ? -3.163 2.688 0.066 1.00 80.31 283 LEU A CA 1
ATOM 2068 C C . LEU A 1 283 ? -4.501 2.587 -0.674 1.00 80.31 283 LEU A C 1
ATOM 2070 O O . LEU A 1 283 ? -5.514 3.111 -0.211 1.00 80.31 283 LEU A O 1
ATOM 2074 N N . TRP A 1 284 ? -4.535 1.891 -1.808 1.00 80.31 284 TRP A N 1
ATOM 2075 C CA . TRP A 1 284 ? -5.764 1.716 -2.581 1.00 80.31 284 TRP A CA 1
ATOM 2076 C C . TRP A 1 284 ? -6.780 0.820 -1.892 1.00 80.31 284 TRP A C 1
ATOM 2078 O O . TRP A 1 284 ? -7.974 1.134 -1.899 1.00 80.31 284 TRP A O 1
ATOM 2088 N N . TRP A 1 285 ? -6.331 -0.272 -1.272 1.00 80.38 285 TRP A N 1
ATOM 2089 C CA . TRP A 1 285 ? -7.218 -1.103 -0.470 1.00 80.38 285 TRP A CA 1
ATOM 2090 C C . TRP A 1 285 ? -7.795 -0.308 0.700 1.00 80.38 285 TRP A C 1
ATOM 2092 O O . TRP A 1 285 ? -9.006 -0.333 0.917 1.00 80.38 285 TRP A O 1
ATOM 2102 N N . TRP A 1 286 ? -6.952 0.459 1.393 1.00 81.00 286 TRP A N 1
ATOM 2103 C CA . TRP A 1 286 ? -7.376 1.352 2.464 1.00 81.00 286 TRP A CA 1
ATOM 2104 C C . TRP A 1 286 ? -8.454 2.339 1.989 1.00 81.00 286 TRP A C 1
ATOM 2106 O O . TRP A 1 286 ? -9.511 2.426 2.609 1.00 81.00 286 TRP A O 1
ATOM 2116 N N . CYS A 1 287 ? -8.246 3.003 0.843 1.00 74.31 287 CYS A N 1
ATOM 2117 C CA . CYS A 1 287 ? -9.222 3.939 0.268 1.00 74.31 287 CYS A CA 1
ATOM 2118 C C . CYS A 1 287 ? -10.532 3.238 -0.112 1.00 74.31 287 CYS A C 1
ATOM 2120 O O . CYS A 1 287 ? -11.618 3.791 0.037 1.00 74.31 287 CYS A O 1
ATOM 2122 N N . SER A 1 288 ? -10.448 2.009 -0.617 1.00 71.25 288 SER A N 1
ATOM 2123 C CA . SER A 1 288 ? -11.635 1.231 -0.971 1.00 71.25 288 SER A CA 1
ATOM 2124 C C . SER A 1 288 ? -12.431 0.855 0.280 1.00 71.25 288 SER A C 1
ATOM 2126 O O . SER A 1 288 ? -13.652 0.981 0.298 1.00 71.25 288 SER A O 1
ATOM 2128 N N . ASN A 1 289 ? -11.743 0.454 1.351 1.00 70.38 289 ASN A N 1
ATOM 2129 C CA . ASN A 1 289 ? -12.362 0.101 2.625 1.00 70.38 289 ASN A CA 1
ATOM 2130 C C . ASN A 1 289 ? -13.068 1.315 3.260 1.00 70.38 289 ASN A C 1
ATOM 2132 O O . ASN A 1 289 ? -14.254 1.236 3.594 1.00 70.38 289 ASN A O 1
ATOM 2136 N N . THR A 1 290 ? -12.400 2.473 3.314 1.00 67.69 290 THR A N 1
ATOM 2137 C CA . THR A 1 290 ? -12.991 3.724 3.827 1.00 67.69 290 THR A CA 1
ATOM 2138 C C . THR A 1 290 ? -14.199 4.176 3.011 1.00 67.69 290 THR A C 1
ATOM 2140 O O . THR A 1 290 ? -15.224 4.557 3.582 1.00 67.69 290 THR A O 1
ATOM 2143 N N . PHE A 1 291 ? -14.145 4.028 1.686 1.00 65.81 291 PHE A N 1
ATOM 2144 C CA . PHE A 1 291 ? -15.286 4.295 0.814 1.00 65.81 291 PHE A CA 1
ATOM 2145 C C . PHE A 1 291 ? -16.467 3.348 1.081 1.00 65.81 291 PHE A C 1
ATOM 2147 O O . PHE A 1 291 ? -17.609 3.793 1.185 1.00 65.81 291 PHE A O 1
ATOM 2154 N N . THR A 1 292 ? -16.221 2.043 1.237 1.00 66.81 292 THR A N 1
ATOM 2155 C CA . THR A 1 292 ? -17.304 1.084 1.516 1.00 66.81 292 THR A CA 1
ATOM 2156 C C . THR A 1 292 ? -17.975 1.331 2.866 1.00 66.81 292 THR A C 1
ATOM 2158 O O . THR A 1 292 ? -19.202 1.288 2.941 1.00 66.81 292 THR A O 1
ATOM 2161 N N . ARG A 1 293 ? -17.215 1.674 3.919 1.00 64.81 293 ARG A N 1
ATOM 2162 C CA . ARG A 1 293 ? -17.791 2.043 5.226 1.00 64.81 293 ARG A CA 1
ATOM 2163 C C . ARG A 1 293 ? -18.668 3.293 5.137 1.00 64.81 293 ARG A C 1
ATOM 2165 O O . ARG A 1 293 ? -19.743 3.301 5.734 1.00 64.81 293 ARG A O 1
ATOM 2172 N N . ARG A 1 294 ? -18.285 4.290 4.328 1.00 61.47 294 ARG A N 1
ATOM 2173 C CA . ARG A 1 294 ? -19.148 5.444 4.014 1.00 61.47 294 ARG A CA 1
ATOM 2174 C C . ARG A 1 294 ? -20.486 5.000 3.407 1.00 61.47 294 ARG A C 1
ATOM 2176 O O . ARG A 1 294 ? -21.533 5.487 3.829 1.00 61.47 294 ARG A O 1
ATOM 2183 N N . GLY A 1 295 ? -20.457 4.077 2.443 1.00 55.47 295 GLY A N 1
ATOM 2184 C CA . GLY A 1 295 ? -21.661 3.553 1.788 1.00 55.47 295 GLY A CA 1
ATOM 2185 C C . GLY A 1 295 ? -22.587 2.790 2.742 1.00 55.47 295 GLY A C 1
ATOM 2186 O O . GLY A 1 295 ? -23.795 3.018 2.742 1.00 55.47 295 GLY A O 1
ATOM 2187 N N . VAL A 1 296 ? -22.027 1.939 3.609 1.00 56.78 296 VAL A N 1
ATOM 2188 C CA . VAL A 1 296 ? -22.801 1.167 4.600 1.00 56.78 296 VAL A CA 1
ATOM 2189 C C . VAL A 1 296 ? -23.426 2.078 5.662 1.00 56.78 296 VAL A C 1
ATOM 2191 O O . VAL A 1 296 ? -24.602 1.906 5.982 1.00 56.78 296 VAL A O 1
ATOM 2194 N N . ALA A 1 297 ? -22.692 3.082 6.157 1.00 50.88 297 ALA A N 1
ATOM 2195 C CA . ALA A 1 297 ? -23.224 4.057 7.113 1.00 50.88 297 ALA A CA 1
ATOM 2196 C C . ALA A 1 297 ? -24.375 4.891 6.512 1.00 50.88 297 ALA A C 1
ATOM 2198 O O . ALA A 1 297 ? -25.390 5.116 7.171 1.00 50.88 297 ALA A O 1
ATOM 2199 N N . GLY A 1 298 ? -24.260 5.289 5.238 1.00 46.31 298 GLY A N 1
ATOM 2200 C CA . GLY A 1 298 ? -25.318 6.010 4.521 1.00 46.31 298 GLY A CA 1
ATOM 2201 C C . GLY A 1 298 ? -26.552 5.153 4.206 1.00 46.31 298 GLY A C 1
ATOM 2202 O O . GLY A 1 298 ? -27.680 5.624 4.339 1.00 46.31 298 GLY A O 1
ATOM 2203 N N . ALA A 1 299 ? -26.363 3.883 3.831 1.00 44.62 299 ALA A N 1
ATOM 2204 C CA . ALA A 1 299 ? -27.459 2.971 3.493 1.00 44.62 299 ALA A CA 1
ATOM 2205 C C . ALA A 1 299 ? -28.249 2.502 4.728 1.00 44.62 299 ALA A C 1
ATOM 2207 O O . ALA A 1 299 ? -29.478 2.421 4.675 1.00 44.62 299 ALA A O 1
ATOM 2208 N N . ALA A 1 300 ? -27.573 2.255 5.857 1.00 43.12 300 ALA A N 1
ATOM 2209 C CA . ALA A 1 300 ? -28.226 1.916 7.124 1.00 43.12 300 ALA A CA 1
ATOM 2210 C C . ALA A 1 300 ? -29.136 3.054 7.632 1.00 43.12 300 ALA A C 1
ATOM 2212 O O . ALA A 1 300 ? -30.203 2.796 8.191 1.00 43.12 300 ALA A O 1
ATOM 2213 N N . ALA A 1 301 ? -28.772 4.313 7.359 1.00 43.38 301 ALA A N 1
ATOM 2214 C CA . ALA A 1 301 ? -29.601 5.476 7.675 1.00 43.38 301 ALA A CA 1
ATOM 2215 C C . ALA A 1 301 ? -30.853 5.606 6.778 1.00 43.38 301 ALA A C 1
ATOM 2217 O O . ALA A 1 301 ? -31.842 6.202 7.201 1.00 43.38 301 ALA A O 1
ATOM 2218 N N . ALA A 1 302 ? -30.837 5.046 5.561 1.00 40.16 302 ALA A N 1
ATOM 2219 C CA . ALA A 1 302 ? -31.920 5.181 4.579 1.00 40.16 302 ALA A CA 1
ATOM 2220 C C . ALA A 1 302 ? -32.906 3.994 4.547 1.00 40.16 302 ALA A C 1
ATOM 2222 O O . ALA A 1 302 ? -34.066 4.175 4.181 1.00 40.16 302 ALA A O 1
ATOM 2223 N N . ALA A 1 303 ? -32.468 2.783 4.911 1.00 36.88 303 ALA A N 1
ATOM 2224 C CA . ALA A 1 303 ? -33.235 1.550 4.693 1.00 36.88 303 ALA A CA 1
ATOM 2225 C C . ALA A 1 303 ? -34.180 1.143 5.843 1.00 36.88 303 ALA A C 1
ATOM 2227 O O . ALA A 1 303 ? -34.979 0.220 5.674 1.00 36.88 303 ALA A O 1
ATOM 2228 N N . THR A 1 304 ? -34.132 1.813 6.998 1.00 34.06 304 THR A N 1
ATOM 2229 C CA . THR A 1 304 ? -34.908 1.410 8.184 1.00 34.06 304 THR A CA 1
ATOM 2230 C C . THR A 1 304 ? -36.034 2.406 8.486 1.00 34.06 304 THR A C 1
ATOM 2232 O O . THR A 1 304 ? -35.752 3.505 8.965 1.00 34.06 304 THR A O 1
ATOM 2235 N N . PRO A 1 305 ? -37.322 2.064 8.267 1.00 39.69 305 PRO A N 1
ATOM 2236 C CA . PRO A 1 305 ? -38.432 2.826 8.827 1.00 39.69 305 PRO A CA 1
ATOM 2237 C C . PRO A 1 305 ? -38.521 2.511 10.327 1.00 39.69 305 PRO A C 1
ATOM 2239 O O . PRO A 1 305 ? -39.274 1.638 10.753 1.00 39.69 305 PRO A O 1
ATOM 2242 N N . SER A 1 306 ? -37.696 3.185 11.126 1.00 34.50 306 SER A N 1
ATOM 2243 C CA . SER A 1 306 ? -37.627 2.991 12.576 1.00 34.50 306 SER A CA 1
ATOM 2244 C C . SER A 1 306 ? -38.413 4.073 13.339 1.00 34.50 306 SER A C 1
ATOM 2246 O O . SER A 1 306 ? -38.531 5.204 12.861 1.00 34.50 306 SER A O 1
ATOM 2248 N N . PRO A 1 307 ? -38.980 3.732 14.515 1.00 40.38 307 PRO A N 1
ATOM 2249 C CA . PRO A 1 307 ? -39.799 4.619 15.351 1.00 40.38 307 PRO A CA 1
ATOM 2250 C C . PRO A 1 307 ? -39.021 5.867 15.813 1.00 40.38 307 PRO A C 1
ATOM 2252 O O . PRO A 1 307 ? -37.790 5.874 15.742 1.00 40.38 307 PRO A O 1
ATOM 2255 N N . PRO A 1 308 ? -39.703 6.924 16.308 1.00 36.69 308 PRO A N 1
ATOM 2256 C CA . PRO A 1 308 ? -39.051 8.161 16.742 1.00 36.69 308 PRO A CA 1
ATOM 2257 C C . PRO A 1 308 ? -38.044 7.864 17.864 1.00 36.69 308 PRO A C 1
ATOM 2259 O O . PRO A 1 308 ? -38.439 7.649 19.007 1.00 36.69 308 PRO A O 1
ATOM 2262 N N . GLY A 1 309 ? -36.752 7.802 17.528 1.00 39.16 309 GLY A N 1
ATOM 2263 C CA . GLY A 1 309 ? -35.675 7.529 18.484 1.00 39.16 309 GLY A CA 1
ATOM 2264 C C . GLY A 1 309 ? -34.462 6.760 17.947 1.00 39.16 309 GLY A C 1
ATOM 2265 O O . GLY A 1 309 ? -33.441 6.750 18.623 1.00 39.16 309 GLY A O 1
ATOM 2266 N N . ALA A 1 310 ? -34.519 6.141 16.760 1.00 39.59 310 ALA A N 1
ATOM 2267 C CA . ALA A 1 310 ? -33.322 5.542 16.159 1.00 39.59 310 ALA A CA 1
ATOM 2268 C C . ALA A 1 310 ? -32.406 6.646 15.602 1.00 39.59 310 ALA A C 1
ATOM 2270 O O . ALA A 1 310 ? -32.788 7.358 14.672 1.00 39.59 310 ALA A O 1
ATOM 2271 N N . ALA A 1 311 ? -31.230 6.807 16.210 1.00 45.53 311 ALA A N 1
ATOM 2272 C CA . ALA A 1 311 ? -30.227 7.785 15.817 1.00 45.53 311 ALA A CA 1
ATOM 2273 C C . ALA A 1 311 ? -29.825 7.567 14.350 1.00 45.53 311 ALA A C 1
ATOM 2275 O O . ALA A 1 311 ? -29.326 6.510 13.971 1.00 45.53 311 ALA A O 1
ATOM 2276 N N . GLN A 1 312 ? -30.080 8.570 13.510 1.00 48.62 312 GLN A N 1
ATOM 2277 C CA . GLN A 1 312 ? -29.421 8.668 12.213 1.00 48.62 312 GLN A CA 1
ATOM 2278 C C . GLN A 1 312 ? -27.917 8.777 12.477 1.00 48.62 312 GLN A C 1
ATOM 2280 O O . GLN A 1 312 ? -27.524 9.553 13.349 1.00 48.62 312 GLN A O 1
ATOM 2285 N N . ALA A 1 313 ? -27.091 8.030 11.736 1.00 49.44 313 ALA A N 1
ATOM 2286 C CA . ALA A 1 313 ? -25.649 8.263 11.740 1.00 49.44 313 ALA A CA 1
ATOM 2287 C C . ALA A 1 313 ? -25.406 9.760 11.508 1.00 49.44 313 ALA A C 1
ATOM 2289 O O . ALA A 1 313 ? -25.989 10.349 10.588 1.00 49.44 313 ALA A O 1
ATOM 2290 N N . SER A 1 314 ? -24.617 10.382 12.381 1.00 55.66 314 SER A N 1
ATOM 2291 C CA . SER A 1 314 ? -24.421 11.822 12.346 1.00 55.66 314 SER A CA 1
ATOM 2292 C C . SER A 1 314 ? -23.839 12.225 10.977 1.00 55.66 314 SER A C 1
ATOM 2294 O O . SER A 1 314 ? -22.912 11.585 10.468 1.00 55.66 314 SER A O 1
ATOM 2296 N N . PRO A 1 315 ? -24.374 13.270 10.318 1.00 61.03 315 PRO A N 1
ATOM 2297 C CA . PRO A 1 315 ? -23.868 13.723 9.020 1.00 61.03 315 PRO A CA 1
ATOM 2298 C C . PRO A 1 315 ? -22.377 14.118 9.057 1.00 61.03 315 PRO A C 1
ATOM 2300 O O . PRO A 1 315 ? -21.736 14.160 8.006 1.00 61.03 315 PRO A O 1
ATOM 2303 N N . SER A 1 316 ? -21.810 14.353 10.247 1.00 71.50 316 SER A N 1
ATOM 2304 C CA . SER A 1 316 ? -20.379 14.580 10.481 1.00 71.50 316 SER A CA 1
ATOM 2305 C C . SER A 1 316 ? -19.518 13.367 10.132 1.00 71.50 316 SER A C 1
ATOM 2307 O O . SER A 1 316 ? -18.563 13.525 9.380 1.00 71.50 316 SER A O 1
ATOM 2309 N N . VAL A 1 317 ? -19.877 12.152 10.561 1.00 66.81 317 VAL A N 1
ATOM 2310 C CA . VAL A 1 317 ? -19.052 10.949 10.323 1.00 66.81 317 VAL A CA 1
ATOM 2311 C C . VAL A 1 317 ? -18.940 10.626 8.831 1.00 66.81 317 VAL A C 1
ATOM 2313 O O . VAL A 1 317 ? -17.871 10.263 8.337 1.00 66.81 317 VAL A O 1
ATOM 2316 N N . ALA A 1 318 ? -20.029 10.798 8.076 1.00 68.31 318 ALA A N 1
ATOM 2317 C CA . ALA A 1 318 ? -20.015 10.602 6.628 1.00 68.31 318 ALA A CA 1
ATOM 2318 C C . ALA A 1 318 ? -19.121 11.631 5.909 1.00 68.31 318 ALA A C 1
ATOM 2320 O O . ALA A 1 318 ? -18.458 11.280 4.929 1.00 68.31 318 ALA A O 1
ATOM 2321 N N . SER A 1 319 ? -19.091 12.876 6.403 1.00 75.25 319 SER A N 1
ATOM 2322 C CA . SER A 1 319 ? -18.193 13.931 5.916 1.00 75.25 319 SER A CA 1
ATOM 2323 C C . SER A 1 319 ? -16.736 13.612 6.243 1.00 75.25 319 SER A C 1
ATOM 2325 O O . SER A 1 319 ? -15.895 13.642 5.353 1.00 75.25 319 SER A O 1
ATOM 2327 N N . GLU A 1 320 ? -16.439 13.213 7.478 1.00 74.81 320 GLU A N 1
ATOM 2328 C CA . GLU A 1 320 ? -15.081 12.868 7.908 1.00 74.81 320 GLU A CA 1
ATOM 2329 C C . GLU A 1 320 ? -14.535 11.645 7.160 1.00 74.81 320 GLU A C 1
ATOM 2331 O O . GLU A 1 320 ? -13.384 11.644 6.729 1.00 74.81 320 GLU A O 1
ATOM 2336 N N . CYS A 1 321 ? -15.366 10.628 6.901 1.00 70.81 321 CYS A N 1
ATOM 2337 C CA . CYS A 1 321 ? -14.994 9.503 6.038 1.00 70.81 321 CYS A CA 1
ATOM 2338 C C . CYS A 1 321 ? -14.689 9.953 4.600 1.00 70.81 321 CYS A C 1
ATOM 2340 O O . CYS A 1 321 ? -13.797 9.399 3.956 1.00 70.81 321 CYS A O 1
ATOM 2342 N N . ALA A 1 322 ? -15.426 10.941 4.079 1.00 73.44 322 ALA A N 1
ATOM 2343 C CA . ALA A 1 322 ? -15.183 11.503 2.754 1.00 73.44 322 ALA A CA 1
ATOM 2344 C C . ALA A 1 322 ? -13.870 12.297 2.702 1.00 73.44 322 ALA A C 1
ATOM 2346 O O . ALA A 1 322 ? -13.108 12.136 1.746 1.00 73.44 322 ALA A O 1
ATOM 2347 N N . ASP A 1 323 ? -13.578 13.084 3.737 1.00 76.94 323 ASP A N 1
ATOM 2348 C CA . ASP A 1 323 ? -12.324 13.827 3.869 1.00 76.94 323 ASP A CA 1
ATOM 2349 C C . ASP A 1 323 ? -11.135 12.871 3.992 1.00 76.94 323 ASP A C 1
ATOM 2351 O O . ASP A 1 323 ? -10.143 13.006 3.275 1.00 76.94 323 ASP A O 1
ATOM 2355 N N . LEU A 1 324 ? -11.258 11.839 4.831 1.00 74.19 324 LEU A N 1
ATOM 2356 C CA . LEU A 1 324 ? -10.237 10.813 5.024 1.00 74.19 324 LEU A CA 1
ATOM 2357 C C . LEU A 1 324 ? -9.971 10.030 3.725 1.00 74.19 324 LEU A C 1
ATOM 2359 O O . LEU A 1 324 ? -8.818 9.787 3.362 1.00 74.19 324 LEU A O 1
ATOM 2363 N N . TRP A 1 325 ? -11.030 9.695 2.980 1.00 78.88 325 TRP A N 1
ATOM 2364 C CA . TRP A 1 325 ? -10.919 9.117 1.640 1.00 78.88 325 TRP A CA 1
ATOM 2365 C C . TRP A 1 325 ? -10.196 10.058 0.667 1.00 78.88 325 TRP A C 1
ATOM 2367 O O . TRP A 1 325 ? -9.290 9.626 -0.047 1.00 78.88 325 TRP A O 1
ATOM 2377 N N . GLY A 1 326 ? -10.546 11.348 0.670 1.00 75.31 326 GLY A N 1
ATOM 2378 C CA . GLY A 1 326 ? -9.893 12.370 -0.146 1.00 75.31 326 GLY A CA 1
ATOM 2379 C C . GLY A 1 326 ? -8.399 12.502 0.164 1.00 75.31 326 GLY A C 1
ATOM 2380 O O . GLY A 1 326 ? -7.585 12.531 -0.759 1.00 75.31 326 GLY A O 1
ATOM 2381 N N . ILE A 1 327 ? -8.026 12.494 1.448 1.00 78.50 327 ILE A N 1
ATOM 2382 C CA . ILE A 1 327 ? -6.629 12.531 1.907 1.00 78.50 327 ILE A CA 1
ATOM 2383 C C . ILE A 1 327 ? -5.868 11.291 1.431 1.00 78.50 327 ILE A C 1
ATOM 2385 O O . ILE A 1 327 ? -4.782 11.427 0.869 1.00 78.50 327 ILE A O 1
ATOM 2389 N N . GLY A 1 328 ? -6.422 10.088 1.614 1.00 73.94 328 GLY A N 1
ATOM 2390 C CA . GLY A 1 328 ? -5.767 8.856 1.166 1.00 73.94 328 GLY A CA 1
ATOM 2391 C C . GLY A 1 328 ? -5.613 8.785 -0.353 1.00 73.94 328 GLY A C 1
ATOM 2392 O O . GLY A 1 328 ? -4.552 8.404 -0.845 1.00 73.94 328 GLY A O 1
ATOM 2393 N N . SER A 1 329 ? -6.631 9.223 -1.098 1.00 76.88 329 SER A N 1
ATOM 2394 C CA . SER A 1 329 ? -6.585 9.336 -2.559 1.00 76.88 329 SER A CA 1
ATOM 2395 C C . SER A 1 329 ? -5.486 10.300 -3.011 1.00 76.88 329 SER A C 1
ATOM 2397 O O . SER A 1 329 ? -4.623 9.933 -3.812 1.00 76.88 329 SER A O 1
ATOM 2399 N N . ALA A 1 330 ? -5.452 11.507 -2.438 1.00 80.56 330 ALA A N 1
ATOM 2400 C CA . ALA A 1 330 ? -4.420 12.494 -2.730 1.00 80.56 330 ALA A CA 1
ATOM 2401 C C . ALA A 1 330 ? -3.018 11.972 -2.380 1.00 80.56 330 ALA A C 1
ATOM 2403 O O . ALA A 1 330 ? -2.089 12.152 -3.164 1.00 80.56 330 ALA A O 1
ATOM 2404 N N . ALA A 1 331 ? -2.866 11.270 -1.253 1.00 79.00 331 ALA A N 1
ATOM 2405 C CA . ALA A 1 331 ? -1.604 10.659 -0.846 1.00 79.00 331 ALA A CA 1
ATOM 2406 C C . ALA A 1 331 ? -1.155 9.554 -1.816 1.00 79.00 331 ALA A C 1
ATOM 2408 O O . ALA A 1 331 ? 0.016 9.510 -2.189 1.00 79.00 331 ALA A O 1
ATOM 2409 N N . ALA A 1 332 ? -2.070 8.698 -2.280 1.00 79.69 332 ALA A N 1
ATOM 2410 C CA . ALA A 1 332 ? -1.771 7.663 -3.267 1.00 79.69 332 ALA A CA 1
ATOM 2411 C C . ALA A 1 332 ? -1.337 8.265 -4.614 1.00 79.69 332 ALA A C 1
ATOM 2413 O O . ALA A 1 332 ? -0.347 7.820 -5.197 1.00 79.69 332 ALA A O 1
ATOM 2414 N N . VAL A 1 333 ? -2.027 9.309 -5.087 1.00 84.25 333 VAL A N 1
ATOM 2415 C CA . VAL A 1 333 ? -1.660 10.035 -6.316 1.00 84.25 333 VAL A CA 1
ATOM 2416 C C . VAL A 1 333 ? -0.309 10.734 -6.157 1.00 84.25 333 VAL A C 1
ATOM 2418 O O . VAL A 1 333 ? 0.548 10.618 -7.034 1.00 84.25 333 VAL A O 1
ATOM 2421 N N . ALA A 1 334 ? -0.081 11.408 -5.028 1.00 84.00 334 ALA A N 1
ATOM 2422 C CA . ALA A 1 334 ? 1.186 12.064 -4.727 1.00 84.00 334 ALA A CA 1
ATOM 2423 C C . ALA A 1 334 ? 2.343 11.060 -4.635 1.00 84.00 334 ALA A C 1
ATOM 2425 O O . ALA A 1 334 ? 3.433 11.340 -5.128 1.00 84.00 334 ALA A O 1
ATOM 2426 N N . TYR A 1 335 ? 2.118 9.875 -4.065 1.00 83.50 335 TYR A N 1
ATOM 2427 C CA . TYR A 1 335 ? 3.123 8.815 -4.011 1.00 83.50 335 TYR A CA 1
ATOM 2428 C C . TYR A 1 335 ? 3.412 8.230 -5.401 1.00 83.50 335 TYR A C 1
ATOM 2430 O O . TYR A 1 335 ? 4.575 8.073 -5.783 1.00 83.50 335 TYR A O 1
ATOM 2438 N N . LEU A 1 336 ? 2.370 7.972 -6.198 1.00 86.44 336 LEU A N 1
ATOM 2439 C CA . LEU A 1 336 ? 2.505 7.496 -7.575 1.00 86.44 336 LEU A CA 1
ATOM 2440 C C . LEU A 1 336 ? 3.311 8.487 -8.431 1.00 86.44 336 LEU A C 1
ATOM 2442 O O . LEU A 1 336 ? 4.307 8.093 -9.036 1.00 86.44 336 LEU A O 1
ATOM 2446 N N . GLY A 1 337 ? 2.919 9.763 -8.452 1.00 85.88 337 GLY A N 1
ATOM 2447 C CA . GLY A 1 337 ? 3.565 10.792 -9.273 1.00 85.88 337 GLY A CA 1
ATOM 2448 C C . GLY A 1 337 ? 4.892 11.309 -8.710 1.00 85.88 337 GLY A C 1
ATOM 2449 O O . GLY A 1 337 ? 5.795 11.643 -9.468 1.00 85.88 337 GLY A O 1
ATOM 2450 N N . GLY A 1 338 ? 5.040 11.365 -7.387 1.00 85.56 338 GLY A N 1
ATOM 2451 C CA . GLY A 1 338 ? 6.210 11.940 -6.720 1.00 85.56 338 GLY A CA 1
ATOM 2452 C C . GLY A 1 338 ? 7.317 10.942 -6.384 1.00 85.56 338 GLY A C 1
ATOM 2453 O O . GLY A 1 338 ? 8.438 11.377 -6.100 1.00 85.56 338 GLY A O 1
ATOM 2454 N N . THR A 1 339 ? 7.024 9.637 -6.409 1.00 86.88 339 THR A N 1
ATOM 2455 C CA . THR A 1 339 ? 7.969 8.583 -6.008 1.00 86.88 339 THR A CA 1
ATOM 2456 C C . THR A 1 339 ? 8.043 7.457 -7.032 1.00 86.88 339 THR A C 1
ATOM 2458 O O . THR A 1 339 ? 9.130 7.180 -7.540 1.00 86.88 339 THR A O 1
ATOM 2461 N N . VAL A 1 340 ? 6.916 6.824 -7.371 1.00 87.12 340 VAL A N 1
ATOM 2462 C CA . VAL A 1 340 ? 6.913 5.623 -8.229 1.00 87.12 340 VAL A CA 1
ATOM 2463 C C . VAL A 1 340 ? 7.301 5.961 -9.667 1.00 87.12 340 VAL A C 1
ATOM 2465 O O . VAL A 1 340 ? 8.277 5.416 -10.177 1.00 87.12 340 VAL A O 1
ATOM 2468 N N . VAL A 1 341 ? 6.586 6.889 -10.310 1.00 90.25 341 VAL A N 1
ATOM 2469 C CA . VAL A 1 341 ? 6.863 7.308 -11.692 1.00 90.25 341 VAL A CA 1
ATOM 2470 C C . VAL A 1 341 ? 8.313 7.788 -11.850 1.00 90.25 341 VAL A C 1
ATOM 2472 O O . VAL A 1 341 ? 8.994 7.240 -12.715 1.00 90.25 341 VAL A O 1
ATOM 2475 N N . PRO A 1 342 ? 8.844 8.710 -11.018 1.00 89.94 342 PRO A N 1
ATOM 2476 C CA . PRO A 1 342 ? 10.227 9.165 -11.151 1.00 89.94 342 PRO A CA 1
ATOM 2477 C C . PRO A 1 342 ? 11.254 8.043 -10.971 1.00 89.94 342 PRO A C 1
ATOM 2479 O O . PRO A 1 342 ? 12.225 7.977 -11.722 1.00 89.94 342 PRO A O 1
ATOM 2482 N N . THR A 1 343 ? 11.027 7.117 -10.030 1.00 88.56 343 THR A N 1
ATOM 2483 C CA . THR A 1 343 ? 11.926 5.970 -9.807 1.00 88.56 343 THR A CA 1
ATOM 2484 C C . THR A 1 343 ? 11.984 5.067 -11.043 1.00 88.56 343 THR A C 1
ATOM 2486 O O . THR A 1 343 ? 13.064 4.673 -11.486 1.00 88.56 343 THR A O 1
ATOM 2489 N N . VAL A 1 344 ? 10.823 4.749 -11.622 1.00 91.62 344 VAL A N 1
ATOM 2490 C CA . VAL A 1 344 ? 10.716 3.893 -12.812 1.00 91.62 344 VAL A CA 1
ATOM 2491 C C . VAL A 1 344 ? 11.265 4.603 -14.054 1.00 91.62 344 VAL A C 1
ATOM 2493 O O . VAL A 1 344 ? 12.002 3.989 -14.827 1.00 91.62 344 VAL A O 1
ATOM 2496 N N . ALA A 1 345 ? 10.976 5.896 -14.214 1.00 92.56 345 ALA A N 1
ATOM 2497 C CA . ALA A 1 345 ? 11.491 6.712 -15.307 1.00 92.56 345 ALA A CA 1
ATOM 2498 C C . ALA A 1 345 ? 13.018 6.848 -15.247 1.00 92.56 345 ALA A C 1
ATOM 2500 O O . ALA A 1 345 ? 13.674 6.648 -16.263 1.00 92.56 345 ALA A O 1
ATOM 2501 N N . ALA A 1 346 ? 13.611 7.094 -14.073 1.00 89.38 346 ALA A N 1
ATOM 2502 C CA . ALA A 1 346 ? 15.067 7.166 -13.928 1.00 89.38 346 ALA A CA 1
ATOM 2503 C C . ALA A 1 346 ? 15.762 5.833 -14.215 1.00 89.38 346 ALA A C 1
ATOM 2505 O O . ALA A 1 346 ? 16.815 5.817 -14.849 1.00 89.38 346 ALA A O 1
ATOM 2506 N N . PHE A 1 347 ? 15.174 4.708 -13.797 1.00 91.75 347 PHE A N 1
ATOM 2507 C CA . PHE A 1 347 ? 15.702 3.390 -14.145 1.00 91.75 347 PHE A CA 1
ATOM 2508 C C . PHE A 1 347 ? 15.709 3.162 -15.664 1.00 91.75 347 PHE A C 1
ATOM 2510 O O . PHE A 1 347 ? 16.722 2.728 -16.219 1.00 91.75 347 PHE A O 1
ATOM 2517 N N . LEU A 1 348 ? 14.603 3.489 -16.344 1.00 93.56 348 LEU A N 1
ATOM 2518 C CA . LEU A 1 348 ? 14.504 3.369 -17.798 1.00 93.56 348 LEU A CA 1
ATOM 2519 C C . LEU A 1 348 ? 15.443 4.350 -18.516 1.00 93.56 348 LEU A C 1
ATOM 2521 O O . LEU A 1 348 ? 16.129 3.956 -19.457 1.00 93.56 348 LEU A O 1
ATOM 2525 N N . HIS A 1 349 ? 15.528 5.592 -18.037 1.00 92.06 349 HIS A N 1
ATOM 2526 C CA . HIS A 1 349 ? 16.439 6.613 -18.545 1.00 92.06 349 HIS A CA 1
ATOM 2527 C C . HIS A 1 349 ? 17.895 6.147 -18.462 1.00 92.06 349 HIS A C 1
ATOM 2529 O O . HIS A 1 349 ? 18.612 6.210 -19.453 1.00 92.06 349 HIS A O 1
ATOM 2535 N N . ALA A 1 350 ? 18.323 5.601 -17.320 1.00 89.69 350 ALA A N 1
ATOM 2536 C CA . ALA A 1 350 ? 19.678 5.084 -17.149 1.00 89.69 350 ALA A CA 1
ATOM 2537 C C . ALA A 1 350 ? 19.980 3.914 -18.103 1.00 89.69 350 ALA A C 1
ATOM 2539 O O . ALA A 1 350 ? 21.083 3.824 -18.643 1.00 89.69 350 ALA A O 1
ATOM 2540 N N . ALA A 1 351 ? 19.007 3.027 -18.343 1.00 90.19 351 ALA A N 1
ATOM 2541 C CA . ALA A 1 351 ? 19.151 1.946 -19.318 1.00 90.19 351 ALA A CA 1
ATOM 2542 C C . ALA A 1 351 ? 19.281 2.483 -20.756 1.00 90.19 351 ALA A C 1
ATOM 2544 O O . ALA A 1 351 ? 20.166 2.046 -21.493 1.00 90.19 351 ALA A O 1
ATOM 2545 N N . MET A 1 352 ? 18.453 3.464 -21.132 1.00 90.62 352 MET A N 1
ATOM 2546 C CA . MET A 1 352 ? 18.509 4.132 -22.437 1.00 90.62 352 MET A CA 1
ATOM 2547 C C . MET A 1 352 ? 19.817 4.909 -22.629 1.00 90.62 352 MET A C 1
ATOM 2549 O O . MET A 1 352 ? 20.486 4.739 -23.643 1.00 90.62 352 MET A O 1
ATOM 2553 N N . GLY A 1 353 ? 20.235 5.707 -21.646 1.00 88.19 353 GLY A N 1
ATOM 2554 C CA . GLY A 1 353 ? 21.481 6.471 -21.692 1.00 88.19 353 GLY A CA 1
ATOM 2555 C C . GLY A 1 353 ? 22.711 5.572 -21.832 1.00 88.19 353 GLY A C 1
ATOM 2556 O O . GLY A 1 353 ? 23.589 5.853 -22.647 1.00 88.19 353 GLY A O 1
ATOM 2557 N N . ASN A 1 354 ? 22.744 4.438 -21.123 1.00 85.25 354 ASN A N 1
ATOM 2558 C CA . ASN A 1 354 ? 23.811 3.446 -21.272 1.00 85.25 354 ASN A CA 1
ATOM 2559 C C . ASN A 1 354 ? 23.834 2.790 -22.658 1.00 85.25 354 ASN A C 1
ATOM 2561 O O . ASN A 1 354 ? 24.915 2.549 -23.204 1.00 85.25 354 ASN A O 1
ATOM 2565 N N . ALA A 1 355 ? 22.657 2.497 -23.218 1.00 85.69 355 ALA A N 1
ATOM 2566 C CA . ALA A 1 355 ? 22.528 1.931 -24.555 1.00 85.69 355 ALA A CA 1
ATOM 2567 C C . ALA A 1 355 ? 23.008 2.909 -25.640 1.00 85.69 355 ALA A C 1
ATOM 2569 O O . ALA A 1 355 ? 23.745 2.506 -26.540 1.00 85.69 355 ALA A O 1
ATOM 2570 N N . VAL A 1 356 ? 22.629 4.186 -25.528 1.00 86.50 356 VAL A N 1
ATOM 2571 C CA . VAL A 1 356 ? 22.907 5.219 -26.536 1.00 86.50 356 VAL A CA 1
ATOM 2572 C C . VAL A 1 356 ? 24.336 5.758 -26.426 1.00 86.50 356 VAL A C 1
ATOM 2574 O O . VAL A 1 356 ? 25.068 5.728 -27.415 1.00 86.50 356 VAL A O 1
ATOM 2577 N N . PHE A 1 357 ? 24.759 6.212 -25.240 1.00 82.81 357 PHE A N 1
ATOM 2578 C CA . PHE A 1 357 ? 26.013 6.958 -25.068 1.00 82.81 357 PHE A CA 1
ATOM 2579 C C . PHE A 1 357 ? 27.190 6.083 -24.627 1.00 82.81 357 PHE A C 1
ATOM 2581 O O . PHE A 1 357 ? 28.270 6.158 -25.207 1.00 82.81 357 PHE A O 1
ATOM 2588 N N . THR A 1 358 ? 27.003 5.234 -23.613 1.00 73.62 358 THR A N 1
ATOM 2589 C CA . THR A 1 358 ? 28.126 4.526 -22.972 1.00 73.62 358 THR A CA 1
ATOM 2590 C C . THR A 1 358 ? 28.660 3.387 -23.839 1.00 73.62 358 THR A C 1
ATOM 2592 O O . THR A 1 358 ? 29.866 3.258 -24.039 1.00 73.62 358 THR A O 1
ATOM 2595 N N . ARG A 1 359 ? 27.771 2.549 -24.385 1.00 67.50 359 ARG A N 1
ATOM 2596 C CA . ARG A 1 359 ? 28.180 1.398 -25.210 1.00 67.50 359 ARG A CA 1
ATOM 2597 C C . ARG A 1 359 ? 28.306 1.720 -26.689 1.00 67.50 359 ARG A C 1
ATOM 2599 O O . ARG A 1 359 ? 29.131 1.108 -27.361 1.00 67.50 359 ARG A O 1
ATOM 2606 N N . GLY A 1 360 ? 27.563 2.708 -27.184 1.00 58.91 360 GLY A N 1
ATOM 2607 C CA . GLY A 1 360 ? 27.705 3.163 -28.564 1.00 58.91 360 GLY A CA 1
ATOM 2608 C C . GLY A 1 360 ? 29.105 3.710 -28.871 1.00 58.91 360 GLY A C 1
ATOM 2609 O O . GLY A 1 360 ? 29.636 3.437 -29.943 1.00 58.91 360 GLY A O 1
ATOM 2610 N N . GLY A 1 361 ? 29.755 4.379 -27.908 1.00 59.72 361 GLY A N 1
ATOM 2611 C CA . GLY A 1 361 ? 31.141 4.845 -28.056 1.00 59.72 361 GLY A CA 1
ATOM 2612 C C . GLY A 1 361 ? 32.177 3.715 -28.140 1.00 59.72 361 GLY A C 1
ATOM 2613 O O . GLY A 1 361 ? 33.111 3.796 -28.935 1.00 59.72 361 GLY A O 1
ATOM 2614 N N . ALA A 1 362 ? 31.996 2.633 -27.375 1.00 55.81 362 ALA A N 1
ATOM 2615 C CA . ALA A 1 362 ? 32.892 1.468 -27.389 1.00 55.81 362 ALA A CA 1
ATOM 2616 C C . ALA A 1 362 ? 32.717 0.596 -28.650 1.00 55.81 362 ALA A C 1
ATOM 2618 O O . ALA A 1 362 ? 33.687 0.054 -29.182 1.00 55.81 362 ALA A O 1
ATOM 2619 N N . LEU A 1 363 ? 31.490 0.525 -29.178 1.00 53.75 363 LEU A N 1
ATOM 2620 C CA . LEU A 1 363 ? 31.121 -0.213 -30.391 1.00 53.75 363 LEU A CA 1
ATOM 2621 C C . LEU A 1 363 ? 31.831 0.278 -31.667 1.00 53.75 363 LEU A C 1
ATOM 2623 O O . LEU A 1 363 ? 31.933 -0.476 -32.637 1.00 53.75 363 LEU A O 1
ATOM 2627 N N . ALA A 1 364 ? 32.357 1.506 -31.678 1.00 55.78 364 ALA A N 1
ATOM 2628 C CA . ALA A 1 364 ? 33.159 2.032 -32.784 1.00 55.78 364 ALA A CA 1
ATOM 2629 C C . ALA A 1 364 ? 34.515 1.305 -32.949 1.00 55.78 364 ALA A C 1
ATOM 2631 O O . ALA A 1 364 ? 35.136 1.391 -34.008 1.00 55.78 364 ALA A O 1
ATOM 2632 N N . ALA A 1 365 ? 34.961 0.545 -31.937 1.00 53.94 365 ALA A N 1
ATOM 2633 C CA . ALA A 1 365 ? 36.259 -0.125 -31.889 1.00 53.94 365 ALA A CA 1
ATOM 2634 C C . ALA A 1 365 ? 36.148 -1.669 -31.938 1.00 53.94 365 ALA A C 1
ATOM 2636 O O . ALA A 1 365 ? 36.564 -2.378 -31.027 1.00 53.94 365 ALA A O 1
ATOM 2637 N N . SER A 1 366 ? 35.663 -2.210 -33.062 1.00 48.69 366 SER A N 1
ATOM 2638 C CA . SER A 1 366 ? 35.912 -3.587 -33.562 1.00 48.69 366 SER A CA 1
ATOM 2639 C C . SER A 1 366 ? 35.162 -4.819 -32.989 1.00 48.69 366 SER A C 1
ATOM 2641 O O . SER A 1 366 ? 35.359 -5.905 -33.531 1.00 48.69 366 SER A O 1
ATOM 2643 N N . ALA A 1 367 ? 34.216 -4.696 -32.043 1.00 55.97 367 ALA A N 1
ATOM 2644 C CA . ALA A 1 367 ? 33.369 -5.815 -31.547 1.00 55.97 367 ALA A CA 1
ATOM 2645 C C . ALA A 1 367 ? 31.849 -5.622 -31.808 1.00 55.97 367 ALA A C 1
ATOM 2647 O O . ALA A 1 367 ? 30.984 -5.895 -30.981 1.00 55.97 367 ALA A O 1
ATOM 2648 N N . GLN A 1 368 ? 31.500 -5.128 -32.998 1.00 61.38 368 GLN A N 1
ATOM 2649 C CA . GLN A 1 368 ? 30.260 -4.374 -33.238 1.00 61.38 368 GLN A CA 1
ATOM 2650 C C . GLN A 1 368 ? 28.927 -5.164 -33.205 1.00 61.38 368 GLN A C 1
ATOM 2652 O O . GLN A 1 368 ? 27.867 -4.562 -33.041 1.00 61.38 368 GLN A O 1
ATOM 2657 N N . ARG A 1 369 ? 28.931 -6.496 -33.386 1.00 62.66 369 ARG A N 1
ATOM 2658 C CA . ARG A 1 369 ? 27.686 -7.304 -33.402 1.00 62.66 369 ARG A CA 1
ATOM 2659 C C . ARG A 1 369 ? 27.302 -7.853 -32.032 1.00 62.66 369 ARG A C 1
ATOM 2661 O O . ARG A 1 369 ? 26.141 -7.752 -31.649 1.00 62.66 369 ARG A O 1
ATOM 2668 N N . GLU A 1 370 ? 28.255 -8.428 -31.310 1.00 60.91 370 GLU A N 1
ATOM 2669 C CA . GLU A 1 370 ? 28.005 -9.108 -30.032 1.00 60.91 370 GLU A CA 1
ATOM 2670 C C . GLU A 1 370 ? 27.603 -8.106 -28.933 1.00 60.91 370 GLU A C 1
ATOM 2672 O O . GLU A 1 370 ? 26.647 -8.320 -28.182 1.00 60.91 370 GLU A O 1
ATOM 2677 N N . ASP A 1 371 ? 28.211 -6.921 -28.957 1.00 70.38 371 ASP A N 1
ATOM 2678 C CA . ASP A 1 371 ? 27.875 -5.818 -28.058 1.00 70.38 371 ASP A CA 1
ATOM 2679 C C . ASP A 1 371 ? 26.487 -5.211 -28.348 1.00 70.38 371 ASP A C 1
ATOM 2681 O O . ASP A 1 371 ? 25.757 -4.876 -27.412 1.00 70.38 371 ASP A O 1
ATOM 2685 N N . ARG A 1 372 ? 26.045 -5.140 -29.617 1.00 73.69 372 ARG A N 1
ATOM 2686 C CA . ARG A 1 372 ? 24.685 -4.672 -29.970 1.00 73.69 372 ARG A CA 1
ATOM 2687 C C . ARG A 1 372 ? 23.597 -5.612 -29.459 1.00 73.69 372 ARG A C 1
ATOM 2689 O O . ARG A 1 372 ? 22.578 -5.150 -28.943 1.00 73.69 372 ARG A O 1
ATOM 2696 N N . HIS A 1 373 ? 23.808 -6.924 -29.569 1.00 79.31 373 HIS A N 1
ATOM 2697 C CA . HIS A 1 373 ? 22.885 -7.908 -28.999 1.00 79.31 373 HIS A CA 1
ATOM 2698 C C . HIS A 1 373 ? 22.792 -7.767 -27.478 1.00 79.31 373 HIS A C 1
ATOM 2700 O O . HIS A 1 373 ? 21.689 -7.786 -26.932 1.00 79.31 373 HIS A O 1
ATOM 2706 N N . THR A 1 374 ? 23.923 -7.531 -26.814 1.00 81.25 374 THR A N 1
ATOM 2707 C CA . THR A 1 374 ? 23.987 -7.342 -25.359 1.00 81.25 374 THR A CA 1
ATOM 2708 C C . THR A 1 374 ? 23.277 -6.060 -24.912 1.00 81.25 374 THR A C 1
ATOM 2710 O O . THR A 1 374 ? 22.466 -6.095 -23.987 1.00 81.25 374 THR A O 1
ATOM 2713 N N . VAL A 1 375 ? 23.502 -4.933 -25.600 1.00 80.44 375 VAL A N 1
ATOM 2714 C CA . VAL A 1 375 ? 22.787 -3.661 -25.362 1.00 80.44 375 VAL A CA 1
ATOM 2715 C C . VAL A 1 375 ? 21.278 -3.847 -25.503 1.00 80.44 375 VAL A C 1
ATOM 2717 O O . VAL A 1 375 ? 20.507 -3.472 -24.618 1.00 80.44 375 VAL A O 1
ATOM 2720 N N . ARG A 1 376 ? 20.846 -4.469 -26.604 1.00 84.31 376 ARG A N 1
ATOM 2721 C CA . ARG A 1 376 ? 19.428 -4.713 -26.866 1.00 84.31 376 ARG A CA 1
ATOM 2722 C C . ARG A 1 376 ? 18.815 -5.635 -25.820 1.00 84.31 376 ARG A C 1
ATOM 2724 O O . ARG A 1 376 ? 17.697 -5.371 -25.384 1.00 84.31 376 ARG A O 1
ATOM 2731 N N . ALA A 1 377 ? 19.518 -6.688 -25.408 1.00 86.25 377 ALA A N 1
ATOM 2732 C CA . ALA A 1 377 ? 19.058 -7.603 -24.369 1.00 86.25 377 ALA A CA 1
ATOM 2733 C C . ALA A 1 377 ? 18.878 -6.888 -23.021 1.00 86.25 377 ALA A C 1
ATOM 2735 O O . ALA A 1 377 ? 17.874 -7.103 -22.343 1.00 86.25 377 ALA A O 1
ATOM 2736 N N . GLU A 1 378 ? 19.792 -5.990 -22.653 1.00 86.12 378 GLU A N 1
ATOM 2737 C CA . GLU A 1 378 ? 19.683 -5.207 -21.420 1.00 86.12 378 GLU A CA 1
ATOM 2738 C C . GLU A 1 378 ? 18.535 -4.208 -21.439 1.00 86.12 378 GLU A C 1
ATOM 2740 O O . GLU A 1 378 ? 17.759 -4.168 -20.483 1.00 86.12 378 GLU A O 1
ATOM 2745 N N . LEU A 1 379 ? 18.387 -3.446 -22.524 1.00 89.12 379 LEU A N 1
ATOM 2746 C CA . LEU A 1 379 ? 17.270 -2.518 -22.671 1.00 89.12 379 LEU A CA 1
ATOM 2747 C C . LEU A 1 379 ? 15.938 -3.273 -22.654 1.00 89.12 379 LEU A C 1
ATOM 2749 O O . LEU A 1 379 ? 15.010 -2.899 -21.944 1.00 89.12 379 LEU A O 1
ATOM 2753 N N . THR A 1 380 ? 15.876 -4.403 -23.353 1.00 90.62 380 THR A N 1
ATOM 2754 C CA . THR A 1 380 ? 14.717 -5.297 -23.335 1.00 90.62 380 THR A CA 1
ATOM 2755 C C . THR A 1 380 ? 14.410 -5.784 -21.912 1.00 90.62 380 THR A C 1
ATOM 2757 O O . THR A 1 380 ? 13.261 -5.752 -21.473 1.00 90.62 380 THR A O 1
ATOM 2760 N N . ALA A 1 381 ? 15.428 -6.190 -21.149 1.00 88.75 381 ALA A N 1
ATOM 2761 C CA . ALA A 1 381 ? 15.262 -6.599 -19.757 1.00 88.75 381 ALA A CA 1
ATOM 2762 C C . ALA A 1 381 ? 14.800 -5.441 -18.854 1.00 88.75 381 ALA A C 1
ATOM 2764 O O . ALA A 1 381 ? 13.994 -5.661 -17.949 1.00 88.75 381 ALA A O 1
ATOM 2765 N N . ALA A 1 382 ? 15.273 -4.215 -19.097 1.00 90.38 382 ALA A N 1
ATOM 2766 C CA . ALA A 1 382 ? 14.832 -3.025 -18.378 1.00 90.38 382 ALA A CA 1
ATOM 2767 C C . ALA A 1 382 ? 13.359 -2.703 -18.675 1.00 90.38 382 ALA A C 1
ATOM 2769 O O . ALA A 1 382 ? 12.574 -2.527 -17.745 1.00 90.38 382 ALA A O 1
ATOM 2770 N N . VAL A 1 383 ? 12.952 -2.723 -19.947 1.00 91.81 383 VAL A N 1
ATOM 2771 C CA . VAL A 1 383 ? 11.555 -2.498 -20.353 1.00 91.81 383 VAL A CA 1
ATOM 2772 C C . VAL A 1 383 ? 10.631 -3.566 -19.771 1.00 91.81 383 VAL A C 1
ATOM 2774 O O . VAL A 1 383 ? 9.565 -3.243 -19.248 1.00 91.81 383 VAL A O 1
ATOM 2777 N N . ARG A 1 384 ? 11.052 -4.836 -19.765 1.00 90.69 384 ARG A N 1
ATOM 2778 C CA . ARG A 1 384 ? 10.297 -5.915 -19.107 1.00 90.69 384 ARG A CA 1
ATOM 2779 C C . ARG A 1 384 ? 10.186 -5.714 -17.602 1.00 90.69 384 ARG A C 1
ATOM 2781 O O . ARG A 1 384 ? 9.119 -5.960 -17.048 1.00 90.69 384 ARG A O 1
ATOM 2788 N N . ALA A 1 385 ? 11.240 -5.231 -16.943 1.00 88.44 385 ALA A N 1
ATOM 2789 C CA . ALA A 1 385 ? 11.172 -4.885 -15.527 1.00 88.44 385 ALA A CA 1
ATOM 2790 C C . ALA A 1 385 ? 10.146 -3.766 -15.282 1.00 88.44 385 ALA A C 1
ATOM 2792 O O . ALA A 1 385 ? 9.295 -3.918 -14.411 1.00 88.44 385 ALA A O 1
ATOM 2793 N N . VAL A 1 386 ? 10.159 -2.700 -16.090 1.00 91.81 386 VAL A N 1
ATOM 2794 C CA . VAL A 1 386 ? 9.178 -1.598 -16.037 1.00 91.81 386 VAL A CA 1
ATOM 2795 C C . VAL A 1 386 ? 7.748 -2.099 -16.278 1.00 91.81 386 VAL A C 1
ATOM 2797 O O . VAL A 1 386 ? 6.844 -1.765 -15.511 1.00 91.81 386 VAL A O 1
ATOM 2800 N N . ARG A 1 387 ? 7.534 -2.962 -17.280 1.00 89.88 387 ARG A N 1
ATOM 2801 C CA . ARG A 1 387 ? 6.232 -3.602 -17.535 1.00 89.88 387 ARG A CA 1
ATOM 2802 C C . ARG A 1 387 ? 5.783 -4.447 -16.346 1.00 89.88 387 ARG A C 1
ATOM 2804 O O . ARG A 1 387 ? 4.625 -4.371 -15.955 1.00 89.88 387 ARG A O 1
ATOM 2811 N N . GLY A 1 388 ? 6.703 -5.182 -15.724 1.00 87.31 388 GLY A N 1
ATOM 2812 C CA . GLY A 1 388 ? 6.435 -5.942 -14.505 1.00 87.31 388 GLY A CA 1
ATOM 2813 C C . GLY A 1 388 ? 6.001 -5.059 -13.330 1.00 87.31 388 GLY A C 1
ATOM 2814 O O . GLY A 1 388 ? 5.156 -5.470 -12.537 1.00 87.31 388 GLY A O 1
ATOM 2815 N N . VAL A 1 389 ? 6.519 -3.829 -13.224 1.00 88.38 389 VAL A N 1
ATOM 2816 C CA . VAL A 1 389 ? 6.022 -2.841 -12.250 1.00 88.38 389 VAL A CA 1
ATOM 2817 C C . VAL A 1 389 ? 4.602 -2.407 -12.610 1.00 88.38 389 VAL A C 1
ATOM 2819 O O . VAL A 1 389 ? 3.726 -2.465 -11.751 1.00 88.38 389 VAL A O 1
ATOM 2822 N N . ALA A 1 390 ? 4.347 -2.049 -13.871 1.00 88.88 390 ALA A N 1
ATOM 2823 C CA . ALA A 1 390 ? 3.020 -1.636 -14.331 1.00 88.88 390 ALA A CA 1
ATOM 2824 C C . ALA A 1 390 ? 1.958 -2.726 -14.113 1.00 88.88 390 ALA A C 1
ATOM 2826 O O . ALA A 1 390 ? 0.898 -2.426 -13.583 1.00 88.88 390 ALA A O 1
ATOM 2827 N N . GLN A 1 391 ? 2.260 -3.989 -14.421 1.00 85.94 391 GLN A N 1
ATOM 2828 C CA . GLN A 1 391 ? 1.364 -5.133 -14.189 1.00 85.94 391 GLN A CA 1
ATOM 2829 C C . GLN A 1 391 ? 1.068 -5.368 -12.704 1.00 85.94 391 GLN A C 1
ATOM 2831 O O . GLN A 1 391 ? -0.010 -5.828 -12.339 1.00 85.94 391 GLN A O 1
ATOM 2836 N N . ARG A 1 392 ? 2.022 -5.065 -11.817 1.00 82.50 392 ARG A N 1
ATOM 2837 C CA . ARG A 1 392 ? 1.795 -5.151 -10.368 1.00 82.50 392 ARG A CA 1
ATOM 2838 C C . ARG A 1 392 ? 0.929 -4.001 -9.877 1.00 82.50 392 ARG A C 1
ATOM 2840 O O . ARG A 1 392 ? 0.021 -4.236 -9.091 1.00 82.50 392 ARG A O 1
ATOM 2847 N N . LEU A 1 393 ? 1.194 -2.781 -10.331 1.00 82.56 393 LEU A N 1
ATOM 2848 C CA . LEU A 1 393 ? 0.384 -1.610 -9.991 1.00 82.56 393 LEU A CA 1
ATOM 2849 C C . LEU A 1 393 ? -1.044 -1.745 -10.544 1.00 82.56 393 LEU A C 1
ATOM 2851 O O . LEU A 1 393 ? -2.008 -1.426 -9.864 1.00 82.56 393 LEU A O 1
ATOM 2855 N N . PHE A 1 394 ? -1.183 -2.261 -11.759 1.00 83.31 394 PHE A N 1
ATOM 2856 C CA . PHE A 1 394 ? -2.440 -2.346 -12.492 1.00 83.31 394 PHE A CA 1
ATOM 2857 C C . PHE A 1 394 ? -2.626 -3.777 -13.010 1.00 83.31 394 PHE A C 1
ATOM 2859 O O . PHE A 1 394 ? -2.353 -4.042 -14.181 1.00 83.31 394 PHE A O 1
ATOM 2866 N N . PRO A 1 395 ? -3.044 -4.723 -12.151 1.00 71.12 395 PRO A N 1
ATOM 2867 C CA . PRO A 1 395 ? -3.280 -6.098 -12.576 1.00 71.12 395 PRO A CA 1
ATOM 2868 C C . PRO A 1 395 ? -4.272 -6.162 -13.748 1.00 71.12 395 PRO A C 1
ATOM 2870 O O . PRO A 1 395 ? -5.266 -5.431 -13.778 1.00 71.12 395 PRO A O 1
ATOM 2873 N N . ASP A 1 396 ? -3.999 -7.067 -14.696 1.00 60.19 396 ASP A N 1
ATOM 2874 C CA . ASP A 1 396 ? -4.604 -7.133 -16.042 1.00 60.19 396 ASP A CA 1
ATOM 2875 C C . ASP A 1 396 ? -6.145 -7.183 -16.061 1.00 60.19 396 ASP A C 1
ATOM 2877 O O . ASP A 1 396 ? -6.777 -6.875 -17.068 1.00 60.19 396 ASP A O 1
ATOM 2881 N N . SER A 1 397 ? -6.777 -7.526 -14.937 1.00 51.94 397 SER A N 1
ATOM 2882 C CA . SER A 1 397 ? -8.232 -7.600 -14.801 1.00 51.94 397 SER A CA 1
ATOM 2883 C C . SER A 1 397 ? -8.939 -6.246 -14.651 1.00 51.94 397 SER A C 1
ATOM 2885 O O . SER A 1 397 ? -10.167 -6.227 -14.633 1.00 51.94 397 SER A O 1
ATOM 2887 N N . VAL A 1 398 ? -8.207 -5.142 -14.450 1.00 55.34 398 VAL A N 1
ATOM 2888 C CA . VAL A 1 398 ? -8.797 -3.896 -13.922 1.00 55.34 398 VAL A CA 1
ATOM 2889 C C . VAL A 1 398 ? -8.871 -2.770 -14.944 1.00 55.34 398 VAL A C 1
ATOM 2891 O O . VAL A 1 398 ? -9.896 -2.097 -15.020 1.00 55.34 398 VAL A O 1
ATOM 2894 N N . SER A 1 399 ? -7.797 -2.520 -15.701 1.00 64.06 399 SER A N 1
ATOM 2895 C CA . SER A 1 399 ? -7.766 -1.447 -16.703 1.00 64.06 399 SER A CA 1
ATOM 2896 C C . SER A 1 399 ? -6.474 -1.498 -17.531 1.00 64.06 399 SER A C 1
ATOM 2898 O O . SER A 1 399 ? -5.453 -0.961 -17.083 1.00 64.06 399 SER A O 1
ATOM 2900 N N . PRO A 1 400 ? -6.482 -2.078 -18.750 1.00 74.88 400 PRO A N 1
ATOM 2901 C CA . PRO A 1 400 ? -5.334 -1.972 -19.656 1.00 74.88 400 PRO A CA 1
ATOM 2902 C C . PRO A 1 400 ? -4.980 -0.502 -19.935 1.00 74.88 400 PRO A C 1
ATOM 2904 O O . PRO A 1 400 ? -3.810 -0.160 -20.080 1.00 74.88 400 PRO A O 1
ATOM 2907 N N . THR A 1 401 ? -5.981 0.383 -19.892 1.00 81.06 401 THR A N 1
ATOM 2908 C CA . THR A 1 401 ? -5.844 1.828 -20.083 1.00 81.06 401 THR A CA 1
ATOM 2909 C C . THR A 1 401 ? -4.989 2.498 -19.000 1.00 81.06 401 THR A C 1
ATOM 2911 O O . THR A 1 401 ? -4.179 3.375 -19.307 1.00 81.06 401 THR A O 1
ATOM 2914 N N . ALA A 1 402 ? -5.127 2.092 -17.732 1.00 81.06 402 ALA A N 1
ATOM 2915 C CA . ALA A 1 402 ? -4.345 2.662 -16.631 1.00 81.06 402 ALA A CA 1
ATOM 2916 C C . ALA A 1 402 ? -2.874 2.231 -16.706 1.00 81.06 402 ALA A C 1
ATOM 2918 O O . ALA A 1 402 ? -1.978 3.070 -16.604 1.00 81.06 402 ALA A O 1
ATOM 2919 N N . ALA A 1 403 ? -2.631 0.942 -16.974 1.00 86.12 403 ALA A N 1
ATOM 2920 C CA . ALA A 1 403 ? -1.287 0.421 -17.203 1.00 86.12 403 ALA A CA 1
ATOM 2921 C C . ALA A 1 403 ? -0.615 1.119 -18.396 1.00 86.12 403 ALA A C 1
ATOM 2923 O O . ALA A 1 403 ? 0.530 1.558 -18.288 1.00 86.12 403 ALA A O 1
ATOM 2924 N N . SER A 1 404 ? -1.340 1.295 -19.509 1.00 88.00 404 SER A N 1
ATOM 2925 C CA . SER A 1 404 ? -0.825 2.003 -20.683 1.00 88.00 404 SER A CA 1
ATOM 2926 C C . SER A 1 404 ? -0.531 3.475 -20.410 1.00 88.00 404 SER A C 1
ATOM 2928 O O . SER A 1 404 ? 0.502 3.975 -20.845 1.00 88.00 404 SER A O 1
ATOM 2930 N N . ALA A 1 405 ? -1.397 4.171 -19.665 1.00 88.44 405 ALA A N 1
ATOM 2931 C CA . ALA A 1 405 ? -1.194 5.577 -19.325 1.00 88.44 405 ALA A CA 1
ATOM 2932 C C . ALA A 1 405 ? 0.033 5.761 -18.421 1.00 88.44 405 ALA A C 1
ATOM 2934 O O . ALA A 1 405 ? 0.849 6.649 -18.663 1.00 88.44 405 ALA A O 1
ATOM 2935 N N . PHE A 1 406 ? 0.201 4.881 -17.429 1.00 91.06 406 PHE A N 1
ATOM 2936 C CA . PHE A 1 406 ? 1.388 4.848 -16.581 1.00 91.06 406 PHE A CA 1
ATOM 2937 C C . PHE A 1 406 ? 2.662 4.607 -17.397 1.00 91.06 406 PHE A C 1
ATOM 2939 O O . PHE A 1 406 ? 3.621 5.365 -17.272 1.00 91.06 406 PHE A O 1
ATOM 2946 N N . LEU A 1 407 ? 2.666 3.587 -18.262 1.00 92.69 407 LEU A N 1
ATOM 2947 C CA . LEU A 1 407 ? 3.818 3.265 -19.106 1.00 92.69 407 LEU A CA 1
ATOM 2948 C C . LEU A 1 407 ? 4.161 4.407 -20.062 1.00 92.69 407 LEU A C 1
ATOM 2950 O O . LEU A 1 407 ? 5.333 4.755 -20.176 1.00 92.69 407 LEU A O 1
ATOM 2954 N N . ARG A 1 408 ? 3.157 5.028 -20.693 1.00 92.50 408 ARG A N 1
ATOM 2955 C CA . ARG A 1 408 ? 3.348 6.202 -21.554 1.00 92.50 408 ARG A CA 1
ATOM 2956 C C . ARG A 1 408 ? 4.018 7.336 -20.781 1.00 92.50 408 ARG A C 1
ATOM 2958 O O . ARG A 1 408 ? 5.002 7.892 -21.249 1.00 92.50 408 ARG A O 1
ATOM 2965 N N . HIS A 1 409 ? 3.543 7.631 -19.571 1.00 92.62 409 HIS A N 1
ATOM 2966 C CA . HIS A 1 409 ? 4.122 8.690 -18.747 1.00 92.62 409 HIS A CA 1
ATOM 2967 C C . HIS A 1 409 ? 5.565 8.379 -18.314 1.00 92.62 409 HIS A C 1
ATOM 2969 O O . HIS A 1 409 ? 6.435 9.237 -18.415 1.00 92.62 409 HIS A O 1
ATOM 2975 N N . VAL A 1 410 ? 5.848 7.137 -17.910 1.00 93.75 410 VAL A N 1
ATOM 2976 C CA . VAL A 1 410 ? 7.206 6.679 -17.572 1.00 93.75 410 VAL A CA 1
ATOM 2977 C C . VAL A 1 410 ? 8.155 6.790 -18.765 1.00 93.75 410 VAL A C 1
ATOM 2979 O O . VAL A 1 410 ? 9.275 7.268 -18.599 1.00 93.75 410 VAL A O 1
ATOM 2982 N N . VAL A 1 411 ? 7.727 6.349 -19.952 1.00 94.50 411 VAL A N 1
ATOM 2983 C CA . VAL A 1 411 ? 8.517 6.439 -21.188 1.00 94.50 411 VAL A CA 1
ATOM 2984 C C . VAL A 1 411 ? 8.814 7.894 -21.516 1.00 94.50 411 VAL A C 1
ATOM 2986 O O . VAL A 1 411 ? 9.977 8.245 -21.694 1.00 94.50 411 VAL A O 1
ATOM 2989 N N . HIS A 1 412 ? 7.787 8.740 -21.512 1.00 94.56 412 HIS A N 1
ATOM 2990 C CA . HIS A 1 412 ? 7.924 10.166 -21.760 1.00 94.56 412 HIS A CA 1
ATOM 2991 C C . HIS A 1 412 ? 8.954 10.809 -20.819 1.00 94.56 412 HIS A C 1
ATOM 2993 O O . HIS A 1 412 ? 9.927 11.417 -21.264 1.00 94.56 412 HIS A O 1
ATOM 2999 N N . SER A 1 413 ? 8.800 10.600 -19.507 1.00 93.44 413 SER A N 1
ATOM 3000 C CA . SER A 1 413 ? 9.716 11.131 -18.493 1.00 93.44 413 SER A CA 1
ATOM 3001 C C . SER A 1 413 ? 11.131 10.556 -18.588 1.00 93.44 413 SER A C 1
ATOM 3003 O O . SER A 1 413 ? 12.083 11.235 -18.217 1.00 93.44 413 SER A O 1
ATOM 3005 N N . ALA A 1 414 ? 11.295 9.323 -19.071 1.00 93.81 414 ALA A N 1
ATOM 3006 C CA . ALA A 1 414 ? 12.609 8.713 -19.259 1.00 93.81 414 ALA A CA 1
ATOM 3007 C C . ALA A 1 414 ? 13.337 9.241 -20.506 1.00 93.81 414 ALA A C 1
ATOM 3009 O O . ALA A 1 414 ? 14.568 9.332 -20.516 1.00 93.81 414 ALA A O 1
ATOM 3010 N N . LEU A 1 415 ? 12.589 9.564 -21.563 1.00 93.81 415 LEU A N 1
ATOM 3011 C CA . LEU A 1 415 ? 13.133 10.029 -22.837 1.00 93.81 415 LEU A CA 1
ATOM 3012 C C . LEU A 1 415 ? 13.378 11.533 -22.871 1.00 93.81 415 LEU A C 1
ATOM 3014 O O . LEU A 1 415 ? 14.266 11.965 -23.599 1.00 93.81 415 LEU A O 1
ATOM 3018 N N . LEU A 1 416 ? 12.643 12.326 -22.091 1.00 94.06 416 LEU A N 1
ATOM 3019 C CA . LEU A 1 416 ? 12.798 13.780 -22.091 1.00 94.06 416 LEU A CA 1
ATOM 3020 C C . LEU A 1 416 ? 14.252 14.229 -21.812 1.00 94.06 416 LEU A C 1
ATOM 3022 O O . LEU A 1 416 ? 14.801 14.931 -22.660 1.00 94.06 416 LEU A O 1
ATOM 3026 N N . PRO A 1 417 ? 14.951 13.745 -20.762 1.00 92.38 417 PRO A N 1
ATOM 3027 C CA . PRO A 1 417 ? 16.339 14.152 -20.520 1.00 92.38 417 PRO A CA 1
ATOM 3028 C C . PRO A 1 417 ? 17.316 13.603 -21.573 1.00 92.38 417 PRO A C 1
ATOM 3030 O O . PRO A 1 417 ? 18.391 14.154 -21.793 1.00 92.38 417 PRO A O 1
ATOM 3033 N N . LEU A 1 418 ? 16.959 12.495 -22.237 1.00 90.19 418 LEU A N 1
ATOM 3034 C CA . LEU A 1 418 ? 17.735 11.962 -23.358 1.00 90.19 418 LEU A CA 1
ATOM 3035 C C . LEU A 1 418 ? 17.634 12.896 -24.571 1.00 90.19 418 LEU A C 1
ATOM 3037 O O . LEU A 1 418 ? 18.648 13.185 -25.198 1.00 90.19 418 LEU A O 1
ATOM 3041 N N . ALA A 1 419 ? 16.428 13.376 -24.878 1.00 91.75 419 ALA A N 1
ATOM 3042 C CA . ALA A 1 419 ? 16.186 14.326 -25.956 1.00 91.75 419 ALA A CA 1
ATOM 3043 C C . ALA A 1 419 ? 16.865 15.670 -25.701 1.00 91.75 419 ALA A C 1
ATOM 3045 O O . ALA A 1 419 ? 17.529 16.176 -26.599 1.00 91.75 419 ALA A O 1
ATOM 3046 N N . GLU A 1 420 ? 16.774 16.198 -24.479 1.00 92.62 420 GLU A N 1
ATOM 3047 C CA . GLU A 1 420 ? 17.489 17.413 -24.071 1.00 92.62 420 GLU A CA 1
ATOM 3048 C C . GLU A 1 420 ? 18.997 17.264 -24.304 1.00 92.62 420 GLU A C 1
ATOM 3050 O O . GLU A 1 420 ? 19.595 18.080 -24.998 1.00 92.62 420 GLU A O 1
ATOM 3055 N N . ARG A 1 421 ? 19.598 16.154 -23.857 1.00 90.50 421 ARG A N 1
ATOM 3056 C CA . ARG A 1 421 ? 21.031 15.894 -24.055 1.00 90.50 421 ARG A CA 1
ATOM 3057 C C . ARG A 1 421 ? 21.439 15.776 -25.528 1.00 90.50 421 ARG A C 1
ATOM 3059 O O . ARG A 1 421 ? 22.500 16.268 -25.900 1.00 90.50 421 ARG A O 1
ATOM 3066 N N . VAL A 1 422 ? 20.631 15.117 -26.361 1.00 89.38 422 VAL A N 1
ATOM 3067 C CA . VAL A 1 422 ? 20.901 14.990 -27.807 1.00 89.38 422 VAL A CA 1
ATOM 3068 C C . VAL A 1 422 ? 20.775 16.342 -28.517 1.00 89.38 422 VAL A C 1
ATOM 3070 O O . VAL A 1 422 ? 21.556 16.627 -29.422 1.00 89.38 422 VAL A O 1
ATOM 3073 N N . LEU A 1 423 ? 19.818 17.177 -28.104 1.00 89.62 423 LEU A N 1
ATOM 3074 C CA . LEU A 1 423 ? 19.628 18.525 -28.643 1.00 89.62 423 LEU A CA 1
ATOM 3075 C C . LEU A 1 423 ? 20.750 19.485 -28.223 1.00 89.62 423 LEU A C 1
ATOM 3077 O O . LEU A 1 423 ? 21.175 20.308 -29.030 1.00 89.62 423 LEU A O 1
ATOM 3081 N N . GLU 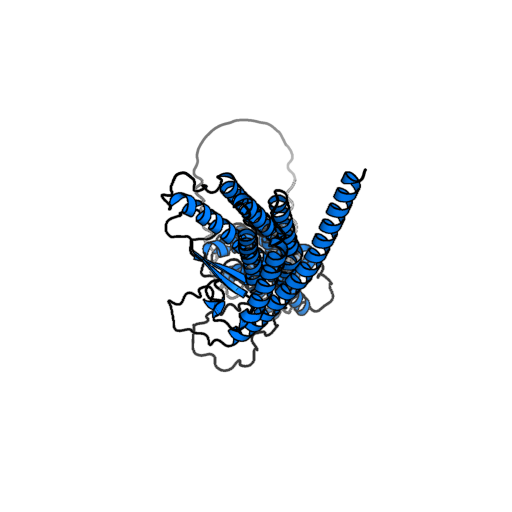A 1 424 ? 21.225 19.383 -26.981 1.00 92.44 424 GLU A N 1
ATOM 3082 C CA . GLU A 1 424 ? 22.315 20.210 -26.450 1.00 92.44 424 GLU A CA 1
ATOM 3083 C C . GLU A 1 424 ? 23.677 19.847 -27.054 1.00 92.44 424 GLU A C 1
ATOM 3085 O O . GLU A 1 424 ? 24.461 20.737 -27.386 1.00 92.44 424 GLU A O 1
ATOM 3090 N N . ASP A 1 425 ? 23.959 18.551 -27.213 1.00 88.56 425 ASP A N 1
ATOM 3091 C CA . ASP A 1 425 ? 25.222 18.055 -27.757 1.00 88.56 425 ASP A CA 1
ATOM 3092 C C . ASP A 1 425 ? 24.996 16.889 -28.735 1.00 88.56 425 ASP A C 1
ATOM 3094 O O . ASP A 1 425 ? 25.161 15.717 -28.369 1.00 88.56 425 ASP A O 1
ATOM 3098 N N . PRO A 1 426 ? 24.678 17.170 -30.013 1.00 84.81 426 PRO A N 1
ATOM 3099 C CA . PRO A 1 426 ? 24.517 16.121 -31.015 1.00 84.81 426 PRO A CA 1
ATOM 3100 C C . PRO A 1 426 ? 25.831 15.373 -31.288 1.00 84.81 426 PRO A C 1
ATOM 3102 O O . PRO A 1 426 ? 25.805 14.230 -31.743 1.00 84.81 426 PRO A O 1
ATOM 3105 N N . ALA A 1 427 ? 26.994 15.965 -30.978 1.00 82.31 427 ALA A N 1
ATOM 3106 C CA . ALA A 1 427 ? 28.290 15.308 -31.148 1.00 82.31 427 ALA A CA 1
ATOM 3107 C C . ALA A 1 427 ? 28.538 14.202 -30.107 1.00 82.31 427 ALA A C 1
ATOM 3109 O O . ALA A 1 427 ? 29.403 13.350 -30.320 1.00 82.31 427 ALA A O 1
ATOM 3110 N N . SER A 1 428 ? 27.754 14.169 -29.024 1.00 79.81 428 SER A N 1
ATOM 3111 C CA . SER A 1 428 ? 27.768 13.079 -28.044 1.00 79.81 428 SER A CA 1
ATOM 3112 C C . SER A 1 428 ? 27.233 11.753 -28.598 1.00 79.81 428 SER A C 1
ATOM 3114 O O . SER A 1 428 ? 27.475 10.700 -27.999 1.00 79.81 428 SER A O 1
ATOM 3116 N N . LEU A 1 429 ? 26.536 11.772 -29.744 1.00 80.50 429 LEU A N 1
ATOM 3117 C CA . LEU A 1 429 ? 26.097 10.555 -30.415 1.00 80.50 429 LEU A CA 1
ATOM 3118 C C . LEU A 1 429 ? 27.292 9.859 -31.094 1.00 80.50 429 LEU A C 1
ATOM 3120 O O . LEU A 1 429 ? 27.947 10.440 -31.966 1.00 80.50 429 LEU A O 1
ATOM 3124 N N . PRO A 1 430 ? 27.563 8.587 -30.758 1.00 67.56 430 PRO A N 1
ATOM 3125 C CA . PRO A 1 430 ? 28.769 7.896 -31.207 1.00 67.56 430 PRO A CA 1
ATOM 3126 C C . PRO A 1 430 ? 28.870 7.736 -32.733 1.00 67.56 430 PRO A C 1
ATOM 3128 O O . PRO A 1 430 ? 29.975 7.696 -33.276 1.00 67.56 430 PRO A O 1
ATOM 3131 N N . ASP A 1 431 ? 27.743 7.726 -33.449 1.00 63.72 431 ASP A N 1
ATOM 3132 C CA . ASP A 1 431 ? 27.712 7.575 -34.909 1.00 63.72 431 ASP A CA 1
ATOM 3133 C C . ASP A 1 431 ? 28.106 8.862 -35.670 1.00 63.72 431 ASP A C 1
ATOM 3135 O O . ASP A 1 431 ? 28.643 8.799 -36.786 1.00 63.72 431 ASP A O 1
ATOM 3139 N N . HIS A 1 432 ? 27.947 10.045 -35.059 1.00 54.84 432 HIS A N 1
ATOM 3140 C CA . HIS A 1 432 ? 28.420 11.302 -35.652 1.00 54.84 432 HIS A CA 1
ATOM 3141 C C . HIS A 1 432 ? 29.950 11.404 -35.643 1.00 54.84 432 HIS A C 1
ATOM 3143 O O . HIS A 1 432 ? 30.536 11.938 -36.592 1.00 54.84 432 HIS A O 1
ATOM 3149 N N . LEU A 1 433 ? 30.613 10.813 -34.644 1.00 51.06 433 LEU A N 1
ATOM 3150 C CA . LEU A 1 433 ? 32.075 10.766 -34.574 1.00 51.06 433 LEU A CA 1
ATOM 3151 C C . LEU A 1 433 ? 32.674 9.921 -35.705 1.00 51.06 433 LEU A C 1
ATOM 3153 O O . LEU A 1 433 ? 33.662 10.336 -36.312 1.00 51.06 433 LEU A O 1
ATOM 3157 N N . ILE A 1 434 ? 32.066 8.783 -36.057 1.00 51.72 434 ILE A N 1
ATOM 3158 C CA . ILE A 1 434 ? 32.559 7.916 -37.145 1.00 51.72 434 ILE A CA 1
ATOM 3159 C C . ILE A 1 434 ? 32.445 8.634 -38.500 1.00 51.72 434 ILE A C 1
ATOM 3161 O O . ILE A 1 434 ? 33.373 8.602 -39.315 1.00 51.72 434 ILE A O 1
ATOM 3165 N N . THR A 1 435 ? 31.342 9.354 -38.717 1.00 51.59 435 THR A N 1
ATOM 3166 C CA . THR A 1 435 ? 31.075 10.057 -39.980 1.00 51.59 435 THR A CA 1
ATOM 3167 C C . THR A 1 435 ? 31.984 11.281 -40.154 1.00 51.59 435 THR A C 1
ATOM 3169 O O . THR A 1 435 ? 32.584 11.461 -41.214 1.00 51.59 435 THR A O 1
ATOM 3172 N N . LEU A 1 436 ? 32.197 12.083 -39.104 1.00 49.00 436 LEU A N 1
ATOM 3173 C CA . LEU A 1 436 ? 33.115 13.234 -39.143 1.00 49.00 436 LEU A CA 1
ATOM 3174 C C . LEU A 1 436 ? 34.595 12.813 -39.251 1.00 49.00 436 LEU A C 1
ATOM 3176 O O . LEU A 1 436 ? 35.382 13.482 -39.930 1.00 49.00 436 LEU A O 1
ATOM 3180 N N . SER A 1 437 ? 34.978 11.678 -38.657 1.00 46.56 437 SER A N 1
ATOM 3181 C CA . SER A 1 437 ? 36.332 11.106 -38.779 1.00 46.56 437 SER A CA 1
ATOM 3182 C C . SER A 1 437 ? 36.632 10.626 -40.206 1.00 46.56 437 SER A C 1
ATOM 3184 O O . SER A 1 437 ? 37.738 10.798 -40.716 1.00 46.56 437 SER A O 1
ATOM 3186 N N . SER A 1 438 ? 35.627 10.079 -40.895 1.00 45.44 438 SER A N 1
ATOM 3187 C CA . SER A 1 438 ? 35.737 9.688 -42.305 1.00 45.44 438 SER A CA 1
ATOM 3188 C C . SER A 1 438 ? 35.835 10.903 -43.239 1.00 45.44 438 SER A C 1
ATOM 3190 O O . SER A 1 438 ? 36.691 10.934 -44.124 1.00 45.44 438 SER A O 1
ATOM 3192 N N . VAL A 1 439 ? 35.039 11.954 -43.007 1.00 49.22 439 VAL A N 1
ATOM 3193 C CA . VAL A 1 439 ? 35.051 13.171 -43.844 1.00 49.22 439 VAL A CA 1
ATOM 3194 C C . VAL A 1 439 ? 36.325 14.004 -43.633 1.00 49.22 439 VAL A C 1
ATOM 3196 O O . VAL A 1 439 ? 36.857 14.583 -44.583 1.00 49.22 439 VAL A O 1
ATOM 3199 N N . SER A 1 440 ? 36.880 14.021 -42.419 1.00 43.88 440 SER A N 1
ATOM 3200 C CA . SER A 1 440 ? 38.174 14.665 -42.136 1.00 43.88 440 SER A CA 1
ATOM 3201 C C . SER A 1 440 ? 39.367 13.917 -42.747 1.00 43.88 440 SER A C 1
ATOM 3203 O O . SER A 1 440 ? 40.353 14.556 -43.110 1.00 43.88 440 SER A O 1
ATOM 3205 N N . SER A 1 441 ? 39.255 12.604 -42.978 1.00 40.28 441 SER A N 1
ATOM 3206 C CA . SER A 1 441 ? 40.251 11.823 -43.726 1.00 40.28 441 SER A CA 1
ATOM 3207 C C . SER A 1 441 ? 40.246 12.130 -45.236 1.00 40.28 441 SER A C 1
ATOM 3209 O O . SER A 1 441 ? 41.292 12.080 -45.882 1.00 40.28 441 SER A O 1
ATOM 3211 N N . VAL A 1 442 ? 39.109 12.554 -45.801 1.00 46.38 442 VAL A N 1
ATOM 3212 C CA . VAL A 1 442 ? 39.002 12.938 -47.225 1.00 46.38 442 VAL A CA 1
ATOM 3213 C C . VAL A 1 442 ? 39.489 14.374 -47.488 1.00 46.38 442 VAL A C 1
ATOM 3215 O O . VAL A 1 442 ? 39.850 14.715 -48.614 1.00 46.38 442 VAL A O 1
ATOM 3218 N N . ARG A 1 443 ? 39.625 15.219 -46.456 1.00 40.41 443 ARG A N 1
ATOM 3219 C CA . ARG A 1 443 ? 40.097 16.614 -46.595 1.00 40.41 443 ARG A CA 1
ATOM 3220 C C . ARG A 1 443 ? 41.627 16.771 -46.688 1.00 40.41 443 ARG A C 1
ATOM 3222 O O . ARG A 1 443 ? 42.140 17.875 -46.531 1.00 40.41 443 ARG A O 1
ATOM 3229 N N . GLY A 1 444 ? 42.343 15.680 -46.976 1.00 35.38 444 GLY A N 1
ATOM 3230 C CA . GLY A 1 444 ? 43.769 15.657 -47.325 1.00 35.38 444 GLY A CA 1
ATOM 3231 C C . GLY A 1 444 ? 44.064 15.585 -48.832 1.00 35.38 444 GLY A C 1
ATOM 3232 O O . GLY A 1 444 ? 45.231 15.525 -49.212 1.00 35.38 444 GLY A O 1
ATOM 3233 N N . ALA A 1 445 ? 43.045 15.590 -49.701 1.00 39.03 445 ALA A N 1
ATOM 3234 C CA . ALA A 1 445 ? 43.226 15.650 -51.152 1.00 39.03 445 ALA A CA 1
ATOM 3235 C C . ALA A 1 445 ? 42.943 17.070 -51.671 1.00 39.03 445 ALA A C 1
ATOM 3237 O O . ALA A 1 445 ? 41.820 17.567 -51.627 1.00 39.03 445 ALA A O 1
ATOM 3238 N N . ALA A 1 446 ? 44.008 17.730 -52.120 1.00 40.84 446 ALA A N 1
ATOM 3239 C CA . ALA A 1 446 ? 44.048 19.110 -52.580 1.00 40.84 446 ALA A CA 1
ATOM 3240 C C . ALA A 1 446 ? 43.032 19.434 -53.692 1.00 40.84 446 ALA A C 1
ATOM 3242 O O . ALA A 1 446 ? 43.019 18.784 -54.735 1.00 40.84 446 ALA A O 1
ATOM 3243 N N . VAL A 1 447 ? 42.298 20.539 -53.532 1.00 36.41 447 VAL A N 1
ATOM 3244 C CA . VAL A 1 447 ? 41.807 21.336 -54.663 1.00 36.41 447 VAL A CA 1
ATOM 3245 C C . VAL A 1 447 ? 42.217 22.782 -54.428 1.00 36.41 447 VAL A C 1
ATOM 3247 O O . VAL A 1 447 ? 41.949 23.377 -53.386 1.00 36.41 447 VAL A O 1
ATOM 3250 N N . ALA A 1 448 ? 42.967 23.283 -55.403 1.00 34.75 448 ALA A N 1
ATOM 3251 C CA . ALA A 1 448 ? 43.600 24.581 -55.431 1.00 34.75 448 ALA A CA 1
ATOM 3252 C C . ALA A 1 448 ? 42.593 25.740 -55.411 1.00 34.75 448 ALA A C 1
ATOM 3254 O O . ALA A 1 448 ? 41.457 25.637 -55.867 1.00 34.75 448 ALA A O 1
ATOM 3255 N N . ALA A 1 449 ? 43.089 26.854 -54.883 1.00 36.38 449 ALA A N 1
ATOM 3256 C CA . ALA A 1 449 ? 42.422 28.128 -54.721 1.00 36.38 449 ALA A CA 1
ATOM 3257 C C . ALA A 1 449 ? 41.824 28.695 -56.021 1.00 36.38 449 ALA A C 1
ATOM 3259 O O . ALA A 1 449 ? 42.506 28.801 -57.039 1.00 36.38 449 ALA A O 1
ATOM 3260 N N . ALA A 1 450 ? 40.595 29.198 -55.920 1.00 32.78 450 ALA A N 1
ATOM 3261 C CA . ALA A 1 450 ? 40.096 30.287 -56.749 1.00 32.78 450 ALA A CA 1
ATOM 3262 C C . ALA A 1 450 ? 39.401 31.295 -55.824 1.00 32.78 450 ALA A C 1
ATOM 3264 O O . ALA A 1 450 ? 38.368 31.008 -55.223 1.00 32.78 450 ALA A O 1
ATOM 3265 N N . ALA A 1 451 ? 40.036 32.451 -55.651 1.00 35.53 451 ALA A N 1
ATOM 3266 C CA . ALA A 1 451 ? 39.524 33.568 -54.869 1.00 35.53 451 ALA A CA 1
ATOM 3267 C C . ALA A 1 451 ? 38.440 34.336 -55.644 1.00 35.53 451 ALA A C 1
ATOM 3269 O O . ALA A 1 451 ? 38.593 34.530 -56.851 1.00 35.53 451 ALA A O 1
ATOM 3270 N N . PRO A 1 452 ? 37.435 34.897 -54.953 1.00 32.81 452 PRO A N 1
ATOM 3271 C CA . PRO A 1 452 ? 36.763 36.106 -55.403 1.00 32.81 452 PRO A CA 1
ATOM 3272 C C . PRO A 1 452 ? 37.088 37.302 -54.494 1.00 32.81 452 PRO A C 1
ATOM 3274 O O . PRO A 1 452 ? 37.199 37.196 -53.273 1.00 32.81 452 PRO A O 1
ATOM 3277 N N . SER A 1 453 ? 37.269 38.450 -55.142 1.00 30.38 453 SER A N 1
ATOM 3278 C CA . SER A 1 453 ? 37.543 39.773 -54.576 1.00 30.38 453 SER A CA 1
ATOM 3279 C C . SER A 1 453 ? 36.330 40.384 -53.849 1.00 30.38 453 SER A C 1
ATOM 3281 O O . SER A 1 453 ? 35.200 39.961 -54.093 1.00 30.38 453 SER A O 1
ATOM 3283 N N . PRO A 1 454 ? 36.533 41.416 -53.006 1.00 42.56 454 PRO A N 1
ATOM 3284 C CA . PRO A 1 454 ? 35.542 41.886 -52.047 1.00 42.56 454 PRO A CA 1
ATOM 3285 C C . PRO A 1 454 ? 34.626 42.959 -52.644 1.00 42.56 454 PRO A C 1
ATOM 3287 O O . PRO A 1 454 ? 35.098 43.870 -53.327 1.00 42.56 454 PRO A O 1
ATOM 3290 N N . VAL A 1 455 ? 33.334 42.909 -52.313 1.00 30.80 455 VAL A N 1
ATOM 3291 C CA . VAL A 1 455 ? 32.446 44.069 -52.429 1.00 30.80 455 VAL A CA 1
ATOM 3292 C C . VAL A 1 455 ? 31.783 44.345 -51.085 1.00 30.80 455 VAL A C 1
ATOM 3294 O O . VAL A 1 455 ? 31.286 43.467 -50.388 1.00 30.80 455 VAL A O 1
ATOM 3297 N N . ARG A 1 456 ? 31.924 45.622 -50.766 1.00 32.12 456 ARG A N 1
ATOM 3298 C CA . ARG A 1 456 ? 31.596 46.433 -49.609 1.00 32.12 456 ARG A CA 1
ATOM 3299 C C . ARG A 1 456 ? 30.097 46.635 -49.360 1.00 32.12 456 ARG A C 1
ATOM 3301 O O . ARG A 1 456 ? 29.314 46.682 -50.300 1.00 32.12 456 ARG A O 1
ATOM 3308 N N . ASP A 1 457 ? 29.861 46.991 -48.098 1.00 32.00 457 ASP A N 1
ATOM 3309 C CA . ASP A 1 457 ? 28.901 47.965 -47.562 1.00 32.00 457 ASP A CA 1
ATOM 3310 C C . ASP A 1 457 ? 27.435 47.552 -47.347 1.00 32.00 457 ASP A C 1
ATOM 3312 O O . ASP A 1 457 ? 26.698 47.224 -48.269 1.00 32.00 457 ASP A O 1
ATOM 3316 N N . GLY A 1 458 ? 26.995 47.763 -46.099 1.00 29.75 458 GLY A N 1
ATOM 3317 C CA . GLY A 1 458 ? 25.744 48.480 -45.857 1.00 29.75 458 GLY A CA 1
ATOM 3318 C C . GLY A 1 458 ? 24.688 47.745 -45.044 1.00 29.75 458 GLY A C 1
ATOM 3319 O O . GLY A 1 458 ? 23.692 47.298 -45.594 1.00 29.75 458 GLY A O 1
ATOM 3320 N N . TRP A 1 459 ? 24.849 47.716 -43.719 1.00 37.12 459 TRP A N 1
ATOM 3321 C CA . TRP A 1 459 ? 23.702 47.646 -42.811 1.00 37.12 459 TRP A CA 1
ATOM 3322 C C . TRP A 1 459 ? 22.952 48.984 -42.857 1.00 37.12 459 TRP A C 1
ATOM 3324 O O . TRP A 1 459 ? 23.538 50.025 -42.557 1.00 37.12 459 TRP A O 1
ATOM 3334 N N . SER A 1 460 ? 21.656 48.951 -43.155 1.00 31.08 460 SER A N 1
ATOM 3335 C CA . SER A 1 460 ? 20.715 49.992 -42.742 1.00 31.08 460 SER A CA 1
ATOM 3336 C C . SER A 1 460 ? 19.476 49.340 -42.143 1.00 31.08 460 SER A C 1
ATOM 3338 O O . SER A 1 460 ? 18.911 48.410 -42.716 1.00 31.08 460 SER A O 1
ATOM 3340 N N . SER A 1 461 ? 19.131 49.840 -40.963 1.00 33.94 461 SER A N 1
ATOM 3341 C CA . SER A 1 461 ? 17.988 49.493 -40.129 1.00 33.94 461 SER A CA 1
ATOM 3342 C C . SER A 1 461 ? 16.688 50.113 -40.652 1.00 33.94 461 SER A C 1
ATOM 3344 O O . SER A 1 461 ? 16.731 51.118 -41.359 1.00 33.94 461 SER A O 1
ATOM 3346 N N . ASP A 1 462 ? 15.584 49.532 -40.180 1.00 33.31 462 ASP A N 1
ATOM 3347 C CA . ASP A 1 462 ? 14.315 50.163 -39.777 1.00 33.31 462 ASP A CA 1
ATOM 3348 C C . ASP A 1 462 ? 13.030 49.753 -40.518 1.00 33.31 462 ASP A C 1
ATOM 3350 O O . ASP A 1 462 ? 12.789 50.097 -41.670 1.00 33.31 462 ASP A O 1
ATOM 3354 N N . ALA A 1 463 ? 12.212 49.055 -39.718 1.00 36.97 463 ALA A N 1
ATOM 3355 C CA . ALA A 1 463 ? 10.857 49.402 -39.283 1.00 36.97 463 ALA A CA 1
ATOM 3356 C C . ALA A 1 463 ? 9.658 49.283 -40.242 1.00 36.97 463 ALA A C 1
ATOM 3358 O O . ALA A 1 463 ? 9.580 49.919 -41.286 1.00 36.97 463 ALA A O 1
ATOM 3359 N N . ASP A 1 464 ? 8.679 48.542 -39.708 1.00 36.50 464 ASP A N 1
ATOM 3360 C CA . ASP A 1 464 ? 7.226 48.719 -39.782 1.00 36.50 464 ASP A CA 1
ATOM 3361 C C . ASP A 1 464 ? 6.535 48.723 -41.150 1.00 36.50 464 ASP A C 1
ATOM 3363 O O . ASP A 1 464 ? 6.543 49.715 -41.872 1.00 36.50 464 ASP A O 1
ATOM 3367 N N . ALA A 1 465 ? 5.748 47.669 -41.400 1.00 37.88 465 ALA A N 1
ATOM 3368 C CA . ALA A 1 465 ? 4.352 47.830 -41.810 1.00 37.88 465 ALA A CA 1
ATOM 3369 C C . ALA A 1 465 ? 3.573 46.511 -41.678 1.00 37.88 465 ALA A C 1
ATOM 3371 O O . ALA A 1 465 ? 3.963 45.466 -42.187 1.00 37.88 465 ALA A O 1
ATOM 3372 N N . GLU A 1 466 ? 2.457 46.633 -40.976 1.00 40.47 466 GLU A N 1
ATOM 3373 C CA . GLU A 1 466 ? 1.360 45.694 -40.784 1.00 40.47 466 GLU A CA 1
ATOM 3374 C C . GLU A 1 466 ? 0.742 45.125 -42.079 1.00 40.47 466 GLU A C 1
ATOM 3376 O O . GLU A 1 466 ? 0.713 45.786 -43.117 1.00 40.47 466 GLU A O 1
ATOM 3381 N N . ALA A 1 467 ? 0.058 43.991 -41.873 1.00 40.25 467 ALA A N 1
ATOM 3382 C CA . ALA A 1 467 ? -1.242 43.624 -42.447 1.00 40.25 467 ALA A CA 1
ATOM 3383 C C . ALA A 1 467 ? -1.306 42.628 -43.638 1.00 40.25 467 ALA A C 1
ATOM 3385 O O . ALA A 1 467 ? -0.917 42.932 -44.758 1.00 40.25 467 ALA A O 1
ATOM 3386 N N . VAL A 1 468 ? -1.986 41.507 -43.332 1.00 41.62 468 VAL A N 1
ATOM 3387 C CA . VAL A 1 468 ? -2.930 40.690 -44.135 1.00 41.62 468 VAL A CA 1
ATOM 3388 C C . VAL A 1 468 ? -2.406 39.946 -45.380 1.00 41.62 468 VAL A C 1
ATOM 3390 O O . VAL A 1 468 ? -2.040 40.560 -46.370 1.00 41.62 468 VAL A O 1
ATOM 3393 N N . GLU A 1 469 ? -2.457 38.610 -45.381 1.00 40.31 469 GLU A N 1
ATOM 3394 C CA . GLU A 1 469 ? -3.513 37.773 -46.000 1.00 40.31 469 GLU A CA 1
ATOM 3395 C C . GLU A 1 469 ? -3.094 36.293 -46.016 1.00 40.31 469 GLU A C 1
ATOM 3397 O O . GLU A 1 469 ? -1.913 35.952 -46.014 1.00 40.31 469 GLU A O 1
ATOM 3402 N N . ASP A 1 470 ? -4.109 35.434 -45.944 1.00 47.31 470 ASP A N 1
ATOM 3403 C CA . ASP A 1 470 ? -4.044 33.981 -46.029 1.00 47.31 470 ASP A CA 1
ATOM 3404 C C . ASP A 1 470 ? -3.356 33.516 -47.322 1.00 47.31 470 ASP A C 1
ATOM 3406 O O . ASP A 1 470 ? -3.847 33.793 -48.414 1.00 47.31 470 ASP A O 1
ATOM 3410 N N . GLU A 1 471 ? -2.298 32.711 -47.210 1.00 40.94 471 GLU A N 1
ATOM 3411 C CA . GLU A 1 471 ? -1.913 31.783 -48.276 1.00 40.94 471 GLU A CA 1
ATOM 3412 C C . GLU A 1 471 ? -1.609 30.405 -47.682 1.00 40.94 471 GLU A C 1
ATOM 3414 O O . GLU A 1 471 ? -0.698 30.209 -46.873 1.00 40.94 471 GLU A O 1
ATOM 3419 N N . GLU A 1 472 ? -2.433 29.439 -48.088 1.00 43.97 472 GLU A N 1
ATOM 3420 C CA . GLU A 1 472 ? -2.194 28.011 -47.949 1.00 43.97 472 GLU A CA 1
ATOM 3421 C C . GLU A 1 472 ? -0.848 27.671 -48.602 1.00 43.97 472 GLU A C 1
ATOM 3423 O O . GLU A 1 472 ? -0.717 27.624 -49.823 1.00 43.97 472 GLU A O 1
ATOM 3428 N N . GLY A 1 473 ? 0.167 27.429 -47.771 1.00 33.12 473 GLY A N 1
ATOM 3429 C CA . GLY A 1 473 ? 1.447 26.885 -48.203 1.00 33.12 473 GLY A CA 1
ATOM 3430 C C . GLY A 1 473 ? 1.281 25.451 -48.697 1.00 33.12 473 GLY A C 1
ATOM 3431 O O . GLY A 1 473 ? 1.397 24.495 -47.929 1.00 33.12 473 GLY A O 1
ATOM 3432 N N . GLU A 1 474 ? 1.003 25.321 -49.989 1.00 31.98 474 GLU A N 1
ATOM 3433 C CA . GLU A 1 474 ? 1.234 24.130 -50.793 1.00 31.98 474 GLU A CA 1
ATOM 3434 C C . GLU A 1 474 ? 2.699 23.700 -50.600 1.00 31.98 474 GLU A C 1
ATOM 3436 O O . GLU A 1 474 ? 3.634 24.392 -51.005 1.00 31.98 474 GLU A O 1
ATOM 3441 N N . TRP A 1 475 ? 2.925 22.579 -49.910 1.00 37.19 475 TRP A N 1
ATOM 3442 C CA . TRP A 1 475 ? 4.260 22.000 -49.796 1.00 37.19 475 TRP A CA 1
ATOM 3443 C C . TRP A 1 475 ? 4.681 21.513 -51.183 1.00 37.19 475 TRP A C 1
ATOM 3445 O O . TRP A 1 475 ? 4.252 20.448 -51.627 1.00 37.19 475 TRP A O 1
ATOM 3455 N N . GLU A 1 476 ? 5.509 22.301 -51.868 1.00 28.72 476 GLU A N 1
ATOM 3456 C CA . GLU A 1 476 ? 6.153 21.906 -53.117 1.00 28.72 476 GLU A CA 1
ATOM 3457 C C . GLU A 1 476 ? 6.965 20.622 -52.877 1.00 28.72 476 GLU A C 1
ATOM 3459 O O . GLU A 1 476 ? 8.032 20.606 -52.257 1.00 28.72 476 GLU A O 1
ATOM 3464 N N . GLU A 1 477 ? 6.420 19.508 -53.362 1.00 34.12 477 GLU A N 1
ATOM 3465 C CA . GLU A 1 477 ? 7.081 18.216 -53.444 1.00 34.12 477 GLU A CA 1
ATOM 3466 C C . GLU A 1 477 ? 8.259 18.355 -54.425 1.00 34.12 477 GLU A C 1
ATOM 3468 O O . GLU A 1 477 ? 8.107 18.219 -55.641 1.00 34.12 477 GLU A O 1
ATOM 3473 N N . VAL A 1 478 ? 9.452 18.663 -53.904 1.00 31.38 478 VAL A N 1
ATOM 3474 C CA . VAL A 1 478 ? 10.693 18.682 -54.690 1.00 31.38 478 VAL A CA 1
ATOM 3475 C C . VAL A 1 478 ? 10.961 17.265 -55.200 1.00 31.38 478 VAL A C 1
ATOM 3477 O O . VAL A 1 478 ? 11.579 16.428 -54.539 1.00 31.38 478 VAL A O 1
ATOM 3480 N N . ARG A 1 479 ? 10.495 16.984 -56.419 1.00 32.28 479 ARG A N 1
ATOM 3481 C CA . ARG A 1 479 ? 10.812 15.759 -57.153 1.00 32.28 479 ARG A CA 1
ATOM 3482 C C . ARG A 1 479 ? 12.264 15.797 -57.608 1.00 32.28 479 ARG A C 1
ATOM 3484 O O . ARG A 1 479 ? 12.579 16.239 -58.711 1.00 32.28 479 ARG A O 1
ATOM 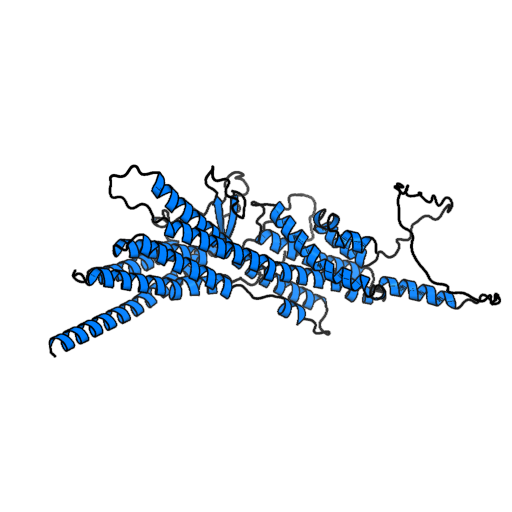3491 N N . LEU A 1 480 ? 13.149 15.253 -56.780 1.00 34.53 480 LEU A N 1
ATOM 3492 C CA . LEU A 1 480 ? 14.490 14.854 -57.198 1.00 34.53 480 LEU A CA 1
ATOM 3493 C C . LEU A 1 480 ? 14.384 13.632 -58.119 1.00 34.53 480 LEU A C 1
ATOM 3495 O O . LEU A 1 480 ? 14.424 12.482 -57.688 1.00 34.53 480 LEU A O 1
ATOM 3499 N N . SER A 1 481 ? 14.234 13.889 -59.417 1.00 35.81 481 SER A N 1
ATOM 3500 C CA . SER A 1 481 ? 14.427 12.874 -60.449 1.00 35.81 481 SER A CA 1
ATOM 3501 C C . SER A 1 481 ? 15.905 12.792 -60.818 1.00 35.81 481 SER A C 1
ATOM 3503 O O . SER A 1 481 ? 16.461 13.748 -61.351 1.00 35.81 481 SER A O 1
ATOM 3505 N N . GLY A 1 482 ? 16.513 11.621 -60.604 1.00 38.53 482 GLY A N 1
ATOM 3506 C CA . GLY A 1 482 ? 17.692 11.202 -61.365 1.00 38.53 482 GLY A CA 1
ATOM 3507 C C . GLY A 1 482 ? 18.926 10.796 -60.563 1.00 38.53 482 GLY A C 1
ATOM 3508 O O . GLY A 1 482 ? 19.965 11.429 -60.696 1.00 38.53 482 GLY A O 1
ATOM 3509 N N . VAL A 1 483 ? 18.869 9.668 -59.849 1.00 35.16 483 VAL A N 1
ATOM 3510 C CA . VAL A 1 483 ? 20.042 8.787 -59.704 1.00 35.16 483 VAL A CA 1
ATOM 3511 C C . VAL A 1 483 ? 19.594 7.357 -59.981 1.00 35.16 483 VAL A C 1
ATOM 3513 O O . VAL A 1 483 ? 18.986 6.682 -59.155 1.00 35.16 483 VAL A O 1
ATOM 3516 N N . THR A 1 484 ? 19.864 6.905 -61.199 1.00 40.56 484 THR A N 1
ATOM 3517 C CA . THR A 1 484 ? 19.734 5.509 -61.605 1.00 40.56 484 THR A CA 1
ATOM 3518 C C . THR A 1 484 ? 20.892 4.687 -61.049 1.00 40.56 484 THR A C 1
ATOM 3520 O O . THR A 1 484 ? 22.045 4.958 -61.372 1.00 40.56 484 THR A O 1
ATOM 3523 N N . GLY A 1 485 ? 20.555 3.624 -60.316 1.00 46.47 485 GLY A N 1
ATOM 3524 C CA . GLY A 1 485 ? 21.326 2.382 -60.310 1.00 46.47 485 GLY A CA 1
ATOM 3525 C C . GLY A 1 485 ? 22.502 2.290 -59.340 1.00 46.47 485 GLY A C 1
ATOM 3526 O O . GLY A 1 485 ? 23.641 2.221 -59.778 1.00 46.47 485 GLY A O 1
ATOM 3527 N N . CYS A 1 486 ? 22.206 2.115 -58.051 1.00 31.75 486 CYS A N 1
ATOM 3528 C CA . CYS A 1 486 ? 23.034 1.317 -57.143 1.00 31.75 486 CYS A CA 1
ATOM 3529 C C . CYS A 1 486 ? 22.100 0.461 -56.277 1.00 31.75 486 CYS A C 1
ATOM 3531 O O . CYS A 1 486 ? 21.260 0.998 -55.560 1.00 31.75 486 CYS A O 1
ATOM 3533 N N . SER A 1 487 ? 22.227 -0.867 -56.348 1.00 37.81 487 SER A N 1
ATOM 3534 C CA . SER A 1 487 ? 21.568 -1.780 -55.407 1.00 37.81 487 SER A CA 1
ATOM 3535 C C . SER A 1 487 ? 21.954 -1.415 -53.967 1.00 37.81 487 SER A C 1
ATOM 3537 O O . SER A 1 487 ? 23.149 -1.435 -53.662 1.00 37.81 487 SER A O 1
ATOM 3539 N N . PRO A 1 488 ? 21.006 -1.146 -53.050 1.00 38.25 488 PRO A N 1
ATOM 3540 C CA . PRO A 1 488 ? 21.325 -0.938 -51.646 1.00 38.25 488 PRO A CA 1
ATOM 3541 C C . PRO A 1 488 ? 21.501 -2.306 -50.975 1.00 38.25 488 PRO A C 1
ATOM 3543 O O . PRO A 1 488 ? 20.635 -2.793 -50.262 1.00 38.25 488 PRO A O 1
ATOM 3546 N N . SER A 1 489 ? 22.634 -2.957 -51.227 1.00 40.44 489 SER A N 1
ATOM 3547 C CA . SER A 1 489 ? 23.111 -4.074 -50.404 1.00 40.44 489 SER A CA 1
ATOM 3548 C C . SER A 1 489 ? 24.338 -3.625 -49.618 1.00 40.44 489 SER A C 1
ATOM 3550 O O . SER A 1 489 ? 25.424 -4.184 -49.732 1.00 40.44 489 SER A O 1
ATOM 3552 N N . SER A 1 490 ? 24.157 -2.573 -48.833 1.00 37.69 490 SER A N 1
ATOM 3553 C CA . SER A 1 490 ? 25.050 -2.203 -47.745 1.00 37.69 490 SER A CA 1
ATOM 3554 C C . SER A 1 490 ? 24.162 -1.542 -46.710 1.00 37.69 490 SER A C 1
ATOM 3556 O O . SER A 1 490 ? 23.801 -0.380 -46.871 1.00 37.69 490 SER A O 1
ATOM 3558 N N . ALA A 1 491 ? 23.722 -2.309 -45.710 1.00 45.34 491 ALA A N 1
ATOM 3559 C CA . ALA A 1 491 ? 22.985 -1.763 -44.580 1.00 45.34 491 ALA A CA 1
ATOM 3560 C C . ALA A 1 491 ? 23.835 -0.637 -43.984 1.00 45.34 491 ALA A C 1
ATOM 3562 O O . ALA A 1 491 ? 24.920 -0.895 -43.457 1.00 45.34 491 ALA A O 1
ATOM 3563 N N . ALA A 1 492 ? 23.388 0.608 -44.156 1.00 49.75 492 ALA A N 1
ATOM 3564 C CA . ALA A 1 492 ? 23.999 1.744 -43.492 1.00 49.75 492 ALA A CA 1
ATOM 3565 C C . ALA A 1 492 ? 24.041 1.443 -41.985 1.00 49.75 492 ALA A C 1
ATOM 3567 O O . ALA A 1 492 ? 23.128 0.775 -41.486 1.00 49.75 492 ALA A O 1
ATOM 3568 N N . PRO A 1 493 ? 25.093 1.861 -41.261 1.00 58.22 493 PRO A N 1
ATOM 3569 C CA . PRO A 1 493 ? 25.121 1.694 -39.818 1.00 58.22 493 PRO A CA 1
ATOM 3570 C C . PRO A 1 493 ? 23.887 2.396 -39.239 1.00 58.22 493 PRO A C 1
ATOM 3572 O O . PRO A 1 493 ? 23.781 3.617 -39.301 1.00 58.22 493 PRO A O 1
ATOM 3575 N N . THR A 1 494 ? 22.921 1.613 -38.751 1.00 64.44 494 THR A N 1
ATOM 3576 C CA . THR A 1 494 ? 21.793 2.142 -37.988 1.00 64.44 494 THR A CA 1
ATOM 3577 C C . THR A 1 494 ? 22.351 2.788 -36.733 1.00 64.44 494 THR A C 1
ATOM 3579 O O . THR A 1 494 ? 23.266 2.235 -36.107 1.00 64.44 494 THR A O 1
ATOM 3582 N N . SER A 1 495 ? 21.860 3.987 -36.421 1.00 80.94 495 SER A N 1
ATOM 3583 C CA . SER A 1 495 ? 22.349 4.708 -35.259 1.00 80.94 495 SER A CA 1
ATOM 3584 C C . SER A 1 495 ? 21.959 3.968 -33.984 1.00 80.94 495 SER A C 1
ATOM 3586 O O . SER A 1 495 ? 20.882 3.368 -33.903 1.00 80.94 495 SER A O 1
ATOM 3588 N N . THR A 1 496 ? 22.817 4.003 -32.966 1.00 83.00 496 THR A N 1
ATOM 3589 C CA . THR A 1 496 ? 22.533 3.335 -31.682 1.00 83.00 496 THR A CA 1
ATOM 3590 C C . THR A 1 496 ? 21.272 3.884 -31.014 1.00 83.00 496 THR A C 1
ATOM 3592 O O . THR A 1 496 ? 20.567 3.149 -30.321 1.00 83.00 496 THR A O 1
ATOM 3595 N N . LEU A 1 497 ? 20.953 5.158 -31.269 1.00 88.25 497 LEU A N 1
ATOM 3596 C CA . LEU A 1 497 ? 19.704 5.799 -30.868 1.00 88.25 497 LEU A CA 1
ATOM 3597 C C . LEU A 1 497 ? 18.489 5.149 -31.541 1.00 88.25 497 LEU A C 1
ATOM 3599 O O . LEU A 1 497 ? 17.548 4.772 -30.846 1.00 88.25 497 LEU A O 1
ATOM 3603 N N . VAL A 1 498 ? 18.514 4.967 -32.865 1.00 89.25 498 VAL A N 1
ATOM 3604 C CA . VAL A 1 498 ? 17.413 4.319 -33.599 1.00 89.25 498 VAL A CA 1
ATOM 3605 C C . VAL A 1 498 ? 17.250 2.868 -33.151 1.00 89.25 498 VAL A C 1
ATOM 3607 O O . VAL A 1 498 ? 16.135 2.457 -32.843 1.00 89.25 498 VAL A O 1
ATOM 3610 N N . ASP A 1 499 ? 18.347 2.122 -32.993 1.00 86.44 499 ASP A N 1
ATOM 3611 C CA . ASP A 1 499 ? 18.306 0.741 -32.495 1.00 86.44 499 ASP A CA 1
ATOM 3612 C C . ASP A 1 499 ? 17.668 0.651 -31.087 1.00 86.44 499 ASP A C 1
ATOM 3614 O O . ASP A 1 499 ? 16.910 -0.285 -30.796 1.00 86.44 499 ASP A O 1
ATOM 3618 N N . ALA A 1 500 ? 17.951 1.621 -30.206 1.00 89.94 500 ALA A N 1
ATOM 3619 C CA . ALA A 1 500 ? 17.370 1.700 -28.865 1.00 89.94 500 ALA A CA 1
ATOM 3620 C C . ALA A 1 500 ? 15.875 2.066 -28.898 1.00 89.94 500 ALA A C 1
ATOM 3622 O O . ALA A 1 500 ? 15.071 1.432 -28.210 1.00 89.94 500 ALA A O 1
ATOM 3623 N N . LEU A 1 501 ? 15.476 3.033 -29.728 1.00 92.44 501 LEU A N 1
ATOM 3624 C CA . LEU A 1 501 ? 14.068 3.400 -29.915 1.00 92.44 501 LEU A CA 1
ATOM 3625 C C . LEU A 1 501 ? 13.264 2.247 -30.532 1.00 92.44 501 LEU A C 1
ATOM 3627 O O . LEU A 1 501 ? 12.157 1.964 -30.080 1.00 92.44 501 LEU A O 1
ATOM 3631 N N . ASP A 1 502 ? 13.840 1.509 -31.479 1.00 91.00 502 ASP A N 1
ATOM 3632 C CA . ASP A 1 502 ? 13.229 0.316 -32.069 1.00 91.00 502 ASP A CA 1
ATOM 3633 C C . ASP A 1 502 ? 13.105 -0.829 -31.057 1.00 91.00 502 ASP A C 1
ATOM 3635 O O . ASP A 1 502 ? 12.191 -1.653 -31.136 1.00 91.00 502 ASP A O 1
ATOM 3639 N N . ALA A 1 503 ? 14.030 -0.926 -30.099 1.00 89.69 503 ALA A N 1
ATOM 3640 C CA . ALA A 1 503 ? 13.901 -1.837 -28.967 1.00 89.69 503 ALA A CA 1
ATOM 3641 C C . ALA A 1 503 ? 12.757 -1.460 -28.032 1.00 89.69 503 ALA A C 1
ATOM 3643 O O . ALA A 1 503 ? 11.995 -2.347 -27.639 1.00 89.69 503 ALA A O 1
ATOM 3644 N N . LEU A 1 504 ? 12.592 -0.171 -27.752 1.00 91.62 504 LEU A N 1
ATOM 3645 C CA . LEU A 1 504 ? 11.484 0.331 -26.957 1.00 91.62 504 LEU A CA 1
ATOM 3646 C C . LEU A 1 504 ? 10.137 0.119 -27.670 1.00 91.62 504 LEU A C 1
ATOM 3648 O O . LEU A 1 504 ? 9.210 -0.411 -27.060 1.00 91.62 504 LEU A O 1
ATOM 3652 N N . GLU A 1 505 ? 10.043 0.443 -28.964 1.00 93.69 505 GLU A N 1
ATOM 3653 C CA . GLU A 1 505 ? 8.833 0.257 -29.778 1.00 93.69 505 GLU A CA 1
ATOM 3654 C C . GLU A 1 505 ? 8.451 -1.219 -29.899 1.00 93.69 505 GLU A C 1
ATOM 3656 O O . GLU A 1 505 ? 7.285 -1.570 -29.761 1.00 93.69 505 GLU A O 1
ATOM 3661 N N . ARG A 1 506 ? 9.418 -2.116 -30.108 1.00 92.19 506 ARG A N 1
ATOM 3662 C CA . ARG A 1 506 ? 9.130 -3.555 -30.196 1.00 92.19 506 ARG A CA 1
ATOM 3663 C C . ARG A 1 506 ? 8.507 -4.107 -28.922 1.00 92.19 506 ARG A C 1
ATOM 3665 O O . ARG A 1 506 ? 7.707 -5.031 -28.983 1.00 92.19 506 ARG A O 1
ATOM 3672 N N . GLU A 1 507 ? 8.915 -3.576 -27.778 1.00 91.00 507 GLU A N 1
ATOM 3673 C CA . GLU A 1 507 ? 8.432 -4.037 -26.486 1.00 91.00 507 GLU A CA 1
ATOM 3674 C C . GLU A 1 507 ? 7.129 -3.327 -26.076 1.00 91.00 507 GLU A C 1
ATOM 3676 O O . GLU A 1 507 ? 6.232 -3.964 -25.531 1.00 91.00 507 GLU A O 1
ATOM 3681 N N . LEU A 1 508 ? 6.979 -2.025 -26.310 1.00 89.75 508 LEU A N 1
ATOM 3682 C CA . LEU A 1 508 ? 5.827 -1.248 -25.821 1.00 89.75 508 LEU A CA 1
ATOM 3683 C C . LEU A 1 508 ? 4.796 -0.897 -26.905 1.00 89.75 508 LEU A C 1
ATOM 3685 O O . LEU A 1 508 ? 3.741 -0.351 -26.585 1.00 89.75 508 LEU A O 1
ATOM 3689 N N . GLY A 1 509 ? 5.073 -1.237 -28.162 1.00 91.88 509 GLY A N 1
ATOM 3690 C CA . GLY A 1 509 ? 4.176 -1.059 -29.297 1.00 91.88 509 GLY A CA 1
ATOM 3691 C C . GLY A 1 509 ? 3.787 0.398 -29.520 1.00 91.88 509 GLY A C 1
ATOM 3692 O O . GLY A 1 509 ? 4.624 1.306 -29.512 1.00 91.88 509 GLY A O 1
ATOM 3693 N N . ASP A 1 510 ? 2.487 0.616 -29.699 1.00 89.00 510 ASP A N 1
ATOM 3694 C CA . ASP A 1 510 ? 1.928 1.913 -30.078 1.00 89.00 510 ASP A CA 1
ATOM 3695 C C . ASP A 1 510 ? 2.121 2.996 -29.003 1.00 89.00 510 ASP A C 1
ATOM 3697 O O . ASP A 1 510 ? 2.195 4.175 -29.339 1.00 89.00 510 ASP A O 1
ATOM 3701 N N . LEU A 1 511 ? 2.342 2.619 -27.734 1.00 88.44 511 LEU A N 1
ATOM 3702 C CA . LEU A 1 511 ? 2.629 3.574 -26.651 1.00 88.44 511 LEU A CA 1
ATOM 3703 C C . LEU A 1 511 ? 3.851 4.449 -26.938 1.00 88.44 511 LEU A C 1
ATOM 3705 O O . LEU A 1 511 ? 3.896 5.598 -26.514 1.00 88.44 511 LEU A O 1
ATOM 3709 N N . VAL A 1 512 ? 4.836 3.885 -27.636 1.00 89.00 512 VAL A N 1
ATOM 3710 C CA . VAL A 1 512 ? 6.084 4.558 -28.010 1.00 89.00 512 VAL A CA 1
ATOM 3711 C C . VAL A 1 512 ? 5.910 5.321 -29.317 1.00 89.00 512 VAL A C 1
ATOM 3713 O O . VAL A 1 512 ? 6.460 6.405 -29.464 1.00 89.00 512 VAL A O 1
ATOM 3716 N N . ARG A 1 513 ? 5.120 4.788 -30.258 1.00 88.62 513 ARG A N 1
ATOM 3717 C CA . ARG A 1 513 ? 4.852 5.444 -31.549 1.00 88.62 513 ARG A CA 1
ATOM 3718 C C . ARG A 1 513 ? 4.086 6.751 -31.395 1.00 88.62 513 ARG A C 1
ATOM 3720 O O . ARG A 1 513 ? 4.311 7.681 -32.160 1.00 88.62 513 ARG A O 1
ATOM 3727 N N . GLU A 1 514 ? 3.178 6.795 -30.427 1.00 89.94 514 GLU A N 1
ATOM 3728 C CA . GLU A 1 514 ? 2.349 7.964 -30.131 1.00 89.94 514 GLU A CA 1
ATOM 3729 C C . GLU A 1 514 ? 3.065 9.012 -29.265 1.00 89.94 514 GLU A C 1
ATOM 3731 O O . GLU A 1 514 ? 2.544 10.112 -29.086 1.00 89.94 514 GLU A O 1
ATOM 3736 N N . ASP A 1 515 ? 4.237 8.697 -28.706 1.00 91.88 515 ASP A N 1
ATOM 3737 C CA . ASP A 1 515 ? 4.960 9.622 -27.839 1.00 91.88 515 ASP A CA 1
ATOM 3738 C C . ASP A 1 515 ? 5.688 10.704 -28.657 1.00 91.88 515 ASP A C 1
ATOM 3740 O O . ASP A 1 515 ? 6.500 10.427 -29.545 1.00 91.88 515 ASP A O 1
ATOM 3744 N N . SER A 1 516 ? 5.410 11.970 -28.342 1.00 91.06 516 SER A N 1
ATOM 3745 C CA . SER A 1 516 ? 5.951 13.116 -29.076 1.00 91.06 516 SER A CA 1
ATOM 3746 C C . SER A 1 516 ? 7.475 13.244 -28.970 1.00 91.06 516 SER A C 1
ATOM 3748 O O . SER A 1 516 ? 8.110 13.729 -29.913 1.00 91.06 516 SER A O 1
ATOM 3750 N N . VAL A 1 517 ? 8.084 12.788 -27.870 1.00 90.19 517 VAL A N 1
ATOM 3751 C CA . VAL A 1 517 ? 9.542 12.817 -27.679 1.00 90.19 517 VAL A CA 1
ATOM 3752 C C . VAL A 1 517 ? 10.197 11.776 -28.573 1.00 90.19 517 VAL A C 1
ATOM 3754 O O . VAL A 1 517 ? 11.184 12.083 -29.235 1.00 90.19 517 VAL A O 1
ATOM 3757 N N . VAL A 1 518 ? 9.616 10.578 -28.677 1.00 89.88 518 VAL A N 1
ATOM 3758 C CA . VAL A 1 518 ? 10.094 9.530 -29.596 1.00 89.88 518 VAL A CA 1
ATOM 3759 C C . VAL A 1 518 ? 10.041 10.008 -31.044 1.00 89.88 518 VAL A C 1
ATOM 3761 O O . VAL A 1 518 ? 11.014 9.852 -31.782 1.00 89.88 518 VAL A O 1
ATOM 3764 N N . VAL A 1 519 ? 8.922 10.615 -31.453 1.00 90.44 519 VAL A N 1
ATOM 3765 C CA . VAL A 1 519 ? 8.767 11.165 -32.808 1.00 90.44 519 VAL A CA 1
ATOM 3766 C C . VAL A 1 519 ? 9.818 12.240 -33.084 1.00 90.44 519 VAL A C 1
ATOM 3768 O O . VAL A 1 519 ? 10.379 12.275 -34.176 1.00 90.44 519 VAL A O 1
ATOM 3771 N N . THR A 1 520 ? 10.116 13.089 -32.099 1.00 89.69 520 THR A N 1
ATOM 3772 C CA . THR A 1 520 ? 11.147 14.131 -32.218 1.00 89.69 520 THR A CA 1
ATOM 3773 C C . THR A 1 520 ? 12.544 13.518 -32.328 1.00 89.69 520 THR A C 1
ATOM 3775 O O . THR A 1 520 ? 13.266 13.829 -33.269 1.00 89.69 520 THR A O 1
ATOM 3778 N N . LEU A 1 521 ? 12.894 12.582 -31.442 1.00 87.81 521 LEU A N 1
ATOM 3779 C CA . LEU A 1 521 ? 14.183 11.880 -31.430 1.00 87.81 521 LEU A CA 1
ATOM 3780 C C . LEU A 1 521 ? 14.463 11.068 -32.700 1.00 87.81 521 LEU A C 1
ATOM 3782 O O . LEU A 1 521 ? 15.621 10.856 -33.022 1.00 87.81 521 LEU A O 1
ATOM 3786 N N . ARG A 1 522 ? 13.427 10.587 -33.398 1.00 88.44 522 ARG A N 1
ATOM 3787 C CA . ARG A 1 522 ? 13.574 9.894 -34.690 1.00 88.44 522 ARG A CA 1
ATOM 3788 C C . ARG A 1 522 ? 13.769 10.826 -35.879 1.00 88.44 522 ARG A C 1
ATOM 3790 O O . ARG A 1 522 ? 14.203 10.370 -36.933 1.00 88.44 522 ARG A O 1
ATOM 3797 N N . ARG A 1 523 ? 13.316 12.076 -35.758 1.00 85.62 523 ARG A N 1
ATOM 3798 C CA . ARG A 1 523 ? 13.454 13.091 -36.812 1.00 85.62 523 ARG A CA 1
ATOM 3799 C C . ARG A 1 523 ? 14.833 13.741 -36.789 1.00 85.62 523 ARG A C 1
ATOM 3801 O O . ARG A 1 523 ? 15.301 14.144 -37.850 1.00 85.62 523 ARG A O 1
ATOM 3808 N N . LEU A 1 524 ? 15.406 13.882 -35.593 1.00 78.94 524 LEU A N 1
ATOM 3809 C CA . LEU A 1 524 ? 16.812 14.222 -35.372 1.00 78.94 524 LEU A CA 1
ATOM 3810 C C . LEU A 1 524 ? 17.700 13.072 -35.858 1.00 78.94 524 LEU A C 1
ATOM 3812 O O . LEU A 1 524 ? 18.747 13.384 -36.466 1.00 78.94 524 LEU A O 1
#

Sequence (524 aa):
MRARLERAACIERQHRAEVALDEQLDELLLDLGSCIATCSASWCAARVRVPDVRDSSTACAAVPPALLPGNWDGASEFVAVRAAMAAVQELVREHADTPPGQAATDAAVHLYTTAVRQLITRLIAPLTRAALVATPPLSAAGPTEAGEEDNRRGDDDATGGGGSADDVVLRCSAADGDASPLLFGAAATVRVPVSLYLGWHCGYALLDSIGAQLHIDDDDRAAAWLDLSSAALRCVLDAAPPRGHDVLTESEAPDTTNTTAAAVRRRTFTSLAHAQARALQCLWWWCSNTFTRRGVAGAAAAATPSPPGAAQASPSVASECADLWGIGSAAAVAYLGGTVVPTVAAFLHAAMGNAVFTRGGALAASAQREDRHTVRAELTAAVRAVRGVAQRLFPDSVSPTAASAFLRHVVHSALLPLAERVLEDPASLPDHLITLSSVSSVRGAAVAAAAPSPVRDGWSSDADAEAVEDEEGEWEEVRLSGVTGCSPSSAAPTSTLVDALDALERELGDLVREDSVVVTLRRL

Radius of gyration: 32.97 Å; chains: 1; bounding box: 84×80×116 Å

Foldseek 3Di:
DVVVVVVVVVVVVLVVVLVVLLVVLLVLLLQLLVLLVQLLVVQLVVVVPDPDPPPDPPPDPAQPQCLDPVNVVPPPSCPSNVVSLVVSLVSLLVVLVPDDDPCSLVVLLVSLVSSLVSLLPRQQLVLLLCQLVPLDQPPPPDVPPPDPPDPDDDPPPPPPLDDNSQWGWHWQADDPPPPPPQVFPRTAIFIAGSSNSSSLVSSLVSLVSSCVSSVPDPVSSLVSNLVSLVSNLVSLVVSQDAACPVVLPVLVPPDDDPVVSLVVSLSVLLSNLLSLLNSLSSLSVSLSVLVVVLVVLVVVLPPDPDDPPPDRDPPVSSVSSVVSSVVSVVVSVCSCVVHNLVSLLQLLLVLLCCLFQVLLQVCVPPPPPVSLVVSLVSNLSSLVSSLSSLCSNGPPVIDPPSSLVSSLSSPLSSLVVVLVVCVVCVVSGNVVVVVVVVVVVVVVDDDDDDDDDDDDDDDDDDDDDDDDDDDDPPPPPPPPPDDDDDPPPPPDPDGSNNSSLVSVCVSSPVSSVPRPSSVVSVVD

Secondary structure (DSSP, 8-state):
-HHHHHHHHHHHHHHHHHHHHHHHHHHHHHHHHHHHHHHHHHHHHHHTTS---TT-TT----S-GGGSGGGGGG-GGGHHHHHHHHHHHHHHHHHHTSPPSTHHHHHHHHHHHHHHHHIIIIIIHHHHHHHHH-------------------S-----------TTEEEEEEEPPTT-----SS-TEEEEEEEHHHHHHHHHHHHHHHHHHHHTT--HHHHHHHHHHHHHHHHHHHHHHS---THHHHHS---TTS-HHHHHHHHHHHHHHHHHHHHHHHHHHHHHHHHHHHHHHHHHHHHHH----TT-PPPPHHHHHHHHHHHHHHHHHHHHHIIIIIHHHHHHHHHHHHHIIIIIHHHHHTSS-TTHHHHHHHHHHHHHHHHHHHHHHHHS-TTT-HHHHHHHHHHHHHHHHHHHHHHHHH-GGGSHHHHHHHHHHHHHTTS--------------------------------------------S-----HHHHHHHHHHHHHTHHHHT-HHHHHHHH-